Protein AF-A0A3B8Y150-F1 (afdb_monomer)

Radius of gyration: 32.64 Å; Cα contacts (8 Å, |Δi|>4): 722; chains: 1; bounding box: 69×117×76 Å

Foldseek 3Di:
DWDKDKDPAAFFKIKIKIADPDFFKKKKWKDLDPVPPDTPDIDIDTDPDNVDIDMDMGGRHHGQGKMKMWMADPVRDIDIDIAGYHHDPPDDPDFFEEEDEAAAPVPPPD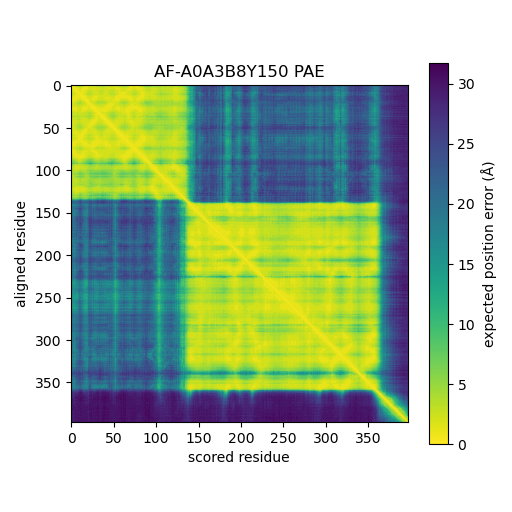PVCVCVVVPPHNYYYHPYNHHPPVPDDPDDQADEAEDAADLAPQFDVVCCRHCVVVQVVSQVVQVVCAVVVVWHYEYEYEDLQWWFKAFDWHAPDQLHATAGDLYIYTYWHALADPPWNLVVVLVVCVVVVVDDPVRSVVLVPQPDQLSSQVSSQVVSQVRVVVSVHFRTALPPGDPNHNCSWQKDWDAAGNTRGQWNWGKDWDQDPPQRKIKIWTWTDGHDDPVVCVVDVVVVVDDTDGNTIMITRTDDDPDPPPPVVVVVVVVVVVVVVVVVVVVVPPPPPDDDD

Sequence (397 aa):
MPNIASGDTNQDSTVLWTQSNHLGIVTFEYSTDSNFATIHGSINQTIIDPNIPVKVSLNGLKPGTQYYYRVTDSNNETSRGTFKTAAKTGRKNGLKFGVSGDWRGELSPYPAIANADESNLDFFVLHGDTIYADYPYNGVTWKFILVPEPIQNLGVLLASDRFEGYAAERTEILKFIDDNNINNVVFIAADVHGNLVNNLTYQLVPDGEQIATNAFEITTGPVAFDAPFGPSVVELASSLGLLNSQEVDFYHALPTQKAKDAFIRKLGDQQITAFGYDPLGLNNNLAPANGLIKAKLLKGEYVNTHTFGWTEFQIDKNTQKLTVTTYGIEPYKANQIVANSFILSQNPVIINQFEVTPHQKTELSISLGLLFIFAICSLGFLASIIVKNFSKKSSQT

Nearest PDB structures (foldseek):
  7cg8-assembly1_D  TM=7.236E-01  e=1.994E-06  Pseudobacteroides cellulosolvens ATCC 35603 = DSM 2933
  7cg8-assembly1_C  TM=6.888E-01  e=3.387E-06  Pseudobacteroides cellulosolvens ATCC 35603 = DSM 2933
  7cg1-assembly1_A  TM=7.172E-01  e=6.865E-06  Pseudobacteroi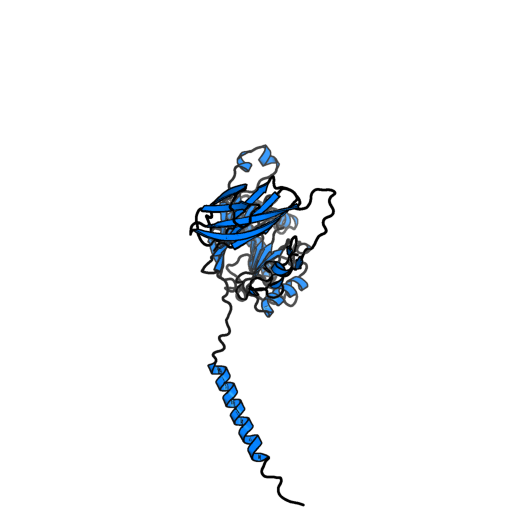des cellulosolvens ATCC 35603 = DSM 2933
  7cg5-assembly1_A  TM=6.121E-01  e=1.565E-05  Pseudobacteroides cellulosolvens ATCC 35603 = DSM 2933
  7jw7-assembly1_B  TM=7.625E-01  e=7.190E-04  synthetic construct

Mean predicted aligned error: 13.91 Å

Solvent-accessible surface area (backbone atoms only — not comparable to full-atom values): 22745 Å² total; per-residue (Å²): 111,41,48,73,52,72,44,84,58,34,43,32,34,33,37,41,39,38,37,40,89,52,67,39,54,32,40,40,37,35,17,76,39,89,81,52,88,52,71,78,49,75,49,78,47,73,37,89,44,58,87,55,65,51,74,49,79,48,70,84,46,62,48,55,36,66,34,29,35,37,39,32,41,57,84,71,33,69,33,77,54,69,53,52,26,36,57,52,88,95,60,88,83,81,85,50,69,48,76,50,54,67,46,48,66,91,62,62,78,64,73,94,56,70,60,52,82,80,61,72,50,67,49,74,44,77,67,53,56,61,67,56,85,82,55,85,57,97,76,72,64,73,44,80,47,82,44,67,46,40,74,49,86,80,46,78,78,80,16,79,78,28,38,64,54,40,50,68,63,46,24,51,55,54,46,50,37,51,80,67,66,57,64,38,34,36,37,39,21,30,81,65,25,21,24,40,29,30,57,35,64,38,46,95,46,90,91,40,72,65,45,53,41,56,34,31,34,38,28,36,28,30,77,77,60,86,69,29,26,40,62,47,52,51,52,52,34,38,75,72,65,75,36,55,71,71,57,52,52,49,54,71,66,44,91,42,63,70,54,41,26,52,50,47,49,52,57,43,34,65,55,27,46,78,64,62,43,63,45,81,22,75,56,82,43,47,81,82,40,50,74,53,53,50,60,43,83,75,42,70,57,49,55,44,20,66,35,22,30,49,71,47,82,44,67,42,91,82,80,54,29,38,37,40,40,30,32,27,41,80,67,76,52,79,73,49,49,78,76,34,68,64,66,84,68,65,73,68,40,82,56,24,28,35,36,33,52,60,74,77,81,80,72,82,75,74,55,70,69,59,60,50,55,58,52,55,62,54,55,64,58,54,59,65,59,59,66,69,68,74,79,77,85,88,77,88,132

Structure (mmCIF, N/CA/C/O backbone):
data_AF-A0A3B8Y150-F1
#
_entry.id   AF-A0A3B8Y150-F1
#
loop_
_atom_site.group_PDB
_atom_site.id
_atom_site.type_symbol
_atom_site.label_atom_id
_atom_site.label_alt_id
_atom_site.label_comp_id
_atom_site.label_asym_id
_atom_site.label_entity_id
_atom_site.label_seq_id
_atom_site.pdbx_PDB_ins_code
_atom_site.Cartn_x
_atom_site.Cartn_y
_atom_site.Cartn_z
_atom_site.occupancy
_atom_site.B_iso_or_equiv
_atom_site.auth_seq_id
_atom_site.auth_comp_id
_atom_site.auth_asym_id
_atom_site.auth_atom_id
_atom_site.pdbx_PDB_model_num
ATOM 1 N N . MET A 1 1 ? 31.127 -6.183 -17.863 1.00 83.62 1 MET A N 1
ATOM 2 C CA . MET A 1 1 ? 30.758 -5.334 -19.015 1.00 83.62 1 MET A CA 1
ATOM 3 C C . MET A 1 1 ? 29.346 -4.805 -18.805 1.00 83.62 1 MET A C 1
ATOM 5 O O . MET A 1 1 ? 28.551 -5.532 -18.207 1.00 83.62 1 MET A O 1
ATOM 9 N N . PRO A 1 2 ? 29.005 -3.599 -19.290 1.00 94.00 2 PRO A N 1
ATOM 10 C CA . PRO A 1 2 ? 27.654 -3.054 -19.173 1.00 94.00 2 PRO A CA 1
ATOM 11 C C . PRO A 1 2 ? 26.630 -3.885 -19.961 1.00 94.00 2 PRO A C 1
ATOM 13 O O . PRO A 1 2 ? 26.885 -4.288 -21.098 1.00 94.00 2 PRO A O 1
ATOM 16 N N . ASN A 1 3 ? 25.445 -4.095 -19.394 1.00 96.06 3 ASN A N 1
ATOM 17 C CA . ASN A 1 3 ? 24.296 -4.610 -20.136 1.00 96.06 3 ASN A CA 1
ATOM 18 C C . ASN A 1 3 ? 23.774 -3.514 -21.065 1.00 96.06 3 ASN A C 1
ATOM 20 O O . ASN A 1 3 ? 23.726 -2.349 -20.669 1.00 96.06 3 ASN A O 1
ATOM 24 N N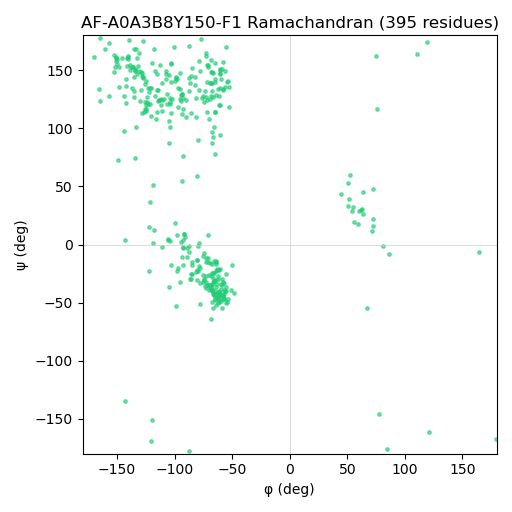 . ILE A 1 4 ? 23.377 -3.856 -22.290 1.00 97.88 4 ILE A N 1
ATOM 25 C CA . ILE A 1 4 ? 22.924 -2.872 -23.280 1.00 97.88 4 ILE A CA 1
ATOM 26 C C . ILE A 1 4 ? 21.671 -3.342 -24.009 1.00 97.88 4 ILE A C 1
ATOM 28 O O . ILE A 1 4 ? 21.459 -4.536 -24.193 1.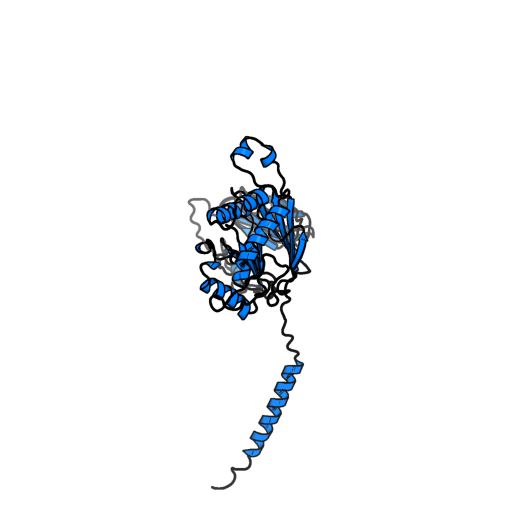00 97.88 4 ILE A O 1
ATOM 32 N N . ALA A 1 5 ? 20.879 -2.386 -24.480 1.00 97.38 5 ALA A N 1
ATOM 33 C CA . ALA A 1 5 ? 19.769 -2.637 -25.389 1.00 97.38 5 ALA A CA 1
ATOM 34 C C . ALA A 1 5 ? 19.530 -1.416 -26.285 1.00 97.38 5 ALA A C 1
ATOM 36 O O . ALA A 1 5 ? 19.954 -0.300 -25.971 1.00 97.38 5 ALA A O 1
ATOM 37 N N . SER A 1 6 ? 18.830 -1.638 -27.392 1.00 97.69 6 SER A N 1
ATOM 38 C CA . SER A 1 6 ? 18.256 -0.581 -28.222 1.00 97.69 6 SER A CA 1
ATOM 39 C C . SER A 1 6 ? 16.777 -0.879 -28.442 1.00 97.69 6 SER A C 1
ATOM 41 O O . SER A 1 6 ? 16.381 -2.044 -28.457 1.00 97.69 6 SER A O 1
ATOM 43 N N . GLY A 1 7 ? 15.962 0.163 -28.557 1.00 97.06 7 GLY A N 1
ATOM 44 C CA . GLY A 1 7 ? 14.516 0.036 -28.696 1.00 97.06 7 GLY A CA 1
ATOM 45 C C . GLY A 1 7 ? 13.878 1.329 -29.183 1.00 97.06 7 GLY A C 1
ATOM 46 O O . GLY A 1 7 ? 14.567 2.333 -29.388 1.00 97.06 7 GLY A O 1
ATOM 47 N N . ASP A 1 8 ? 12.562 1.288 -29.389 1.00 96.62 8 ASP A N 1
ATOM 48 C CA . ASP A 1 8 ? 11.750 2.406 -29.889 1.00 96.62 8 ASP A CA 1
ATOM 49 C C . ASP A 1 8 ? 12.324 3.045 -31.166 1.00 96.62 8 ASP A C 1
ATOM 51 O O . ASP A 1 8 ? 12.237 4.253 -31.399 1.00 96.62 8 ASP A O 1
ATOM 55 N N . THR A 1 9 ? 12.964 2.222 -32.000 1.00 97.69 9 THR A N 1
ATOM 56 C CA . THR A 1 9 ? 13.587 2.670 -33.239 1.00 97.69 9 THR A CA 1
ATOM 57 C C . THR A 1 9 ? 12.516 3.009 -34.271 1.00 97.69 9 THR A C 1
ATOM 59 O O . THR A 1 9 ? 11.671 2.179 -34.608 1.00 97.69 9 THR A O 1
ATOM 62 N N . ASN A 1 10 ? 12.585 4.214 -34.831 1.00 95.94 10 ASN A N 1
ATOM 63 C CA . ASN A 1 10 ? 11.736 4.643 -35.939 1.00 95.94 10 ASN A CA 1
ATOM 64 C C . ASN A 1 10 ? 12.601 5.002 -37.171 1.00 95.94 10 ASN A C 1
ATOM 66 O O . ASN A 1 10 ? 13.646 4.391 -37.405 1.00 95.94 10 ASN A O 1
ATOM 70 N N . GLN A 1 11 ? 12.142 5.916 -38.029 1.00 96.56 11 GLN A N 1
ATOM 71 C CA . GLN A 1 11 ? 12.851 6.293 -39.257 1.00 96.56 11 GLN A CA 1
ATOM 72 C C . GLN A 1 11 ? 14.108 7.134 -39.012 1.00 96.56 11 GLN A C 1
ATOM 74 O O . GLN A 1 11 ? 15.021 7.093 -39.834 1.00 96.56 11 GLN A O 1
ATOM 79 N N . ASP A 1 12 ? 14.162 7.891 -37.922 1.00 97.94 12 ASP A N 1
ATOM 80 C CA . ASP A 1 12 ? 15.206 8.883 -37.668 1.00 97.94 12 ASP A CA 1
ATOM 81 C C . ASP A 1 12 ? 15.634 8.980 -36.195 1.00 97.94 12 ASP A C 1
ATOM 83 O O . ASP A 1 12 ? 16.506 9.786 -35.862 1.00 97.94 12 ASP A O 1
ATOM 87 N N . SER A 1 13 ? 15.108 8.127 -35.319 1.00 98.38 13 SER A N 1
ATOM 88 C CA . SER A 1 13 ? 15.501 8.053 -33.916 1.00 98.38 13 SER A CA 1
ATOM 89 C C . SER A 1 13 ? 15.573 6.624 -33.382 1.00 98.38 13 SER A C 1
ATOM 91 O O . SER A 1 13 ? 14.994 5.688 -33.936 1.00 98.38 13 SER A O 1
ATOM 93 N N . THR A 1 14 ? 16.283 6.465 -32.266 1.00 98.62 14 THR A N 1
ATOM 94 C CA . THR A 1 14 ? 16.264 5.254 -31.436 1.00 98.62 14 THR A CA 1
ATOM 95 C C . THR A 1 14 ? 16.535 5.609 -29.980 1.00 98.62 14 THR A C 1
ATOM 97 O O . THR A 1 14 ? 17.217 6.596 -29.694 1.00 98.62 14 THR A O 1
ATOM 100 N N . VAL A 1 15 ? 16.079 4.768 -29.057 1.00 98.62 15 VAL A N 1
ATOM 101 C CA . VAL A 1 15 ? 16.526 4.786 -27.663 1.00 98.62 15 VAL A CA 1
ATOM 102 C C . VAL A 1 15 ? 17.640 3.760 -27.492 1.00 98.62 15 VAL A C 1
ATOM 104 O O . VAL A 1 15 ? 17.522 2.626 -27.956 1.00 98.62 15 VAL A O 1
ATOM 107 N N . LEU A 1 16 ? 18.721 4.157 -26.822 1.00 98.56 16 LEU A N 1
ATOM 108 C CA . LEU A 1 16 ? 19.738 3.247 -26.302 1.00 98.56 16 LEU A CA 1
ATOM 109 C C . LEU A 1 16 ? 19.612 3.180 -24.782 1.00 98.56 16 LEU A C 1
ATOM 111 O O . LEU A 1 16 ? 19.349 4.186 -24.122 1.00 98.56 16 LEU A O 1
ATOM 115 N N . TRP A 1 17 ? 19.812 1.992 -24.231 1.00 98.38 17 TRP A N 1
ATOM 116 C CA . TRP A 1 17 ? 19.691 1.694 -22.809 1.00 98.38 17 TRP A CA 1
ATOM 117 C C . TRP A 1 17 ? 20.955 0.994 -22.320 1.00 98.38 17 TRP A C 1
ATOM 119 O O . TRP A 1 17 ? 21.544 0.194 -23.054 1.00 98.38 17 TRP A O 1
ATOM 129 N N . THR A 1 18 ? 21.357 1.266 -21.080 1.00 98.12 18 THR A N 1
ATOM 130 C CA . THR A 1 18 ? 22.392 0.481 -20.408 1.00 98.12 18 THR A CA 1
ATOM 131 C C . THR A 1 18 ? 22.191 0.399 -18.901 1.00 98.12 18 THR A C 1
ATOM 133 O O . THR A 1 18 ? 21.637 1.305 -18.275 1.00 98.12 18 THR A O 1
ATOM 136 N N . GLN A 1 19 ? 22.703 -0.684 -18.327 1.00 96.44 19 GLN A N 1
ATOM 137 C CA . GLN A 1 19 ? 22.917 -0.859 -16.898 1.00 96.44 19 GLN A CA 1
ATOM 138 C C . GLN A 1 19 ? 24.362 -1.327 -16.680 1.00 96.44 19 GLN A C 1
ATOM 140 O O . GLN A 1 19 ? 24.833 -2.230 -17.370 1.00 96.44 19 GLN A O 1
ATOM 145 N N . SER A 1 20 ? 25.065 -0.712 -15.729 1.00 96.00 20 SER A N 1
ATOM 146 C CA . SER A 1 20 ? 26.387 -1.156 -15.276 1.00 96.00 20 SER A CA 1
ATOM 147 C C . SER A 1 20 ? 26.410 -1.223 -13.753 1.00 96.00 20 SER A C 1
ATOM 149 O O . SER A 1 20 ? 25.754 -0.435 -13.072 1.00 96.00 20 SER A O 1
ATOM 151 N N . ASN A 1 21 ? 27.211 -2.146 -13.224 1.00 94.94 21 ASN A N 1
ATOM 152 C CA . ASN A 1 21 ? 27.486 -2.263 -11.792 1.00 94.94 21 ASN A CA 1
ATOM 153 C C . ASN A 1 21 ? 28.531 -1.238 -11.313 1.00 94.94 21 ASN A C 1
ATOM 155 O O . ASN A 1 21 ? 28.867 -1.203 -10.128 1.00 94.94 21 ASN A O 1
ATOM 159 N N . HIS A 1 22 ? 29.067 -0.421 -12.222 1.00 95.81 22 HIS A N 1
ATOM 160 C CA . HIS A 1 22 ? 30.080 0.584 -11.938 1.00 95.81 22 HIS A CA 1
ATOM 161 C C . HIS A 1 22 ? 29.474 1.986 -11.972 1.00 95.81 22 HIS A C 1
ATOM 163 O O . HIS A 1 22 ? 28.929 2.431 -12.981 1.00 95.81 22 HIS A O 1
ATOM 169 N N . LEU A 1 23 ? 29.578 2.684 -10.839 1.00 96.88 23 LEU A N 1
ATOM 170 C CA . LEU A 1 23 ? 29.185 4.085 -10.728 1.00 96.88 23 LEU A CA 1
ATOM 171 C C . LEU A 1 23 ? 30.127 4.970 -11.548 1.00 96.88 23 LEU A C 1
ATOM 173 O O . LEU A 1 23 ? 31.325 4.696 -11.650 1.00 96.88 23 LEU A O 1
ATOM 177 N N . GLY A 1 24 ? 29.599 6.067 -12.082 1.00 97.19 24 GLY A N 1
ATOM 178 C CA . GLY A 1 24 ? 30.371 7.047 -12.842 1.00 97.19 24 GLY A CA 1
ATOM 179 C C . GLY A 1 24 ? 29.869 7.238 -14.266 1.00 97.19 24 GLY A C 1
ATOM 180 O O . GLY A 1 24 ? 28.716 6.946 -14.583 1.00 97.19 24 GLY A O 1
ATOM 181 N N . ILE A 1 25 ? 30.728 7.808 -15.110 1.00 98.00 25 ILE A N 1
ATOM 182 C CA . ILE A 1 25 ? 30.364 8.160 -16.482 1.00 98.00 25 ILE A CA 1
ATOM 183 C C . ILE A 1 25 ? 30.278 6.894 -17.331 1.00 98.00 25 ILE A C 1
ATOM 185 O O . ILE A 1 25 ? 31.196 6.078 -17.337 1.00 98.00 25 ILE A O 1
ATOM 189 N N . VAL A 1 26 ? 29.187 6.784 -18.079 1.00 98.19 26 VAL A N 1
ATOM 190 C CA . VAL A 1 26 ? 29.010 5.833 -19.166 1.00 98.19 26 VAL A CA 1
ATOM 191 C C . VAL A 1 26 ? 28.885 6.591 -20.486 1.00 98.19 26 VAL A C 1
ATOM 193 O O . VAL A 1 26 ? 28.148 7.576 -20.588 1.00 98.19 26 VAL A O 1
ATOM 196 N N . THR A 1 27 ? 29.618 6.133 -21.494 1.00 98.56 27 THR A N 1
ATOM 197 C CA . THR A 1 27 ? 29.730 6.775 -22.805 1.00 98.56 27 THR A CA 1
ATOM 198 C C . THR A 1 27 ? 29.058 5.913 -23.862 1.00 98.56 27 THR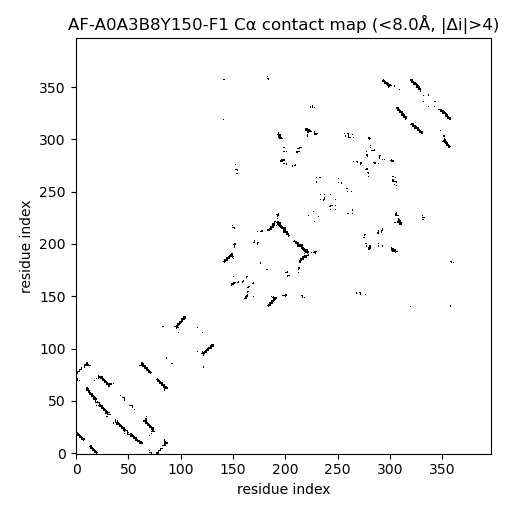 A C 1
ATOM 200 O O . THR A 1 27 ? 29.474 4.780 -24.098 1.00 98.56 27 THR A O 1
ATOM 203 N N . PHE A 1 28 ? 28.046 6.459 -24.528 1.00 98.69 28 PHE A N 1
ATOM 204 C CA . PHE A 1 28 ? 27.411 5.876 -25.705 1.00 98.69 28 PHE A CA 1
ATOM 205 C C . PHE A 1 28 ? 28.050 6.456 -26.961 1.00 98.69 28 PHE A C 1
ATOM 207 O O . PHE A 1 28 ? 28.088 7.671 -27.120 1.00 98.69 28 PHE A O 1
ATOM 214 N N . GLU A 1 29 ? 28.480 5.613 -27.891 1.00 98.62 29 GLU A N 1
ATOM 215 C CA . GLU A 1 29 ? 28.935 6.032 -29.219 1.00 98.62 29 GLU A CA 1
ATOM 216 C C . GLU A 1 29 ? 28.192 5.245 -30.289 1.00 98.62 29 GLU A C 1
ATOM 218 O O . GLU A 1 29 ? 27.923 4.057 -30.109 1.00 98.62 29 GLU A O 1
ATOM 223 N N . TYR A 1 30 ? 27.885 5.884 -31.417 1.00 98.62 30 TYR A N 1
ATOM 224 C CA . TYR A 1 30 ? 27.220 5.220 -32.536 1.00 98.62 30 TYR A CA 1
ATOM 225 C C . TYR A 1 30 ? 27.868 5.546 -33.880 1.00 98.62 30 TYR A C 1
ATOM 227 O O . TYR A 1 30 ? 28.451 6.615 -34.093 1.00 98.62 30 TYR A O 1
ATOM 235 N N . SER A 1 31 ? 27.778 4.586 -34.795 1.00 98.56 31 SER A N 1
ATOM 236 C CA . SER A 1 31 ? 28.382 4.648 -36.116 1.00 98.56 31 SER A CA 1
ATOM 237 C C . SER A 1 31 ? 27.593 3.858 -37.158 1.00 98.56 31 SER A C 1
ATOM 239 O O . SER A 1 31 ? 26.823 2.965 -36.825 1.00 98.56 31 SER A O 1
ATOM 241 N N . THR A 1 32 ? 27.799 4.163 -38.438 1.00 98.19 32 THR A N 1
ATOM 242 C CA . THR A 1 32 ? 27.402 3.298 -39.563 1.00 98.19 32 THR A CA 1
ATOM 243 C C . THR A 1 32 ? 28.498 2.296 -39.950 1.00 98.19 32 THR A C 1
ATOM 245 O O . THR A 1 32 ? 28.302 1.495 -40.857 1.00 98.19 32 THR A O 1
ATOM 248 N N . ASP A 1 33 ? 29.660 2.360 -39.299 1.00 97.00 33 ASP A N 1
ATOM 249 C CA . ASP A 1 33 ? 30.794 1.455 -39.471 1.00 97.00 33 ASP A CA 1
ATOM 250 C C . ASP A 1 33 ? 30.972 0.606 -38.205 1.00 97.00 33 ASP A C 1
ATOM 252 O O . ASP A 1 33 ? 31.135 1.134 -37.104 1.00 97.00 33 ASP A O 1
ATOM 256 N N . SER A 1 34 ? 30.979 -0.718 -38.365 1.00 96.12 34 SER A N 1
ATOM 257 C CA . SER A 1 34 ? 31.141 -1.676 -37.266 1.00 96.12 34 SER A CA 1
ATOM 258 C C . SER A 1 34 ? 32.490 -1.566 -36.555 1.00 96.12 34 SER A C 1
ATOM 260 O O . SER A 1 34 ? 32.614 -1.995 -35.407 1.00 96.12 34 SER A O 1
ATOM 262 N N . ASN A 1 35 ? 33.503 -0.996 -37.216 1.00 96.56 35 ASN A N 1
ATOM 263 C CA . ASN A 1 35 ? 34.823 -0.758 -36.635 1.00 96.56 35 ASN A CA 1
ATOM 264 C C . ASN A 1 35 ? 34.919 0.580 -35.892 1.00 96.56 35 ASN A C 1
ATOM 266 O O . ASN A 1 35 ? 35.935 0.837 -35.249 1.00 96.56 35 ASN A O 1
ATOM 270 N N . PHE A 1 36 ? 33.875 1.416 -35.955 1.00 97.25 36 PHE A N 1
ATOM 271 C CA . PHE A 1 36 ? 33.858 2.760 -35.376 1.00 97.25 36 PHE A CA 1
ATOM 272 C C . PHE A 1 36 ? 35.024 3.640 -35.865 1.00 97.25 36 PHE A C 1
ATOM 274 O O . PHE A 1 36 ? 35.488 4.506 -35.124 1.00 97.25 36 PHE A O 1
ATOM 281 N N . ALA A 1 37 ? 35.493 3.473 -37.112 1.00 96.00 37 ALA A N 1
ATOM 282 C CA . ALA A 1 37 ? 36.526 4.352 -37.673 1.00 96.00 37 ALA A CA 1
ATOM 283 C C . ALA A 1 37 ? 36.006 5.787 -37.871 1.00 96.00 37 ALA A C 1
ATOM 285 O O . ALA A 1 37 ? 36.775 6.744 -37.882 1.00 96.00 37 ALA A O 1
ATOM 286 N N . THR A 1 38 ? 34.688 5.948 -38.015 1.00 95.00 38 THR A N 1
ATOM 287 C CA . THR A 1 38 ? 33.992 7.241 -37.986 1.00 95.00 38 THR A CA 1
ATOM 288 C C . THR A 1 38 ? 32.880 7.192 -36.949 1.00 95.00 38 THR A C 1
ATOM 290 O O . THR A 1 38 ? 31.929 6.430 -37.102 1.00 95.00 38 THR A O 1
ATOM 293 N N . ILE A 1 39 ? 32.969 8.007 -35.903 1.00 97.44 39 ILE A N 1
ATOM 294 C CA . ILE A 1 39 ? 31.918 8.131 -34.886 1.00 97.44 39 ILE A CA 1
ATOM 295 C C . ILE A 1 39 ? 30.955 9.233 -35.327 1.00 97.44 39 ILE A C 1
ATOM 297 O O . ILE A 1 39 ? 31.378 10.356 -35.592 1.00 97.44 39 ILE A O 1
ATOM 301 N N . HIS A 1 40 ? 29.664 8.911 -35.423 1.00 96.31 40 HIS A N 1
ATOM 302 C CA . HIS A 1 40 ? 28.631 9.880 -35.815 1.00 96.31 40 HIS A CA 1
ATOM 303 C C . HIS A 1 40 ? 28.123 10.694 -34.623 1.00 96.31 40 HIS A C 1
ATOM 305 O O . HIS A 1 40 ? 27.682 11.826 -34.795 1.00 96.31 40 HIS A O 1
ATOM 311 N N . GLY A 1 41 ? 28.230 10.153 -33.411 1.00 96.69 41 GLY A N 1
ATOM 312 C CA . GLY A 1 41 ? 27.982 10.902 -32.188 1.00 96.69 41 GLY A CA 1
ATOM 313 C C . GLY A 1 41 ? 28.403 10.144 -30.936 1.00 96.69 41 GLY A C 1
ATOM 314 O O . GLY A 1 41 ? 28.580 8.924 -30.957 1.00 96.69 41 GLY A O 1
ATOM 315 N N . SER A 1 42 ? 28.561 10.905 -29.855 1.00 97.88 42 SER A N 1
ATOM 316 C CA . SER A 1 42 ? 28.942 10.432 -28.527 1.00 97.88 42 SER A CA 1
ATOM 317 C C . SER A 1 42 ? 28.085 11.136 -27.472 1.00 97.88 42 SER A C 1
ATOM 319 O O . SER A 1 42 ? 27.859 12.344 -27.576 1.00 97.88 42 SER A O 1
ATOM 321 N N . ILE A 1 43 ? 27.566 10.391 -26.497 1.00 98.31 43 ILE A N 1
ATOM 322 C CA . ILE A 1 43 ? 26.710 10.904 -25.421 1.00 98.31 43 ILE A CA 1
ATOM 323 C C . ILE A 1 43 ? 27.173 10.303 -24.099 1.00 98.31 43 ILE A C 1
ATOM 325 O O . ILE A 1 43 ? 27.230 9.084 -23.961 1.00 98.31 43 ILE A O 1
ATOM 329 N N . ASN A 1 44 ? 27.428 11.158 -23.111 1.00 98.06 44 ASN A N 1
ATOM 330 C CA . ASN A 1 44 ? 27.783 10.736 -21.759 1.00 98.06 44 ASN A CA 1
ATOM 331 C C . ASN A 1 44 ? 26.566 10.809 -20.835 1.00 98.06 44 ASN A C 1
ATOM 333 O O . ASN A 1 44 ? 25.789 11.763 -20.895 1.00 98.06 44 ASN A O 1
ATOM 337 N N . GLN A 1 45 ? 26.433 9.823 -19.955 1.00 97.81 45 GLN A N 1
ATOM 338 C CA . GLN A 1 45 ? 25.494 9.813 -18.834 1.00 97.81 45 GLN A CA 1
ATOM 339 C C . GLN A 1 45 ? 26.217 9.388 -17.560 1.00 97.81 45 GLN A C 1
ATOM 341 O O . GLN A 1 45 ? 27.280 8.779 -17.630 1.00 97.81 45 GLN A O 1
ATOM 346 N N . THR A 1 46 ? 25.645 9.691 -16.397 1.00 97.50 46 THR A N 1
ATOM 347 C CA . THR A 1 46 ? 26.218 9.288 -15.106 1.00 97.50 46 THR A CA 1
ATOM 348 C C . THR A 1 46 ? 25.336 8.237 -14.453 1.00 97.50 46 THR A C 1
ATOM 350 O O . THR A 1 46 ? 24.156 8.479 -14.209 1.00 97.50 46 THR A O 1
ATOM 353 N N . ILE A 1 47 ? 25.921 7.091 -14.122 1.00 96.06 47 ILE A N 1
ATOM 354 C CA . ILE A 1 47 ? 25.294 6.072 -13.283 1.00 96.06 47 ILE A CA 1
ATOM 355 C C . ILE A 1 47 ? 25.570 6.441 -11.825 1.00 96.06 47 ILE A C 1
ATOM 357 O O . ILE A 1 47 ? 26.720 6.435 -11.379 1.00 96.06 47 ILE A O 1
ATOM 361 N N . ILE A 1 48 ? 24.506 6.790 -11.100 1.00 96.00 48 ILE A N 1
ATOM 362 C CA . ILE A 1 48 ? 24.535 7.130 -9.665 1.00 96.00 48 ILE A CA 1
ATOM 363 C C . ILE A 1 48 ? 24.019 5.992 -8.774 1.00 96.00 48 ILE A C 1
ATOM 365 O O . ILE A 1 48 ? 24.309 5.972 -7.582 1.00 96.00 48 ILE A O 1
ATOM 369 N N . ASP A 1 49 ? 23.293 5.039 -9.360 1.00 93.88 49 ASP A N 1
ATOM 370 C CA . ASP A 1 49 ? 22.786 3.831 -8.713 1.00 93.88 49 ASP A CA 1
ATOM 371 C C . ASP A 1 49 ? 22.877 2.678 -9.726 1.00 93.88 49 ASP A C 1
ATOM 373 O O . ASP A 1 49 ? 22.293 2.791 -10.807 1.00 93.88 49 ASP A O 1
ATOM 377 N N . PRO A 1 50 ? 23.594 1.578 -9.426 1.00 91.06 50 PRO A N 1
ATOM 378 C CA . PRO A 1 50 ? 23.726 0.452 -10.351 1.00 91.06 50 PRO A CA 1
ATOM 379 C C . PRO A 1 50 ? 22.393 -0.259 -10.643 1.00 91.06 50 PRO A C 1
ATOM 381 O O . PRO A 1 50 ? 22.310 -0.998 -11.623 1.00 91.06 50 PRO A O 1
ATOM 384 N N . ASN A 1 51 ? 21.352 -0.047 -9.830 1.00 89.62 51 ASN A N 1
ATOM 385 C CA . ASN A 1 51 ? 20.021 -0.628 -10.031 1.00 89.62 51 ASN A CA 1
ATOM 386 C C . ASN A 1 51 ? 19.102 0.251 -10.891 1.00 89.62 51 ASN A C 1
ATOM 388 O O . ASN A 1 51 ? 18.032 -0.202 -11.297 1.00 89.62 51 ASN A O 1
ATOM 392 N N . ILE A 1 52 ? 19.497 1.496 -11.178 1.00 92.12 52 ILE A N 1
ATOM 393 C CA . ILE A 1 52 ? 18.732 2.412 -12.023 1.00 92.12 52 ILE A CA 1
ATOM 394 C C . ILE A 1 52 ? 19.429 2.494 -13.382 1.00 92.12 52 ILE A C 1
ATOM 396 O O . ILE A 1 52 ? 20.484 3.122 -13.501 1.00 92.12 52 ILE A O 1
ATOM 400 N N . PRO A 1 53 ? 18.872 1.874 -14.434 1.00 93.56 53 PRO A N 1
ATOM 401 C CA . PRO A 1 53 ? 19.486 1.949 -15.744 1.00 93.56 53 PRO A CA 1
ATOM 402 C C . PRO A 1 53 ? 19.354 3.346 -16.350 1.00 93.56 53 PRO A C 1
ATOM 404 O O . PRO A 1 53 ? 18.393 4.073 -16.087 1.00 93.56 53 PRO A O 1
ATOM 407 N N . VAL A 1 54 ? 20.277 3.691 -17.245 1.00 96.94 54 VAL A N 1
ATOM 408 C CA . VAL A 1 54 ? 20.258 4.962 -17.977 1.00 96.94 54 VAL A CA 1
ATOM 409 C C . VAL A 1 54 ? 19.821 4.760 -19.425 1.00 96.94 54 VAL A C 1
ATOM 411 O O . VAL A 1 54 ? 20.103 3.738 -20.055 1.00 96.94 54 VAL A O 1
ATOM 414 N N . LYS A 1 55 ? 19.109 5.757 -19.956 1.00 97.44 55 LYS A N 1
ATOM 415 C CA . LYS A 1 55 ? 18.596 5.791 -21.331 1.00 97.44 55 LYS A CA 1
ATOM 416 C C . LYS A 1 55 ? 19.068 7.059 -22.033 1.00 97.44 55 LYS A C 1
ATOM 418 O O . LYS A 1 55 ? 19.051 8.132 -21.435 1.00 97.44 55 LYS A O 1
ATOM 423 N N . VAL A 1 56 ? 19.426 6.950 -23.309 1.00 97.88 56 VAL A N 1
ATOM 424 C CA . VAL A 1 56 ? 19.704 8.098 -24.185 1.00 97.88 56 VAL A CA 1
ATOM 425 C C . VAL A 1 56 ? 18.883 7.989 -25.464 1.00 97.88 56 VAL A C 1
ATOM 427 O O . VAL A 1 56 ? 18.670 6.895 -25.980 1.00 97.88 56 VAL A O 1
ATOM 430 N N . SER A 1 57 ? 18.414 9.125 -25.979 1.00 97.88 57 SER A N 1
ATOM 431 C CA . SER A 1 57 ? 17.706 9.192 -27.263 1.00 97.88 57 SER A CA 1
ATOM 432 C C . SER A 1 57 ? 18.642 9.717 -28.346 1.00 97.88 57 SER A C 1
ATOM 434 O O . SER A 1 57 ? 19.220 10.793 -28.197 1.00 97.88 57 SER A O 1
ATOM 436 N N . LEU A 1 58 ? 18.782 8.964 -29.435 1.00 97.94 58 LEU A N 1
ATOM 437 C CA . LEU A 1 58 ? 19.467 9.400 -30.649 1.00 97.94 58 LEU A CA 1
ATOM 438 C C . LEU A 1 58 ? 18.430 9.911 -31.642 1.00 97.94 58 LEU A C 1
ATOM 440 O O . LEU A 1 58 ? 17.429 9.237 -31.852 1.00 97.94 58 LEU A O 1
ATOM 444 N N . ASN A 1 59 ? 18.687 11.053 -32.277 1.00 97.69 59 ASN A N 1
ATOM 445 C CA . ASN A 1 59 ? 17.792 11.682 -33.253 1.00 97.69 59 ASN A CA 1
ATOM 446 C C . ASN A 1 59 ? 18.561 12.062 -34.528 1.00 97.69 59 ASN A C 1
ATOM 448 O O . ASN A 1 59 ? 19.791 12.131 -34.514 1.00 97.69 59 ASN A O 1
ATOM 452 N N . GLY A 1 60 ? 17.844 12.358 -35.616 1.00 97.19 60 GLY A N 1
ATOM 453 C CA . GLY A 1 60 ? 18.441 12.786 -36.888 1.00 97.19 60 GLY A CA 1
ATOM 454 C C . GLY A 1 60 ? 19.156 11.665 -37.650 1.00 97.19 60 GLY A C 1
ATOM 455 O O . GLY A 1 60 ? 20.035 11.927 -38.473 1.00 97.19 60 GLY A O 1
ATOM 456 N N . LEU A 1 61 ? 18.807 10.411 -37.368 1.00 98.31 61 LEU A N 1
ATOM 457 C CA . LEU A 1 61 ? 19.356 9.238 -38.034 1.00 98.31 61 LEU A CA 1
ATOM 458 C C . LEU A 1 61 ? 18.822 9.122 -39.466 1.00 98.31 61 LEU A C 1
ATOM 460 O O . LEU A 1 61 ? 17.747 9.610 -39.811 1.00 98.31 61 LEU A O 1
ATOM 464 N N . LYS A 1 62 ? 19.585 8.454 -40.333 1.00 98.00 62 LYS A N 1
ATOM 465 C CA . LYS A 1 62 ? 19.165 8.219 -41.718 1.00 98.00 62 LYS A CA 1
ATOM 466 C C . LYS A 1 62 ? 18.162 7.058 -41.760 1.00 98.00 62 LYS A C 1
ATOM 468 O O . LYS A 1 62 ? 18.479 6.009 -41.203 1.00 98.00 62 LYS A O 1
ATOM 473 N N . PRO A 1 63 ? 17.020 7.169 -42.464 1.00 97.44 63 PRO A N 1
ATOM 474 C CA . PRO A 1 63 ? 16.080 6.056 -42.623 1.00 97.44 63 PRO A CA 1
ATOM 475 C C . PRO A 1 63 ? 16.687 4.839 -43.324 1.00 97.44 63 PRO A C 1
ATOM 477 O O . PRO A 1 63 ? 17.514 4.981 -44.227 1.00 97.44 63 PRO A O 1
ATOM 480 N N . GLY A 1 64 ? 16.232 3.639 -42.959 1.00 95.31 64 GLY A N 1
ATOM 481 C CA . GLY A 1 64 ? 16.644 2.374 -43.571 1.00 95.31 64 GLY A CA 1
ATOM 482 C C . GLY A 1 64 ? 18.135 2.065 -43.429 1.00 95.31 64 GLY A C 1
ATOM 483 O O . GLY A 1 64 ? 18.702 1.449 -44.330 1.00 95.31 64 GLY A O 1
ATOM 484 N N . THR A 1 65 ? 18.774 2.535 -42.357 1.00 96.38 65 THR A N 1
ATOM 485 C CA . THR A 1 65 ? 20.229 2.486 -42.171 1.00 96.38 65 THR A CA 1
ATOM 486 C C . THR A 1 65 ? 20.586 1.599 -40.985 1.00 96.38 65 THR A C 1
ATOM 488 O O . THR A 1 65 ? 20.001 1.725 -39.910 1.00 96.38 65 THR A O 1
ATOM 491 N N . GLN A 1 66 ? 21.559 0.709 -41.190 1.00 96.56 66 GLN A N 1
ATOM 492 C CA . GLN A 1 66 ? 22.171 -0.067 -40.117 1.00 96.56 66 GLN A CA 1
ATOM 493 C C . GLN A 1 66 ? 23.126 0.826 -39.326 1.00 96.56 66 GLN A C 1
ATOM 495 O O . GLN A 1 66 ? 24.034 1.434 -39.896 1.00 96.56 66 GLN A O 1
ATOM 500 N N . TYR A 1 67 ? 22.940 0.848 -38.014 1.00 98.25 67 TYR A N 1
ATOM 501 C CA . TYR A 1 67 ? 23.843 1.477 -37.070 1.00 98.25 67 TYR A CA 1
ATOM 502 C C . TYR A 1 67 ? 24.427 0.431 -36.124 1.00 98.25 67 TYR A C 1
ATOM 504 O O . TYR A 1 67 ? 23.802 -0.576 -35.781 1.00 98.25 67 TYR A O 1
ATOM 512 N N . TYR A 1 68 ? 25.648 0.709 -35.699 1.00 98.38 68 TYR A N 1
ATOM 513 C CA . TYR A 1 68 ? 26.373 0.034 -34.640 1.00 98.38 68 TYR A CA 1
ATOM 514 C C . TYR A 1 68 ? 26.491 1.023 -33.492 1.00 98.38 68 TYR A C 1
ATOM 516 O O . TYR A 1 68 ? 26.749 2.206 -33.717 1.00 98.38 68 TYR A O 1
ATOM 524 N N . TYR A 1 69 ? 26.317 0.557 -32.266 1.00 98.62 69 TYR A N 1
ATOM 525 C CA . TYR A 1 69 ? 26.568 1.367 -31.086 1.00 98.62 69 TYR A CA 1
ATOM 526 C C . TYR A 1 69 ? 27.423 0.599 -30.090 1.00 98.62 69 TYR A C 1
ATOM 528 O O . TYR A 1 69 ? 27.455 -0.634 -30.080 1.00 98.62 69 TYR A O 1
ATOM 536 N N . ARG A 1 70 ? 28.161 1.338 -29.273 1.00 98.44 70 ARG A N 1
ATOM 537 C CA . ARG A 1 70 ? 28.919 0.785 -28.162 1.00 98.44 70 ARG A CA 1
ATOM 538 C C . ARG A 1 70 ? 28.706 1.628 -26.922 1.00 98.44 70 ARG A C 1
ATOM 540 O O . ARG A 1 70 ? 28.468 2.831 -27.019 1.00 98.44 70 ARG A O 1
ATOM 547 N N . VAL A 1 71 ? 28.777 0.968 -25.779 1.00 98.62 71 VAL A N 1
ATOM 548 C CA . VAL A 1 71 ? 28.644 1.587 -24.467 1.00 98.62 71 VAL A CA 1
ATOM 549 C C . VAL A 1 71 ? 29.870 1.216 -23.660 1.00 98.62 71 VAL A C 1
ATOM 551 O O . VAL A 1 71 ? 30.141 0.026 -23.503 1.00 98.62 71 VAL A O 1
ATOM 554 N N . THR A 1 72 ? 30.597 2.221 -23.182 1.00 98.44 72 THR A N 1
ATOM 555 C CA . THR A 1 72 ? 31.780 2.050 -22.333 1.00 98.44 72 THR A CA 1
ATOM 556 C C . THR A 1 72 ? 31.494 2.628 -20.958 1.00 98.44 72 THR A C 1
ATOM 558 O O . THR A 1 72 ? 31.116 3.794 -20.864 1.00 98.44 72 THR A O 1
ATOM 561 N N . ASP A 1 73 ? 31.639 1.825 -19.907 1.00 97.75 73 ASP A N 1
ATOM 562 C CA . ASP A 1 73 ? 31.420 2.279 -18.532 1.00 97.75 73 ASP A CA 1
ATOM 563 C C . ASP A 1 73 ? 32.678 2.884 -17.885 1.00 97.75 73 ASP A C 1
ATOM 565 O O . ASP A 1 73 ? 33.735 3.012 -18.509 1.00 97.75 73 ASP A O 1
ATOM 569 N N . SER A 1 74 ? 32.561 3.277 -16.615 1.00 96.88 74 SER A N 1
ATOM 570 C CA . SER A 1 74 ? 33.629 3.942 -15.864 1.00 96.88 74 SER A CA 1
ATOM 571 C C . SER A 1 74 ? 34.841 3.051 -15.573 1.00 96.88 74 SER A C 1
ATOM 573 O O . SER A 1 74 ? 35.916 3.577 -15.287 1.00 96.88 74 SER A O 1
ATOM 575 N N . ASN A 1 75 ? 34.702 1.728 -15.704 1.00 96.50 75 ASN A N 1
ATOM 576 C CA . ASN A 1 75 ? 35.803 0.768 -15.624 1.00 96.50 75 ASN A CA 1
ATOM 577 C C . ASN A 1 75 ? 36.422 0.459 -16.992 1.00 96.50 75 ASN A C 1
ATOM 579 O O . ASN A 1 75 ? 37.279 -0.420 -17.100 1.00 96.50 75 ASN A O 1
ATOM 583 N N . ASN A 1 76 ? 36.034 1.210 -18.025 1.00 96.94 76 ASN A N 1
ATOM 584 C CA . ASN A 1 76 ? 36.514 1.055 -19.389 1.00 96.94 76 ASN A CA 1
ATOM 585 C C . ASN A 1 76 ? 36.138 -0.308 -20.005 1.00 96.94 76 ASN A C 1
ATOM 587 O O . ASN A 1 76 ? 36.816 -0.798 -20.911 1.00 96.94 76 ASN A O 1
ATOM 591 N N . GLU A 1 77 ? 35.050 -0.923 -19.529 1.00 97.88 77 GLU A N 1
ATOM 592 C CA . GLU A 1 77 ? 34.471 -2.110 -20.148 1.00 97.88 77 GLU A CA 1
ATOM 593 C C . GLU A 1 77 ? 33.479 -1.701 -21.239 1.00 97.88 77 GLU A C 1
ATOM 595 O O . GLU A 1 77 ? 32.606 -0.864 -21.013 1.00 97.88 77 GLU A O 1
ATOM 600 N N . THR A 1 78 ? 33.583 -2.318 -22.420 1.00 97.88 78 THR A N 1
ATOM 601 C CA . THR A 1 78 ? 32.764 -1.956 -23.584 1.00 97.88 78 THR A CA 1
ATOM 602 C C . THR A 1 78 ? 31.864 -3.100 -24.037 1.00 97.88 78 THR A C 1
ATOM 604 O O . THR A 1 78 ? 32.354 -4.176 -24.375 1.00 97.88 78 THR A O 1
ATOM 607 N N . SER A 1 79 ? 30.569 -2.817 -24.179 1.00 98.31 79 SER A N 1
ATOM 608 C CA . SER A 1 79 ? 29.598 -3.681 -24.867 1.00 98.31 79 SER A CA 1
ATOM 609 C C . SER A 1 79 ? 29.192 -3.075 -26.210 1.00 98.31 79 SER A C 1
ATOM 611 O O . SER A 1 79 ? 29.171 -1.852 -26.362 1.00 98.31 79 SER A O 1
ATOM 613 N N . ARG A 1 80 ? 28.871 -3.914 -27.203 1.00 98.06 80 ARG A N 1
ATOM 614 C CA . ARG A 1 80 ? 28.503 -3.488 -28.566 1.00 98.06 80 ARG A CA 1
ATOM 615 C C . ARG A 1 80 ? 27.157 -4.063 -28.973 1.00 98.06 80 ARG A C 1
ATOM 617 O O . ARG A 1 80 ? 26.901 -5.238 -28.740 1.00 98.06 80 ARG A O 1
ATOM 624 N N . GLY A 1 81 ? 26.340 -3.245 -29.620 1.00 96.19 81 GLY A N 1
ATOM 625 C CA . GLY A 1 81 ? 25.051 -3.644 -30.162 1.00 96.19 81 GLY A CA 1
ATOM 626 C C . GLY A 1 81 ? 24.812 -3.017 -31.527 1.00 96.19 81 GLY A C 1
ATOM 627 O O . GLY A 1 81 ? 25.614 -2.225 -32.031 1.00 96.19 81 GLY A O 1
ATOM 628 N N . THR A 1 82 ? 23.697 -3.384 -32.143 1.00 96.06 82 THR A N 1
ATOM 629 C CA . THR A 1 82 ? 23.304 -2.860 -33.450 1.00 96.06 82 THR A CA 1
ATOM 630 C C . THR A 1 82 ? 21.808 -2.582 -33.474 1.00 96.06 82 THR A C 1
ATOM 632 O O . THR A 1 82 ? 21.059 -3.188 -32.713 1.00 96.06 82 THR A O 1
ATOM 635 N N . PHE A 1 83 ? 21.385 -1.659 -34.333 1.00 96.88 83 PHE A N 1
ATOM 636 C CA . PHE A 1 83 ? 19.976 -1.390 -34.611 1.00 96.88 83 PHE A CA 1
ATOM 637 C C . PHE A 1 83 ? 19.821 -0.876 -36.043 1.00 96.88 83 PHE A C 1
ATOM 639 O O . PHE A 1 83 ? 20.778 -0.382 -36.646 1.00 96.88 83 PHE A O 1
ATOM 646 N N . LYS A 1 84 ? 18.612 -0.964 -36.592 1.00 95.69 84 LYS A N 1
ATOM 647 C CA . LYS A 1 84 ? 18.320 -0.531 -37.959 1.00 95.69 84 LYS A CA 1
ATOM 648 C C . LYS A 1 84 ? 17.100 0.374 -37.971 1.00 95.69 84 LYS A C 1
ATOM 650 O O . LYS A 1 84 ? 16.029 -0.015 -37.520 1.00 95.69 84 LYS A O 1
ATOM 655 N N . THR A 1 85 ? 17.258 1.581 -38.503 1.00 97.31 85 THR A N 1
ATOM 656 C CA . THR A 1 85 ? 16.135 2.515 -38.641 1.00 97.31 85 THR A CA 1
ATOM 657 C C . THR A 1 85 ? 15.132 2.024 -39.678 1.00 97.31 85 THR A C 1
ATOM 659 O O . THR A 1 85 ? 15.489 1.401 -40.686 1.00 97.31 85 THR A O 1
ATOM 662 N N . ALA A 1 86 ? 13.858 2.346 -39.463 1.00 95.44 86 ALA A N 1
ATOM 663 C CA . ALA A 1 86 ? 12.795 2.006 -40.397 1.00 95.44 86 ALA A CA 1
ATOM 664 C C . ALA A 1 86 ? 13.043 2.652 -41.770 1.00 95.44 86 ALA A C 1
ATOM 666 O O . ALA A 1 86 ? 13.598 3.748 -41.888 1.00 95.44 86 ALA A O 1
ATOM 667 N N . ALA A 1 87 ? 12.627 1.971 -42.839 1.00 94.75 87 ALA A N 1
ATOM 668 C CA . ALA A 1 87 ? 12.744 2.506 -44.191 1.00 94.75 87 ALA A CA 1
ATOM 669 C C . ALA A 1 87 ? 11.949 3.813 -44.341 1.00 94.75 87 ALA A C 1
ATOM 671 O O . ALA A 1 87 ? 10.919 4.008 -43.696 1.00 94.75 87 ALA A O 1
ATOM 672 N N . LYS A 1 88 ? 12.402 4.691 -45.244 1.00 95.12 88 LYS A N 1
ATOM 673 C CA . LYS A 1 88 ? 11.689 5.928 -45.591 1.00 95.12 88 LYS A CA 1
ATOM 674 C C . LYS A 1 88 ? 10.242 5.632 -46.008 1.00 95.12 88 LYS A C 1
ATOM 676 O O . LYS A 1 88 ? 9.990 4.675 -46.741 1.00 95.12 88 LYS A O 1
ATOM 681 N N . THR A 1 89 ? 9.313 6.491 -45.597 1.00 93.19 89 THR A N 1
ATOM 682 C CA . THR A 1 89 ? 7.883 6.368 -45.908 1.00 93.19 89 THR A CA 1
ATOM 683 C C . THR A 1 89 ? 7.660 6.206 -47.408 1.00 93.19 89 THR A C 1
ATOM 685 O O . THR A 1 89 ? 8.289 6.884 -48.221 1.00 93.19 89 THR A O 1
ATOM 688 N N . GLY A 1 90 ? 6.779 5.272 -47.771 1.00 92.81 90 GLY A N 1
ATOM 689 C CA . GLY A 1 90 ? 6.492 4.914 -49.162 1.00 92.81 90 GLY A CA 1
ATOM 690 C C . GLY A 1 90 ? 7.433 3.865 -49.765 1.00 92.81 90 GLY A C 1
ATOM 691 O O . GLY A 1 90 ? 7.145 3.354 -50.845 1.00 92.81 90 GLY A O 1
ATOM 692 N N . ARG A 1 91 ? 8.523 3.483 -49.082 1.00 92.75 91 ARG A N 1
ATOM 693 C CA . ARG A 1 91 ? 9.433 2.422 -49.537 1.00 92.75 91 ARG A CA 1
ATOM 694 C C . ARG A 1 91 ? 9.054 1.066 -48.934 1.00 92.75 91 ARG A C 1
ATOM 696 O O . ARG A 1 91 ? 8.929 0.934 -47.722 1.00 92.75 91 ARG A O 1
ATOM 703 N N . LYS A 1 92 ? 8.928 0.038 -49.780 1.00 90.38 92 LYS A N 1
ATOM 704 C CA . LYS A 1 92 ? 8.627 -1.348 -49.379 1.00 90.38 92 LYS A CA 1
ATOM 705 C C . LYS A 1 92 ? 9.903 -2.197 -49.456 1.00 90.38 92 LYS A C 1
ATOM 707 O O . LYS A 1 92 ? 10.294 -2.590 -50.547 1.00 90.38 92 LYS A O 1
ATOM 712 N N . ASN A 1 93 ? 10.552 -2.456 -48.317 1.00 85.62 93 ASN A N 1
ATOM 713 C CA . ASN A 1 93 ? 11.817 -3.213 -48.237 1.00 85.62 93 ASN A CA 1
ATOM 714 C C . ASN A 1 93 ? 11.658 -4.650 -47.694 1.00 85.62 93 ASN A C 1
ATOM 716 O O . ASN A 1 93 ? 12.658 -5.335 -47.505 1.00 85.62 93 ASN A O 1
ATOM 720 N N . GLY A 1 94 ? 10.422 -5.099 -47.444 1.00 88.25 94 GLY A N 1
ATOM 721 C CA . GLY A 1 94 ? 10.168 -6.296 -46.637 1.00 88.25 94 GLY A CA 1
ATOM 722 C C . GLY A 1 94 ? 10.386 -6.027 -45.144 1.00 88.25 94 GLY A C 1
ATOM 723 O O . GLY A 1 94 ? 10.984 -5.017 -44.774 1.00 88.25 94 GLY A O 1
ATOM 724 N N . LEU A 1 95 ? 9.837 -6.899 -44.300 1.00 90.69 95 LEU A N 1
ATOM 725 C CA . LEU A 1 95 ? 9.961 -6.825 -42.847 1.00 90.69 95 LEU A CA 1
ATOM 726 C C . LEU A 1 95 ? 10.051 -8.244 -42.282 1.00 90.69 95 LEU A C 1
ATOM 728 O O . LEU A 1 95 ? 9.188 -9.071 -42.580 1.00 90.69 95 LEU A O 1
ATOM 732 N N . LYS A 1 96 ? 11.067 -8.513 -41.462 1.00 94.62 96 LYS A N 1
ATOM 733 C CA . LYS A 1 96 ? 11.223 -9.765 -40.717 1.00 94.62 96 LYS A CA 1
ATOM 734 C C . LYS A 1 96 ? 11.379 -9.435 -39.236 1.00 94.62 96 LYS A C 1
ATOM 736 O O . LYS A 1 96 ? 12.349 -8.795 -38.859 1.00 94.62 96 LYS A O 1
ATOM 741 N N . PHE A 1 97 ? 10.453 -9.870 -38.391 1.00 96.31 97 PHE A N 1
ATOM 742 C CA . PHE A 1 97 ? 10.494 -9.580 -36.956 1.00 96.31 97 PHE A CA 1
ATOM 743 C C . PHE A 1 97 ? 10.174 -10.826 -36.132 1.00 96.31 97 PHE A C 1
ATOM 745 O O . PHE A 1 97 ? 9.494 -11.734 -36.611 1.00 96.31 97 PHE A O 1
ATOM 752 N N . GLY A 1 98 ? 10.706 -10.872 -34.913 1.00 96.19 98 GLY A N 1
ATOM 753 C CA . GLY A 1 98 ? 10.412 -11.907 -33.921 1.00 96.19 98 GLY A CA 1
ATOM 754 C C . GLY A 1 98 ? 9.453 -11.389 -32.854 1.00 96.19 98 GLY A C 1
ATOM 755 O O . GLY A 1 98 ? 9.389 -10.182 -32.614 1.00 96.19 98 GLY A O 1
ATOM 756 N N . VAL A 1 99 ? 8.712 -12.292 -32.216 1.00 96.06 99 VAL A N 1
ATOM 757 C CA . VAL A 1 99 ? 7.813 -11.978 -31.097 1.00 96.06 99 VAL A CA 1
ATOM 758 C C . VAL A 1 99 ? 7.881 -13.107 -30.073 1.00 96.06 99 VAL A C 1
ATOM 760 O O . VAL A 1 99 ? 7.844 -14.274 -30.455 1.00 96.06 99 VAL A O 1
ATOM 763 N N . SER A 1 100 ? 7.948 -12.764 -28.789 1.00 94.75 100 SER A N 1
ATOM 764 C CA . SER A 1 100 ? 7.724 -13.678 -27.659 1.00 94.75 100 SER A CA 1
ATOM 765 C C . SER A 1 100 ? 7.169 -12.886 -26.476 1.00 94.75 100 SER A C 1
ATOM 767 O O . SER A 1 100 ? 7.386 -11.681 -26.413 1.00 94.75 100 SER A O 1
ATOM 769 N N . GLY A 1 101 ? 6.485 -13.536 -25.540 1.00 93.44 101 GLY A N 1
ATOM 770 C CA . GLY A 1 101 ? 6.135 -12.988 -24.223 1.00 93.44 101 GLY A CA 1
ATOM 771 C C . GLY A 1 101 ? 6.728 -13.849 -23.110 1.00 93.44 101 GLY A C 1
ATOM 772 O O . GLY A 1 101 ? 7.535 -14.738 -23.405 1.00 93.44 101 GLY A O 1
ATOM 773 N N . ASP A 1 102 ? 6.302 -13.595 -21.871 1.00 92.56 102 ASP A N 1
ATOM 774 C CA . ASP A 1 102 ? 6.381 -14.558 -20.762 1.00 92.56 102 ASP A CA 1
ATOM 775 C C . ASP A 1 102 ? 7.803 -14.798 -20.217 1.00 92.56 102 ASP A C 1
ATOM 777 O O . ASP A 1 102 ? 8.275 -15.922 -20.033 1.00 92.56 102 ASP A O 1
ATOM 781 N N . TRP A 1 103 ? 8.533 -13.712 -19.960 1.00 88.19 103 TRP A N 1
ATOM 782 C CA . TRP A 1 103 ? 9.935 -13.733 -19.536 1.00 88.19 103 TRP A CA 1
ATOM 783 C C . TRP A 1 103 ? 10.075 -13.729 -18.024 1.00 88.19 103 TRP A C 1
ATOM 785 O O . TRP A 1 103 ? 10.430 -12.729 -17.402 1.00 88.19 103 TRP A O 1
ATOM 795 N N . ARG A 1 104 ? 9.833 -14.885 -17.419 1.00 86.19 104 ARG A N 1
ATOM 796 C CA . ARG A 1 104 ? 10.015 -15.044 -15.983 1.00 86.19 104 ARG A CA 1
ATOM 797 C C . ARG A 1 104 ? 11.496 -15.054 -15.582 1.00 86.19 104 ARG A C 1
ATOM 799 O O . ARG A 1 104 ? 12.213 -16.008 -15.882 1.00 86.19 104 ARG A O 1
ATOM 806 N N . GLY A 1 105 ? 11.912 -14.030 -14.833 1.00 82.44 105 GLY A N 1
ATOM 807 C CA . GLY A 1 105 ? 13.305 -13.767 -14.447 1.00 82.44 105 GLY A CA 1
ATOM 808 C C . GLY A 1 105 ? 14.070 -14.963 -13.873 1.00 82.44 105 GLY A C 1
ATOM 809 O O . GLY A 1 105 ? 15.224 -15.187 -14.237 1.00 82.44 105 GLY A O 1
ATOM 810 N N . GLU A 1 106 ? 13.440 -15.763 -13.010 1.00 80.31 106 GLU A N 1
ATOM 811 C CA . GLU A 1 106 ? 14.084 -16.901 -12.336 1.00 80.31 106 GLU A CA 1
ATOM 812 C C . GLU A 1 106 ? 14.431 -18.060 -13.277 1.00 80.31 106 GLU A C 1
ATOM 814 O O . GLU A 1 106 ? 15.209 -18.937 -12.908 1.00 80.31 106 GLU A O 1
ATOM 819 N N . LEU A 1 107 ? 13.856 -18.080 -14.481 1.00 84.69 107 LEU A N 1
ATOM 820 C CA . LEU A 1 107 ? 14.121 -19.101 -15.493 1.00 84.69 107 LEU A CA 1
ATOM 821 C C . LEU A 1 107 ? 15.238 -18.699 -16.464 1.00 84.69 107 LEU A C 1
ATOM 823 O O . LEU A 1 107 ? 15.498 -19.436 -17.409 1.00 84.69 107 LEU A O 1
ATOM 827 N N . SER A 1 108 ? 15.889 -17.552 -16.250 1.00 84.88 108 SER A N 1
ATOM 828 C CA . SER A 1 108 ? 17.043 -17.113 -17.039 1.00 84.88 108 SER A CA 1
ATOM 829 C C . SER A 1 108 ? 18.256 -18.050 -16.851 1.00 84.88 108 SER A C 1
ATOM 831 O O . SER A 1 108 ? 18.508 -18.493 -15.726 1.00 84.88 108 SER A O 1
ATOM 833 N N . PRO A 1 109 ? 19.063 -18.330 -17.900 1.00 90.19 109 PRO A N 1
ATOM 834 C CA . PRO A 1 109 ? 18.939 -17.837 -19.278 1.00 90.19 109 PRO A CA 1
ATOM 835 C C . PRO A 1 109 ? 17.774 -18.483 -20.039 1.00 90.19 109 PRO A C 1
ATOM 837 O O . PRO A 1 109 ? 17.301 -19.544 -19.653 1.00 90.19 109 PRO A O 1
ATOM 840 N N . TYR A 1 110 ? 17.343 -17.871 -21.152 1.00 92.06 110 TYR A N 1
ATOM 841 C CA . TYR A 1 110 ? 16.174 -18.304 -21.936 1.00 92.06 110 TYR A CA 1
ATOM 842 C C . TYR A 1 110 ? 16.557 -19.019 -23.257 1.00 92.06 110 TYR A C 1
ATOM 844 O O . TYR A 1 110 ? 16.603 -18.375 -24.308 1.00 92.06 110 TYR A O 1
ATOM 852 N N . PRO A 1 111 ? 16.789 -20.353 -23.273 1.00 94.00 111 PRO A N 1
ATOM 853 C CA . PRO A 1 111 ? 17.114 -21.102 -24.493 1.00 94.00 111 PRO A CA 1
ATOM 854 C C . PRO A 1 111 ? 16.100 -20.962 -25.633 1.00 94.00 111 PRO A C 1
ATOM 856 O O . PRO A 1 111 ? 16.465 -21.116 -26.794 1.00 94.00 111 PRO A O 1
ATOM 859 N N . ALA A 1 112 ? 14.836 -20.665 -25.314 1.00 94.44 112 ALA A N 1
ATOM 860 C CA . ALA A 1 112 ? 13.750 -20.553 -26.287 1.00 94.44 112 ALA A CA 1
ATOM 861 C C . ALA A 1 112 ? 13.972 -19.462 -27.352 1.00 94.44 112 ALA A C 1
ATOM 863 O O . ALA A 1 112 ? 13.374 -19.531 -28.421 1.00 94.44 112 ALA A O 1
ATOM 864 N N . ILE A 1 113 ? 14.835 -18.478 -27.075 1.00 93.81 113 ILE A N 1
ATOM 865 C CA . ILE A 1 113 ? 15.173 -17.383 -27.997 1.00 93.81 113 ILE A CA 1
ATOM 866 C C . ILE A 1 113 ? 16.658 -17.370 -28.381 1.00 93.81 113 ILE A C 1
ATOM 868 O O . ILE A 1 113 ? 17.136 -16.387 -28.940 1.00 93.81 113 ILE A O 1
ATOM 872 N N . ALA A 1 114 ? 17.404 -18.439 -28.083 1.00 94.00 114 ALA A N 1
ATOM 873 C CA . ALA A 1 114 ? 18.859 -18.471 -28.250 1.00 94.00 114 ALA A CA 1
ATOM 874 C C . ALA A 1 114 ? 19.337 -18.332 -29.708 1.00 94.00 114 ALA A C 1
ATOM 876 O O . ALA A 1 114 ? 20.515 -18.103 -29.928 1.00 94.00 114 ALA A O 1
ATOM 877 N N . ASN A 1 115 ? 18.443 -18.483 -30.689 1.00 94.88 115 ASN A N 1
ATOM 878 C CA . ASN A 1 115 ? 18.715 -18.317 -32.119 1.00 94.88 115 ASN A CA 1
ATOM 879 C C . ASN A 1 115 ? 18.142 -17.009 -32.705 1.00 94.88 115 ASN A C 1
ATOM 881 O O . ASN A 1 115 ? 18.138 -16.822 -33.928 1.00 94.88 115 ASN A O 1
ATOM 885 N N . ALA A 1 116 ? 17.553 -16.140 -31.878 1.00 94.44 116 ALA A N 1
ATOM 886 C CA . ALA A 1 116 ? 16.850 -14.949 -32.352 1.00 94.44 116 ALA A CA 1
ATOM 887 C C . ALA A 1 116 ? 17.807 -13.909 -32.959 1.00 94.44 116 ALA A C 1
ATOM 889 O O . ALA A 1 116 ? 17.467 -13.267 -33.954 1.00 94.44 116 ALA A O 1
ATOM 890 N N . ASP A 1 117 ? 19.008 -13.772 -32.404 1.00 88.88 117 ASP A N 1
ATOM 891 C CA . ASP A 1 117 ? 20.073 -12.894 -32.894 1.00 88.88 117 ASP A CA 1
ATOM 892 C C . ASP A 1 117 ? 20.669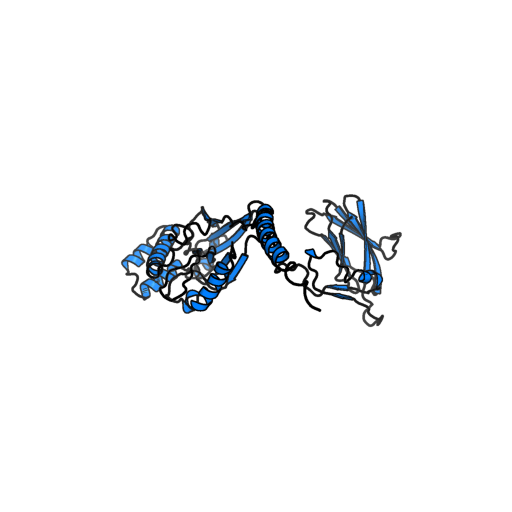 -13.379 -34.228 1.00 88.88 117 ASP A C 1
ATOM 894 O O . ASP A 1 117 ? 20.920 -12.575 -35.127 1.00 88.88 117 ASP A O 1
ATOM 898 N N . GLU A 1 118 ? 20.787 -14.692 -34.422 1.00 92.75 118 GLU A N 1
ATOM 899 C CA . GLU A 1 118 ? 21.218 -15.303 -35.689 1.00 92.75 118 GLU A CA 1
ATOM 900 C C . GLU A 1 118 ? 20.150 -15.222 -36.796 1.00 92.75 118 GLU A C 1
ATOM 902 O O . GLU A 1 118 ? 20.432 -15.400 -37.984 1.00 92.75 118 GLU A O 1
ATOM 907 N N . SER A 1 119 ? 18.900 -14.922 -36.435 1.00 93.25 119 SER A N 1
ATOM 908 C CA . SER A 1 119 ? 17.763 -14.955 -37.358 1.00 93.25 119 SER A CA 1
ATOM 909 C C . SER A 1 119 ? 17.651 -13.729 -38.277 1.00 93.25 119 SER A C 1
ATOM 911 O O . SER A 1 119 ? 16.726 -13.683 -39.096 1.00 93.25 119 SER A O 1
ATOM 913 N N . ASN A 1 120 ? 18.578 -12.764 -38.205 1.00 91.25 120 ASN A N 1
ATOM 914 C CA . ASN A 1 120 ? 18.600 -11.545 -39.030 1.00 91.25 120 ASN A CA 1
ATOM 915 C C . ASN A 1 120 ? 17.246 -10.804 -39.020 1.00 91.25 120 ASN A C 1
ATOM 917 O O . ASN A 1 120 ? 16.623 -10.583 -40.063 1.00 91.25 120 ASN A O 1
ATOM 921 N N . LEU A 1 121 ? 16.747 -10.522 -37.816 1.00 94.31 121 LEU A N 1
ATOM 922 C CA . LEU A 1 121 ? 15.490 -9.812 -37.585 1.00 94.31 121 LEU A CA 1
ATOM 923 C C . LEU A 1 121 ? 15.707 -8.293 -37.685 1.00 94.31 121 LEU A C 1
ATOM 925 O O . LEU A 1 121 ? 16.733 -7.783 -37.246 1.00 94.31 121 LEU A O 1
ATOM 929 N N . ASP A 1 122 ? 14.727 -7.562 -38.220 1.00 92.12 122 ASP A N 1
ATOM 930 C CA . ASP A 1 122 ? 14.708 -6.095 -38.211 1.00 92.12 122 ASP A CA 1
ATOM 931 C C . ASP A 1 122 ? 14.432 -5.547 -36.797 1.00 92.12 122 ASP A C 1
ATOM 933 O O . ASP A 1 122 ? 14.977 -4.512 -36.424 1.00 92.12 122 ASP A O 1
ATOM 937 N N . PHE A 1 123 ? 13.599 -6.243 -36.011 1.00 93.50 123 PHE A N 1
ATOM 938 C CA . PHE A 1 123 ? 13.386 -6.011 -34.578 1.00 93.50 123 PHE A CA 1
ATOM 939 C C . PHE A 1 123 ? 12.774 -7.249 -33.894 1.00 93.50 123 PHE A C 1
ATOM 941 O O . PHE A 1 123 ? 12.298 -8.178 -34.557 1.00 93.50 123 PHE A O 1
ATOM 948 N N . PHE A 1 124 ? 12.761 -7.244 -32.559 1.00 95.38 124 PHE A N 1
ATOM 949 C CA . PHE A 1 124 ? 12.108 -8.254 -31.726 1.00 95.38 124 PHE A CA 1
ATOM 950 C C . PHE A 1 124 ? 11.085 -7.584 -30.801 1.00 95.38 124 PHE A C 1
ATOM 952 O O . PHE A 1 124 ? 11.382 -6.555 -30.198 1.00 95.38 124 PHE A O 1
ATOM 959 N N . VAL A 1 125 ? 9.887 -8.156 -30.689 1.00 95.25 125 VAL A N 1
ATOM 960 C CA . VAL A 1 125 ? 8.818 -7.656 -29.816 1.00 95.25 125 VAL A CA 1
ATOM 961 C C . VAL A 1 125 ? 8.712 -8.539 -28.579 1.00 95.25 125 VAL A C 1
ATOM 963 O O . VAL A 1 125 ? 8.467 -9.739 -28.693 1.00 95.25 125 VAL A O 1
ATOM 966 N N . LEU A 1 126 ? 8.846 -7.926 -27.404 1.00 92.38 126 LEU A N 1
ATOM 967 C CA . LEU A 1 126 ? 8.495 -8.545 -26.130 1.00 92.38 126 LEU A CA 1
ATOM 968 C C . LEU A 1 126 ? 7.024 -8.241 -25.812 1.00 92.38 126 LEU A C 1
ATOM 970 O O . LEU A 1 126 ? 6.667 -7.096 -25.541 1.00 92.38 126 LEU A O 1
ATOM 974 N N . HIS A 1 127 ? 6.168 -9.255 -25.889 1.00 93.56 127 HIS A N 1
ATOM 975 C CA . HIS A 1 127 ? 4.712 -9.154 -25.795 1.00 93.56 127 HIS A CA 1
ATOM 976 C C . HIS A 1 127 ? 4.205 -9.386 -24.362 1.00 93.56 127 HIS A C 1
ATOM 978 O O . HIS A 1 127 ? 3.351 -10.233 -24.130 1.00 93.56 127 HIS A O 1
ATOM 984 N N . GLY A 1 128 ? 4.728 -8.623 -23.402 1.00 87.62 128 GLY A N 1
ATOM 985 C CA . GLY A 1 128 ? 4.250 -8.645 -22.016 1.00 87.62 128 GLY A CA 1
ATOM 986 C C . GLY A 1 128 ? 4.859 -9.737 -21.132 1.00 87.62 128 GLY A C 1
ATOM 987 O O . GLY A 1 128 ? 5.790 -10.436 -21.532 1.00 87.62 128 GLY A O 1
ATOM 988 N N . ASP A 1 129 ? 4.352 -9.803 -19.900 1.00 88.19 129 ASP A N 1
ATOM 989 C CA . ASP A 1 129 ? 4.712 -10.765 -18.853 1.00 88.19 129 ASP A CA 1
ATOM 990 C C . ASP A 1 129 ? 6.217 -10.850 -18.578 1.00 88.19 129 ASP A C 1
ATOM 992 O O . ASP A 1 129 ? 6.868 -11.875 -18.735 1.00 88.19 129 ASP A O 1
ATOM 996 N N . THR A 1 130 ? 6.806 -9.719 -18.189 1.00 79.31 130 THR A N 1
ATOM 997 C CA . THR A 1 130 ? 8.267 -9.572 -18.075 1.00 79.31 130 THR A CA 1
ATOM 998 C C . THR A 1 130 ? 8.821 -9.748 -16.667 1.00 79.31 130 THR A C 1
ATOM 1000 O O . THR A 1 130 ? 10.010 -10.004 -16.514 1.00 79.31 130 THR A O 1
ATOM 1003 N N . ILE A 1 131 ? 7.997 -9.558 -15.632 1.00 78.06 131 ILE A N 1
ATOM 1004 C CA . ILE A 1 131 ? 8.465 -9.543 -14.235 1.00 78.06 131 ILE A CA 1
ATOM 1005 C C . ILE A 1 131 ? 7.781 -10.573 -13.342 1.00 78.06 131 ILE A C 1
ATOM 1007 O O . ILE A 1 131 ? 8.370 -10.929 -12.328 1.00 78.06 131 ILE A O 1
ATOM 1011 N N . TYR A 1 132 ? 6.581 -11.051 -13.701 1.00 82.75 132 TYR A N 1
ATOM 1012 C CA . TYR A 1 132 ? 5.811 -12.016 -12.902 1.00 82.75 132 TYR A CA 1
ATOM 1013 C C . TYR A 1 132 ? 5.777 -11.675 -11.400 1.00 82.75 132 TYR A C 1
ATOM 1015 O O . TYR A 1 132 ? 5.968 -12.540 -10.546 1.00 82.75 132 TYR A O 1
ATOM 1023 N N . ALA A 1 133 ? 5.569 -10.396 -11.059 1.00 69.88 133 ALA A N 1
ATOM 1024 C CA . ALA A 1 133 ? 5.540 -9.944 -9.662 1.00 69.88 133 ALA A CA 1
ATOM 1025 C C . ALA A 1 133 ? 4.358 -10.525 -8.860 1.00 69.88 133 ALA A C 1
ATOM 1027 O O . ALA A 1 133 ? 4.337 -10.456 -7.634 1.00 69.88 133 ALA A O 1
ATOM 1028 N N . ASP A 1 134 ? 3.383 -11.089 -9.563 1.00 68.06 134 ASP A N 1
ATOM 1029 C CA . ASP A 1 134 ? 2.229 -11.825 -9.066 1.00 68.06 134 ASP A CA 1
ATOM 1030 C C . ASP A 1 134 ? 2.523 -13.312 -8.811 1.00 68.06 134 ASP A C 1
ATOM 1032 O O . ASP A 1 134 ? 1.792 -13.962 -8.060 1.00 68.06 134 ASP A O 1
ATOM 1036 N N . TYR A 1 135 ? 3.601 -13.869 -9.377 1.00 67.00 135 TYR A N 1
ATOM 1037 C CA . TYR A 1 135 ? 3.981 -15.244 -9.084 1.00 67.00 135 TYR A CA 1
ATOM 1038 C C . TYR A 1 135 ? 4.547 -15.316 -7.658 1.00 67.00 135 TYR A C 1
ATOM 1040 O O . TYR A 1 135 ? 5.512 -14.614 -7.340 1.00 67.00 135 TYR A O 1
ATOM 1048 N N . PRO A 1 136 ? 3.999 -16.173 -6.775 1.00 60.12 136 PRO A N 1
ATOM 1049 C CA . PRO A 1 136 ? 4.410 -16.225 -5.383 1.00 60.12 136 PRO A CA 1
ATOM 1050 C C . PRO A 1 136 ? 5.856 -16.705 -5.287 1.00 60.12 136 PRO A C 1
ATOM 1052 O O . PRO A 1 136 ? 6.163 -17.897 -5.372 1.00 60.12 136 PRO A O 1
ATOM 1055 N N . TYR A 1 137 ? 6.765 -15.760 -5.085 1.00 58.12 137 TYR A N 1
ATOM 1056 C CA . TYR A 1 137 ? 8.122 -16.078 -4.696 1.00 58.12 137 TYR A CA 1
ATOM 1057 C C . TYR A 1 137 ? 8.091 -16.655 -3.276 1.00 58.12 137 TYR A C 1
ATOM 1059 O O . TYR A 1 137 ? 7.459 -16.096 -2.369 1.00 58.12 137 TYR A O 1
ATOM 1067 N N . ASN A 1 138 ? 8.781 -17.780 -3.063 1.00 58.78 138 ASN A N 1
ATOM 1068 C CA . ASN A 1 138 ? 9.025 -18.347 -1.736 1.00 58.78 138 ASN A CA 1
ATOM 1069 C C 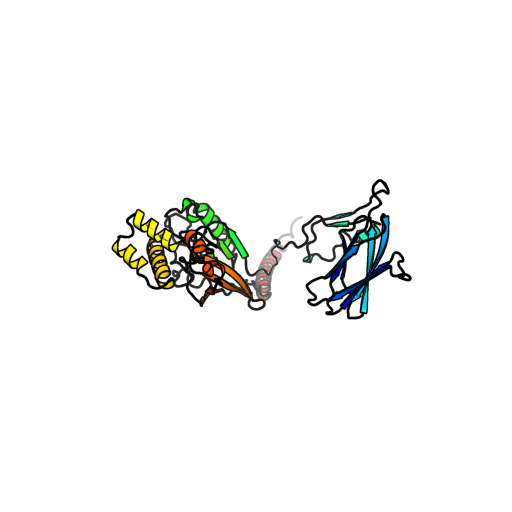. ASN A 1 138 ? 9.914 -17.375 -0.934 1.00 58.78 138 ASN A C 1
ATOM 1071 O O . ASN A 1 138 ? 11.119 -17.552 -0.828 1.00 58.78 138 ASN A O 1
ATOM 1075 N N . GLY A 1 139 ? 9.307 -16.311 -0.413 1.00 67.06 139 GLY A N 1
ATOM 1076 C CA . GLY A 1 139 ? 9.993 -15.198 0.241 1.00 67.06 139 GLY A CA 1
ATOM 1077 C C . GLY A 1 139 ? 9.137 -13.939 0.415 1.00 67.06 139 GLY A C 1
ATOM 1078 O O . GLY A 1 139 ? 9.579 -13.010 1.081 1.00 67.06 139 GLY A O 1
ATOM 1079 N N . VAL A 1 140 ? 7.911 -13.889 -0.129 1.00 79.44 140 VAL A N 1
ATOM 1080 C CA . VAL A 1 140 ? 6.997 -12.760 0.113 1.00 79.44 140 VAL A CA 1
ATOM 1081 C C . VAL A 1 140 ? 6.497 -12.781 1.561 1.00 79.44 140 VAL A C 1
ATOM 1083 O O . VAL A 1 140 ? 5.673 -13.621 1.944 1.00 79.44 140 VAL A O 1
ATOM 1086 N N . THR A 1 141 ? 6.991 -11.838 2.367 1.00 89.56 141 THR A N 1
ATOM 1087 C CA . THR A 1 141 ? 6.564 -11.657 3.760 1.00 89.56 141 THR A CA 1
ATOM 1088 C C . THR A 1 141 ? 5.123 -11.163 3.812 1.00 89.56 141 THR A C 1
ATOM 1090 O O . THR A 1 141 ? 4.262 -11.913 4.267 1.00 89.56 141 THR A O 1
ATOM 1093 N N . TRP A 1 142 ? 4.857 -9.959 3.297 1.00 93.94 142 TRP A N 1
ATOM 1094 C CA . TRP A 1 142 ? 3.582 -9.237 3.403 1.00 93.94 142 TRP A CA 1
ATOM 1095 C C . TRP A 1 142 ? 2.707 -9.392 2.159 1.00 93.94 142 TRP A C 1
ATOM 1097 O O . TRP A 1 142 ? 3.222 -9.380 1.044 1.00 93.94 142 TRP A O 1
ATOM 1107 N N . LYS A 1 143 ? 1.389 -9.508 2.348 1.00 93.81 143 LYS A N 1
ATOM 1108 C CA . LYS A 1 143 ? 0.387 -9.515 1.273 1.00 93.81 143 LYS A CA 1
ATOM 1109 C C . LYS A 1 143 ? -0.612 -8.405 1.557 1.00 93.81 143 LYS A C 1
ATOM 1111 O O . LYS A 1 143 ? -1.213 -8.395 2.628 1.00 93.81 143 LYS A O 1
ATOM 1116 N N . PHE A 1 144 ? -0.774 -7.490 0.611 1.00 95.94 144 PHE A N 1
ATOM 1117 C CA . PHE A 1 144 ? -1.710 -6.378 0.729 1.00 95.94 144 PHE A CA 1
ATOM 1118 C C . PHE A 1 144 ? -2.908 -6.629 -0.176 1.00 95.94 144 PHE A C 1
ATOM 1120 O O . PHE A 1 144 ? -2.733 -6.923 -1.358 1.00 95.94 144 PHE A O 1
ATOM 1127 N N . ILE A 1 145 ? -4.109 -6.511 0.379 1.00 95.50 145 ILE A N 1
ATOM 1128 C CA . ILE A 1 145 ? -5.368 -6.623 -0.353 1.00 95.50 145 ILE A CA 1
ATOM 1129 C C . ILE A 1 145 ? -6.042 -5.259 -0.285 1.00 95.50 145 ILE A C 1
ATOM 1131 O O . ILE A 1 145 ? -6.399 -4.793 0.794 1.00 95.50 145 ILE A O 1
ATOM 1135 N N . LEU A 1 146 ? -6.175 -4.602 -1.434 1.00 96.50 146 LEU A N 1
ATOM 1136 C CA . LEU A 1 146 ? -6.822 -3.300 -1.529 1.00 96.50 146 LEU A CA 1
ATOM 1137 C C . LEU A 1 146 ? -8.288 -3.515 -1.890 1.00 96.50 146 LEU A C 1
ATOM 1139 O O . LEU A 1 146 ? -8.593 -4.133 -2.910 1.00 96.50 146 LEU A O 1
ATOM 1143 N N . VAL A 1 147 ? -9.176 -2.994 -1.054 1.00 94.19 147 VAL A N 1
ATOM 1144 C CA . VAL A 1 147 ? -10.627 -3.039 -1.239 1.00 94.19 147 VAL A CA 1
ATOM 1145 C C . VAL A 1 147 ? -11.190 -1.626 -1.082 1.00 94.19 147 VAL A C 1
ATOM 1147 O O . VAL A 1 147 ? -10.611 -0.829 -0.352 1.00 94.19 147 VAL A O 1
ATOM 1150 N N . PRO A 1 148 ? -12.273 -1.263 -1.784 1.00 90.62 148 PRO A N 1
ATOM 1151 C CA . PRO A 1 148 ? -12.884 0.052 -1.597 1.00 90.62 148 PRO A CA 1
ATOM 1152 C C . PRO A 1 148 ? -13.494 0.185 -0.195 1.00 90.62 148 PRO A C 1
ATOM 1154 O O . PRO A 1 148 ? -13.259 1.182 0.484 1.00 90.62 148 PRO A O 1
ATOM 1157 N N . GLU A 1 149 ? -14.167 -0.875 0.258 1.00 94.56 149 GLU A N 1
ATOM 1158 C CA . GLU A 1 149 ? -14.982 -0.888 1.471 1.00 94.56 149 GLU A CA 1
ATOM 1159 C C . GLU A 1 149 ? -14.340 -1.683 2.613 1.00 94.56 149 GLU A C 1
ATOM 1161 O O . GLU A 1 149 ? -13.696 -2.706 2.349 1.00 94.56 149 GLU A O 1
ATOM 1166 N N . PRO A 1 150 ? -14.543 -1.280 3.882 1.00 96.12 150 PRO A N 1
ATOM 1167 C CA . PRO A 1 150 ? -14.027 -2.014 5.029 1.00 96.12 150 PRO A CA 1
ATOM 1168 C C . PRO A 1 150 ? -14.509 -3.471 5.102 1.00 96.12 150 PRO A C 1
ATOM 1170 O O . PRO A 1 150 ? -15.703 -3.775 4.988 1.00 96.12 150 PRO A O 1
ATOM 1173 N N . ILE A 1 151 ? -13.556 -4.369 5.363 1.00 96.75 151 ILE A N 1
ATOM 1174 C CA . ILE A 1 151 ? -13.754 -5.756 5.789 1.00 96.75 151 ILE A CA 1
ATOM 1175 C C . ILE A 1 151 ? -13.753 -5.925 7.312 1.00 96.75 151 ILE A C 1
ATOM 1177 O O . ILE A 1 151 ? -14.241 -6.929 7.820 1.00 96.75 151 ILE A O 1
ATOM 1181 N N . GLN A 1 152 ? -13.245 -4.975 8.086 1.00 95.44 152 GLN A N 1
ATOM 1182 C CA . GLN A 1 152 ? -13.317 -4.997 9.545 1.00 95.44 152 GLN A CA 1
ATOM 1183 C C . GLN A 1 152 ? -14.758 -4.890 10.063 1.00 95.44 152 GLN A C 1
ATOM 1185 O O . GLN A 1 152 ? -15.646 -4.376 9.388 1.00 95.44 152 GLN A O 1
ATOM 1190 N N . ASN A 1 153 ? -14.984 -5.386 11.280 1.00 93.94 153 ASN A N 1
ATOM 1191 C CA . ASN A 1 153 ? -16.285 -5.290 11.929 1.00 93.94 153 ASN A CA 1
ATOM 1192 C C . ASN A 1 153 ? -16.444 -3.905 12.578 1.00 93.94 153 ASN A C 1
ATOM 1194 O O . ASN A 1 153 ? -15.772 -3.612 13.567 1.00 93.94 153 ASN A O 1
ATOM 1198 N N . LEU A 1 154 ? -17.318 -3.061 12.028 1.00 92.69 154 LEU A N 1
ATOM 1199 C CA . LEU A 1 154 ? -17.644 -1.729 12.553 1.00 92.69 154 LEU A CA 1
ATOM 1200 C C . LEU A 1 154 ? -19.065 -1.652 13.121 1.00 92.69 154 LEU A C 1
ATOM 1202 O O . LEU A 1 154 ? -19.453 -0.611 13.648 1.00 92.69 154 LEU A O 1
ATOM 1206 N N . GLY A 1 155 ? -19.825 -2.745 13.038 1.00 87.88 155 GLY A N 1
ATOM 1207 C CA . GLY A 1 155 ? -21.195 -2.848 13.514 1.00 87.88 155 GLY A CA 1
ATOM 1208 C C . GLY A 1 155 ? -22.204 -2.957 12.375 1.00 87.88 155 GLY A C 1
ATOM 1209 O O . GLY A 1 155 ? -21.940 -2.655 11.213 1.00 87.88 155 GLY A O 1
ATOM 1210 N N . VAL A 1 156 ? -23.419 -3.382 12.721 1.00 85.06 156 VAL A N 1
ATOM 1211 C CA . VAL A 1 156 ? -24.449 -3.764 11.738 1.00 85.06 156 VAL A CA 1
ATOM 1212 C C . VAL A 1 156 ? -25.208 -2.582 11.118 1.00 85.06 156 VAL A C 1
ATOM 1214 O O . VAL A 1 156 ? -25.916 -2.747 10.124 1.00 85.06 156 VAL A O 1
ATOM 1217 N N . LEU A 1 157 ? -25.087 -1.377 11.685 1.00 84.06 157 LEU A N 1
ATOM 1218 C CA . LEU A 1 157 ? -25.763 -0.193 11.150 1.00 84.06 157 LEU A CA 1
ATOM 1219 C C . LEU A 1 157 ? -25.139 0.216 9.814 1.00 84.06 157 LEU A C 1
ATOM 1221 O O . LEU A 1 157 ? -23.931 0.435 9.727 1.00 84.06 157 LEU A O 1
ATOM 1225 N N . LEU A 1 158 ? -25.974 0.331 8.776 1.00 83.00 158 LEU A N 1
ATOM 1226 C CA . LEU A 1 158 ? -25.546 0.646 7.405 1.00 83.00 158 LEU A CA 1
ATOM 1227 C C . LEU A 1 158 ? -24.465 -0.316 6.874 1.00 83.00 158 LEU A C 1
ATOM 1229 O O . LEU A 1 158 ? -23.637 0.064 6.056 1.00 83.00 158 LEU A O 1
ATOM 1233 N N . ALA A 1 159 ? -24.458 -1.565 7.347 1.00 88.19 159 ALA A N 1
ATOM 1234 C CA . ALA A 1 159 ? -23.469 -2.564 6.946 1.00 88.19 159 ALA A CA 1
ATOM 1235 C C . ALA A 1 159 ? -23.635 -3.057 5.500 1.00 88.19 159 ALA A C 1
ATOM 1237 O O . ALA A 1 159 ? -22.735 -3.710 4.991 1.00 88.19 159 ALA A O 1
ATOM 1238 N N . SER A 1 160 ? -24.747 -2.744 4.823 1.00 89.38 160 SER A N 1
ATOM 1239 C CA . SER A 1 160 ? -25.005 -3.154 3.432 1.00 89.38 160 SER A CA 1
ATOM 1240 C C . SER A 1 160 ? -23.991 -2.614 2.422 1.00 89.38 160 SER A C 1
ATOM 1242 O O . SER A 1 160 ? -23.871 -3.177 1.337 1.00 89.38 160 SER A O 1
ATOM 1244 N N . ASP A 1 161 ? -23.302 -1.529 2.774 1.00 88.56 161 ASP A N 1
ATOM 1245 C CA . ASP A 1 161 ? -22.242 -0.917 1.964 1.00 88.56 161 ASP A CA 1
ATOM 1246 C C . ASP A 1 161 ? -20.844 -1.448 2.326 1.00 88.56 161 ASP A C 1
ATOM 1248 O O . ASP A 1 161 ? -19.860 -1.105 1.696 1.00 88.56 161 ASP A O 1
ATOM 1252 N N . ARG A 1 162 ? -20.735 -2.322 3.337 1.00 93.56 162 ARG A N 1
ATOM 1253 C CA . ARG A 1 162 ? -19.475 -2.920 3.807 1.00 93.56 162 ARG A CA 1
ATOM 1254 C C . ARG A 1 162 ? -19.499 -4.433 3.643 1.00 93.56 162 ARG A C 1
ATOM 1256 O O . ARG A 1 162 ? -20.556 -5.042 3.481 1.00 93.56 162 ARG A O 1
ATOM 1263 N N . PHE A 1 163 ? -18.348 -5.088 3.792 1.00 94.25 163 PHE A N 1
ATOM 1264 C CA . PHE A 1 163 ? -18.292 -6.557 3.759 1.00 94.25 163 PHE A CA 1
ATOM 1265 C C . PHE A 1 163 ? -19.082 -7.208 4.908 1.00 94.25 163 PHE A C 1
ATOM 1267 O O . PHE A 1 163 ? -19.470 -8.366 4.791 1.00 94.25 163 PHE A O 1
ATOM 1274 N N . GLU A 1 164 ? -19.355 -6.493 6.008 1.00 90.62 164 GLU A N 1
ATOM 1275 C CA . GLU A 1 164 ? -20.261 -6.967 7.069 1.00 90.62 164 GLU A CA 1
ATOM 1276 C C . GLU A 1 164 ? -21.667 -7.305 6.537 1.00 90.62 164 GLU A C 1
ATOM 1278 O O . GLU A 1 164 ? -22.290 -8.249 7.020 1.00 90.62 164 GLU A O 1
ATOM 1283 N N . GLY A 1 165 ? -22.157 -6.588 5.517 1.00 91.81 165 GLY A N 1
ATOM 1284 C CA . GLY A 1 165 ? -23.427 -6.880 4.842 1.00 91.81 165 GLY A CA 1
ATOM 1285 C C . GLY A 1 165 ? -23.403 -8.147 3.979 1.00 91.81 165 GLY A C 1
ATOM 1286 O O . GLY A 1 165 ? -24.462 -8.674 3.644 1.00 91.81 165 GLY A O 1
ATOM 1287 N N . TYR A 1 166 ? -22.209 -8.663 3.678 1.00 93.25 166 TYR A N 1
ATOM 1288 C CA . TYR A 1 166 ? -21.940 -9.868 2.887 1.00 93.25 166 TYR A CA 1
ATOM 1289 C C . TYR A 1 166 ? -21.201 -10.896 3.755 1.00 93.25 166 TYR A C 1
ATOM 1291 O O . TYR A 1 166 ? -20.116 -11.381 3.432 1.00 93.25 166 TYR A O 1
ATOM 1299 N N . ALA A 1 167 ? -21.764 -11.170 4.936 1.00 91.94 167 ALA A N 1
ATOM 1300 C CA . ALA A 1 167 ? -21.089 -11.922 5.991 1.00 91.94 167 ALA A CA 1
ATOM 1301 C C . ALA A 1 167 ? -20.641 -13.332 5.562 1.00 91.94 167 ALA A C 1
ATOM 1303 O O . ALA A 1 167 ? -19.613 -13.805 6.044 1.00 91.94 167 ALA A O 1
ATOM 1304 N N . ALA A 1 168 ? -21.374 -13.998 4.662 1.00 93.50 168 ALA A N 1
ATOM 1305 C CA . ALA A 1 168 ? -21.013 -15.328 4.172 1.00 93.50 168 ALA A CA 1
ATOM 1306 C C . ALA A 1 168 ? -19.733 -15.285 3.321 1.00 93.50 168 ALA A C 1
ATOM 1308 O O . ALA A 1 168 ? -18.789 -16.026 3.593 1.00 93.50 168 ALA A O 1
ATOM 1309 N N . GLU A 1 169 ? -19.670 -14.368 2.357 1.00 94.31 169 GLU A N 1
ATOM 1310 C CA . GLU A 1 169 ? -18.524 -14.150 1.472 1.00 94.31 169 GLU A CA 1
ATOM 1311 C C . GLU A 1 169 ? -17.316 -13.619 2.253 1.00 94.31 169 GLU A C 1
ATOM 1313 O O . GLU A 1 169 ? -16.184 -14.071 2.072 1.00 94.31 169 GLU A O 1
ATOM 1318 N N . ARG A 1 170 ? -17.555 -12.696 3.192 1.00 95.94 170 ARG A N 1
ATOM 1319 C CA . ARG A 1 170 ? -16.534 -12.208 4.125 1.00 95.94 170 ARG A CA 1
ATOM 1320 C C . ARG A 1 170 ? -15.924 -13.358 4.929 1.00 95.94 170 ARG A C 1
ATOM 1322 O O . ARG A 1 170 ? -14.700 -13.442 5.045 1.00 95.94 170 ARG A O 1
ATOM 1329 N N . THR A 1 171 ? -16.760 -14.247 5.469 1.00 96.62 171 THR A N 1
ATOM 1330 C CA . THR A 1 171 ? -16.301 -15.447 6.176 1.00 96.62 171 THR A CA 1
ATOM 1331 C C . THR A 1 171 ? -15.527 -16.373 5.245 1.00 96.62 171 THR A C 1
ATOM 1333 O O . THR A 1 171 ? -14.477 -16.854 5.652 1.00 96.62 171 THR A O 1
ATOM 1336 N N . GLU A 1 172 ? -15.975 -16.604 4.009 1.00 96.56 172 GLU A N 1
ATOM 1337 C CA . GLU A 1 172 ? -15.258 -17.448 3.043 1.00 96.56 172 GLU A CA 1
ATOM 1338 C C . GLU A 1 172 ? -13.824 -16.951 2.804 1.00 96.56 172 GLU A C 1
ATOM 1340 O O . GLU A 1 172 ? -12.879 -17.735 2.889 1.00 96.56 172 GLU A O 1
ATOM 1345 N N . ILE A 1 173 ? -13.644 -15.642 2.597 1.00 97.00 173 ILE A N 1
ATOM 1346 C CA . ILE A 1 173 ? -12.329 -15.025 2.369 1.00 97.00 173 ILE A CA 1
ATOM 1347 C C . ILE A 1 173 ? -11.426 -15.170 3.600 1.00 97.00 173 ILE A C 1
ATOM 1349 O O . ILE A 1 173 ? -10.289 -15.636 3.491 1.00 97.00 173 ILE A O 1
ATOM 1353 N N . LEU A 1 174 ? -11.914 -14.773 4.780 1.00 97.94 174 LEU A N 1
ATOM 1354 C CA . LEU A 1 174 ? -11.114 -14.798 6.009 1.00 97.94 174 LEU A CA 1
ATOM 1355 C C . LEU A 1 174 ? -10.797 -16.228 6.451 1.00 97.94 174 LEU A C 1
ATOM 1357 O O . LEU A 1 174 ? -9.664 -16.513 6.837 1.00 97.94 174 LEU A O 1
ATOM 1361 N N . LYS A 1 175 ? -11.762 -17.141 6.318 1.00 97.25 175 LYS A N 1
ATOM 1362 C CA . LYS A 1 175 ? -11.571 -18.565 6.583 1.00 97.25 175 LYS A CA 1
ATOM 1363 C C . LYS A 1 175 ? -10.579 -19.184 5.605 1.00 97.25 175 LYS A C 1
ATOM 1365 O O . LYS A 1 175 ? -9.752 -19.979 6.023 1.00 97.25 175 LYS A O 1
ATOM 1370 N N . PHE A 1 176 ? -10.612 -18.819 4.322 1.00 95.62 176 PHE A N 1
ATOM 1371 C CA . PHE A 1 176 ? -9.625 -19.305 3.358 1.00 95.62 176 PHE A CA 1
ATOM 1372 C C . PHE A 1 176 ? -8.204 -18.880 3.747 1.00 95.62 176 PHE A C 1
ATOM 1374 O O . PHE A 1 176 ? -7.289 -19.702 3.702 1.00 95.62 176 PHE A O 1
ATOM 1381 N N . ILE A 1 177 ? -8.017 -17.618 4.147 1.00 94.81 177 ILE A N 1
ATOM 1382 C CA . ILE A 1 177 ? -6.728 -17.103 4.637 1.00 94.81 177 ILE A CA 1
ATOM 1383 C C . ILE A 1 177 ? -6.251 -17.914 5.849 1.00 94.81 177 ILE A C 1
ATOM 1385 O O . ILE A 1 177 ? -5.097 -18.348 5.880 1.00 94.81 177 ILE A O 1
ATOM 1389 N N . ASP A 1 178 ? -7.149 -18.144 6.804 1.00 94.81 178 ASP A N 1
ATOM 1390 C CA . ASP A 1 178 ? -6.887 -18.866 8.049 1.00 94.81 178 ASP A CA 1
ATOM 1391 C C . ASP A 1 178 ? -6.576 -20.360 7.812 1.00 94.81 178 ASP A C 1
ATOM 1393 O O . ASP A 1 178 ? -5.482 -20.828 8.133 1.00 94.81 178 ASP A O 1
ATOM 1397 N N . ASP A 1 179 ? -7.462 -21.092 7.126 1.00 93.94 179 ASP A N 1
ATOM 1398 C CA . ASP A 1 179 ? -7.318 -22.521 6.800 1.00 93.94 179 ASP A CA 1
ATOM 1399 C C . ASP A 1 179 ? -6.014 -22.828 6.048 1.00 93.94 179 ASP A C 1
ATOM 1401 O O . ASP A 1 179 ? -5.396 -23.881 6.238 1.00 93.94 179 ASP A O 1
ATOM 1405 N N . ASN A 1 180 ? -5.589 -21.913 5.172 1.00 91.12 180 ASN A N 1
ATOM 1406 C CA . ASN A 1 180 ? -4.384 -22.072 4.361 1.00 91.12 180 ASN A CA 1
ATOM 1407 C C . ASN A 1 180 ? -3.127 -21.498 5.035 1.00 91.12 180 ASN A C 1
ATOM 1409 O O . ASN A 1 180 ? -2.061 -21.487 4.416 1.00 91.12 180 ASN A O 1
ATOM 1413 N N . ASN A 1 181 ? -3.216 -21.055 6.296 1.00 89.75 181 ASN A N 1
ATOM 1414 C CA . ASN A 1 181 ? -2.114 -20.464 7.061 1.00 89.75 181 ASN A CA 1
ATOM 1415 C C . ASN A 1 181 ? -1.416 -19.316 6.301 1.00 89.75 181 ASN A C 1
ATOM 1417 O O . ASN A 1 181 ? -0.181 -19.191 6.300 1.00 89.75 181 ASN A O 1
ATOM 1421 N N . ILE A 1 182 ? -2.198 -18.485 5.604 1.00 91.12 182 ILE A N 1
ATOM 1422 C CA . ILE A 1 182 ? -1.682 -17.361 4.820 1.00 91.12 182 ILE A CA 1
ATOM 1423 C C . ILE A 1 182 ? -1.381 -16.207 5.774 1.00 91.12 182 ILE A C 1
ATOM 1425 O O . ILE A 1 182 ? -2.212 -15.354 6.057 1.00 91.12 182 ILE A O 1
ATOM 1429 N N . ASN A 1 183 ? -0.150 -16.180 6.273 1.00 92.81 183 ASN A N 1
ATOM 1430 C CA . ASN A 1 183 ? 0.279 -15.180 7.244 1.00 92.81 183 ASN A CA 1
ATOM 1431 C C . ASN A 1 183 ? 0.616 -13.822 6.606 1.00 92.81 183 ASN A C 1
ATOM 1433 O O . ASN A 1 183 ? 1.055 -13.752 5.448 1.00 92.81 183 ASN A O 1
ATOM 1437 N N . ASN A 1 184 ? 0.557 -12.777 7.444 1.00 95.62 184 ASN A N 1
ATOM 1438 C CA . ASN A 1 184 ? 0.955 -11.393 7.144 1.00 95.62 184 ASN A CA 1
ATOM 1439 C C . ASN A 1 184 ? 0.096 -10.746 6.046 1.00 95.62 184 ASN A C 1
ATOM 1441 O O . ASN A 1 184 ? 0.622 -10.128 5.114 1.00 95.62 184 ASN A O 1
ATOM 1445 N N . VAL A 1 185 ? -1.220 -10.928 6.149 1.00 97.56 185 VAL A N 1
ATOM 1446 C CA . VAL A 1 185 ? -2.203 -10.318 5.250 1.00 97.56 185 VAL A CA 1
ATOM 1447 C C . VAL A 1 185 ? -2.697 -9.006 5.849 1.00 97.56 185 VAL A C 1
ATOM 1449 O O . VAL A 1 185 ? -3.100 -8.958 7.011 1.00 97.56 185 VAL A O 1
ATOM 1452 N N . VAL A 1 186 ? -2.659 -7.948 5.044 1.00 98.56 186 VAL A N 1
ATOM 1453 C CA . VAL A 1 186 ? -3.128 -6.611 5.407 1.00 98.56 186 VAL A CA 1
ATOM 1454 C C . VAL A 1 186 ? -4.181 -6.181 4.403 1.00 98.56 186 VAL A C 1
ATOM 1456 O O . VAL A 1 186 ? -3.900 -6.095 3.207 1.00 98.56 186 VAL A O 1
ATOM 1459 N N . PHE A 1 187 ? -5.381 -5.891 4.884 1.00 98.62 187 PHE A N 1
ATOM 1460 C CA . PHE A 1 187 ? -6.405 -5.238 4.082 1.00 98.62 187 PHE A CA 1
ATOM 1461 C C . PHE A 1 187 ? -6.229 -3.721 4.167 1.00 98.62 187 PHE A C 1
ATOM 1463 O O . PHE A 1 187 ? -5.934 -3.179 5.233 1.00 98.62 187 PHE A O 1
ATOM 1470 N N . ILE A 1 188 ? -6.387 -3.036 3.040 1.00 98.44 188 ILE A N 1
ATOM 1471 C CA . ILE A 1 188 ? -6.383 -1.576 2.962 1.00 98.44 188 ILE A CA 1
ATOM 1472 C C . ILE A 1 188 ? -7.717 -1.152 2.363 1.00 98.44 188 ILE A C 1
ATOM 1474 O O . ILE A 1 188 ? -8.034 -1.561 1.246 1.00 98.44 188 ILE A O 1
ATOM 1478 N N . ALA A 1 189 ? -8.460 -0.342 3.113 1.00 96.94 189 ALA A N 1
ATOM 1479 C CA . ALA A 1 189 ? -9.791 0.129 2.746 1.00 96.94 189 ALA A CA 1
ATOM 1480 C C . ALA A 1 189 ? -9.918 1.658 2.825 1.00 96.94 189 ALA A C 1
ATOM 1482 O O . ALA A 1 189 ? -8.992 2.352 3.266 1.00 96.94 189 ALA A O 1
ATOM 1483 N N . ALA A 1 190 ? -11.066 2.188 2.406 1.00 93.50 190 ALA A N 1
ATOM 1484 C CA . ALA A 1 190 ? -11.426 3.596 2.528 1.00 93.50 190 ALA A CA 1
ATOM 1485 C C . ALA A 1 190 ? -12.932 3.742 2.843 1.00 93.50 190 ALA A C 1
ATOM 1487 O O . ALA A 1 190 ? -13.438 3.060 3.731 1.00 93.50 190 ALA A O 1
ATOM 1488 N N . ASP A 1 191 ? -13.603 4.659 2.143 1.00 91.31 191 ASP A N 1
ATOM 1489 C CA . ASP A 1 191 ? -15.038 4.971 2.183 1.00 91.31 191 ASP A CA 1
ATOM 1490 C C . ASP A 1 191 ? -15.576 5.585 3.480 1.00 91.31 191 ASP A C 1
ATOM 1492 O O . ASP A 1 191 ? -16.081 6.700 3.458 1.00 91.31 191 ASP A O 1
ATOM 1496 N N . VAL A 1 192 ? -15.377 4.968 4.645 1.00 90.94 192 VAL A N 1
ATOM 1497 C CA . VAL A 1 192 ? -16.050 5.420 5.880 1.00 90.94 192 VAL A CA 1
ATOM 1498 C C . VAL A 1 192 ? -15.538 6.760 6.430 1.00 90.94 192 VAL A C 1
ATOM 1500 O O . VAL A 1 192 ? -15.928 7.174 7.510 1.00 90.94 192 VAL A O 1
ATOM 1503 N N . HIS A 1 193 ? -14.682 7.487 5.709 1.00 93.19 193 HIS A N 1
ATOM 1504 C CA . HIS A 1 193 ? -14.227 8.839 6.054 1.00 93.19 193 HIS A CA 1
ATOM 1505 C C . HIS A 1 193 ? -13.501 8.942 7.409 1.00 93.19 193 HIS A C 1
ATOM 1507 O O . HIS A 1 193 ? -13.503 9.996 8.055 1.00 93.19 193 HIS A O 1
ATOM 1513 N N . GLY A 1 194 ? -12.838 7.865 7.837 1.00 94.00 194 GLY A N 1
ATOM 1514 C CA . GLY A 1 194 ? -12.069 7.799 9.077 1.00 94.00 194 GLY A CA 1
ATOM 1515 C C . GLY A 1 194 ? -10.922 6.800 8.977 1.00 94.00 194 GLY A C 1
ATOM 1516 O O . GLY A 1 194 ? -10.986 5.842 8.214 1.00 94.00 194 GLY A O 1
ATOM 1517 N N . ASN A 1 195 ? -9.860 7.024 9.749 1.00 96.38 195 ASN A N 1
ATOM 1518 C CA . ASN A 1 195 ? -8.752 6.085 9.853 1.00 96.38 195 ASN A CA 1
ATOM 1519 C C . ASN A 1 195 ? -8.977 5.124 11.027 1.00 96.38 195 ASN A C 1
ATOM 1521 O O . ASN A 1 195 ? -9.028 5.549 12.183 1.00 96.38 195 ASN A O 1
ATOM 1525 N N . LEU A 1 196 ? -9.114 3.837 10.717 1.00 97.19 196 LEU A N 1
ATOM 1526 C CA . LEU A 1 196 ? -9.447 2.773 11.665 1.00 97.19 196 LEU A CA 1
ATOM 1527 C C . LEU A 1 196 ? -8.540 1.572 11.402 1.00 97.19 196 LEU A C 1
ATOM 1529 O O . LEU A 1 196 ? -8.385 1.163 10.251 1.00 97.19 196 LEU A O 1
ATOM 1533 N N . VAL A 1 197 ? -7.942 1.011 12.452 1.00 98.00 197 VAL A N 1
ATOM 1534 C CA . VAL A 1 197 ? -7.050 -0.149 12.337 1.00 98.00 197 VAL A CA 1
ATOM 1535 C C . VAL A 1 197 ? -7.473 -1.239 13.307 1.00 98.00 197 VAL A C 1
ATOM 1537 O O . VAL A 1 197 ? -7.308 -1.079 14.516 1.00 98.00 197 VAL A O 1
ATOM 1540 N N . ASN A 1 198 ? -7.948 -2.359 12.770 1.00 97.50 198 ASN A N 1
ATOM 1541 C CA . ASN A 1 198 ? -8.538 -3.446 13.547 1.00 97.50 198 ASN A CA 1
ATOM 1542 C C . ASN A 1 198 ? -8.011 -4.809 13.100 1.00 97.50 198 ASN A C 1
ATOM 1544 O O . ASN A 1 198 ? -7.678 -5.017 11.931 1.00 97.50 198 ASN A O 1
ATOM 1548 N N . ASN A 1 199 ? -7.980 -5.762 14.030 1.00 97.31 199 ASN A N 1
ATOM 1549 C CA . ASN A 1 199 ? -7.812 -7.168 13.683 1.00 97.31 199 ASN A CA 1
ATOM 1550 C C . ASN A 1 199 ? -9.058 -7.690 12.957 1.00 97.31 199 ASN A C 1
ATOM 1552 O O . ASN A 1 199 ? -10.148 -7.133 13.089 1.00 97.31 199 ASN A O 1
ATOM 1556 N N . LEU A 1 200 ? -8.903 -8.780 12.208 1.00 97.38 200 LEU A N 1
ATOM 1557 C CA . LEU A 1 200 ? -10.013 -9.401 11.495 1.00 97.38 200 LEU A CA 1
ATOM 1558 C C . LEU A 1 200 ? -10.396 -10.731 12.140 1.00 97.38 200 LEU A C 1
ATOM 1560 O O . LEU A 1 200 ? -9.571 -11.638 12.285 1.00 97.38 200 LEU A O 1
ATOM 1564 N N . THR A 1 201 ? -11.675 -10.846 12.487 1.00 95.50 201 THR A N 1
ATOM 1565 C CA . THR A 1 201 ? -12.320 -12.075 12.957 1.00 95.50 201 THR A CA 1
ATOM 1566 C C . THR A 1 201 ? -13.453 -12.472 12.013 1.00 95.50 201 THR A C 1
ATOM 1568 O O . THR A 1 201 ? -14.010 -11.624 11.307 1.00 95.50 201 THR A O 1
ATOM 1571 N N . TYR A 1 202 ? -13.808 -13.755 11.996 1.00 95.62 202 TYR A N 1
ATOM 1572 C CA . TYR A 1 202 ? -14.957 -14.287 11.260 1.00 95.62 202 TYR A CA 1
ATOM 1573 C C . TYR A 1 202 ? -15.783 -15.237 12.131 1.00 95.62 202 TYR A C 1
ATOM 1575 O O . TYR A 1 202 ? -15.346 -15.648 13.199 1.00 95.62 202 TYR A O 1
ATOM 1583 N N . GLN A 1 203 ? -16.978 -15.601 11.669 1.00 93.62 203 GLN A N 1
ATOM 1584 C CA . GLN A 1 203 ? -17.859 -16.556 12.348 1.00 93.62 203 GLN A CA 1
ATOM 1585 C C . GLN A 1 203 ? -18.445 -17.541 11.338 1.00 93.62 203 GLN A C 1
ATOM 1587 O O . GLN A 1 203 ? -18.741 -17.170 10.201 1.00 93.62 203 GLN A O 1
ATOM 1592 N N . LEU A 1 204 ? -18.612 -18.803 11.743 1.00 95.12 204 LEU A N 1
ATOM 1593 C CA . LEU A 1 204 ? -19.155 -19.857 10.871 1.00 95.12 204 LEU A CA 1
ATOM 1594 C C . LEU A 1 204 ? -20.684 -19.828 10.777 1.00 95.12 204 LEU A C 1
ATOM 1596 O O . LEU A 1 204 ? -21.261 -20.363 9.834 1.00 95.12 204 LEU A O 1
ATOM 1600 N N . VAL A 1 205 ? -21.331 -19.220 11.767 1.00 91.75 205 VAL A N 1
ATOM 1601 C CA . VAL A 1 205 ? -22.779 -19.031 11.850 1.00 91.75 205 VAL A CA 1
ATOM 1602 C C . VAL A 1 205 ? -23.067 -17.647 12.442 1.00 91.75 205 VAL A C 1
ATOM 1604 O O . VAL A 1 205 ? -22.219 -17.134 13.178 1.00 91.75 205 VAL A O 1
ATOM 1607 N N . PRO A 1 206 ? -24.227 -17.031 12.145 1.00 87.25 206 PRO A N 1
ATOM 1608 C CA . PRO A 1 206 ? -24.650 -15.799 12.809 1.00 87.25 206 PRO A CA 1
ATOM 1609 C C . PRO A 1 206 ? -24.653 -15.954 14.335 1.00 87.25 206 PRO A C 1
ATOM 1611 O O . PRO A 1 206 ? -25.046 -17.007 14.837 1.00 87.25 206 PRO A O 1
ATOM 1614 N N . ASP A 1 207 ? -24.199 -14.919 15.046 1.00 84.62 207 ASP A N 1
ATOM 1615 C CA . ASP A 1 207 ? -24.055 -14.876 16.514 1.00 84.62 207 ASP A CA 1
ATOM 1616 C C . ASP A 1 207 ? -23.188 -16.008 17.104 1.00 84.62 207 ASP A C 1
ATOM 1618 O O . ASP A 1 207 ? -23.269 -16.336 18.291 1.00 84.62 207 ASP A O 1
ATOM 1622 N N . GLY A 1 208 ? -22.365 -16.636 16.260 1.00 90.12 208 GLY A N 1
ATOM 1623 C CA . GLY A 1 208 ? -21.424 -17.670 16.654 1.00 90.12 208 GLY A CA 1
ATOM 1624 C C . GLY A 1 208 ? -20.176 -17.108 17.331 1.00 90.12 208 GLY A C 1
ATOM 1625 O O . GLY A 1 208 ? -19.958 -15.901 17.428 1.00 90.12 208 GLY A O 1
ATOM 1626 N N . GLU A 1 209 ? -19.313 -18.017 17.777 1.00 92.31 209 GLU A N 1
ATOM 1627 C CA . GLU A 1 209 ? -17.996 -17.644 18.288 1.00 92.31 209 GLU A CA 1
ATOM 1628 C C . GLU A 1 209 ? -17.170 -16.943 17.198 1.00 92.31 209 GLU A C 1
ATOM 1630 O O . GLU A 1 209 ? -17.109 -17.402 16.052 1.00 92.31 209 GLU A O 1
ATOM 1635 N N . GLN A 1 210 ? -16.519 -15.839 17.573 1.00 93.50 210 GLN A N 1
ATOM 1636 C CA . GLN A 1 210 ? -15.558 -15.165 16.710 1.00 93.50 210 GLN A CA 1
ATOM 1637 C C . GLN A 1 210 ? -14.256 -15.962 16.647 1.00 93.50 210 GLN A C 1
ATOM 1639 O O . GLN A 1 210 ? -13.589 -16.187 17.656 1.00 93.50 210 GLN A O 1
ATOM 1644 N N . ILE A 1 211 ? -13.867 -16.329 15.433 1.00 96.06 211 ILE A N 1
ATOM 1645 C CA . ILE A 1 211 ? -12.601 -16.973 15.117 1.00 96.06 211 ILE A CA 1
ATOM 1646 C C . ILE A 1 211 ? -11.640 -15.885 14.650 1.00 96.06 211 ILE A C 1
ATOM 1648 O O . ILE A 1 211 ? -11.897 -15.177 13.672 1.00 96.06 211 ILE A O 1
ATOM 1652 N N . ALA A 1 212 ? -10.547 -15.719 15.386 1.00 95.12 212 ALA A N 1
ATOM 1653 C CA . ALA A 1 212 ? -9.559 -14.697 15.099 1.00 95.12 212 ALA A CA 1
ATOM 1654 C C . ALA A 1 212 ? -8.579 -15.146 14.016 1.00 95.12 212 ALA A C 1
ATOM 1656 O O . ALA A 1 212 ? -8.066 -16.260 14.057 1.00 95.12 212 ALA A O 1
ATOM 1657 N N . THR A 1 213 ? -8.275 -14.242 13.088 1.00 95.62 213 THR A N 1
ATOM 1658 C CA . THR A 1 213 ? -7.197 -14.424 12.112 1.00 95.62 213 THR A CA 1
ATOM 1659 C C . THR A 1 213 ? -5.957 -13.639 12.543 1.00 95.62 213 THR A C 1
ATOM 1661 O O . THR A 1 213 ? -6.006 -12.800 13.446 1.00 95.62 213 THR A O 1
ATOM 1664 N N . ASN A 1 214 ? -4.830 -13.860 11.867 1.00 93.75 214 ASN A N 1
ATOM 1665 C CA . ASN A 1 214 ? -3.672 -12.968 11.973 1.00 93.75 214 ASN A CA 1
ATOM 1666 C C . ASN A 1 214 ? -3.658 -11.854 10.910 1.00 93.75 214 ASN A C 1
ATOM 1668 O O . ASN A 1 214 ? -2.647 -11.155 10.779 1.00 93.75 214 ASN A O 1
ATOM 1672 N N . ALA A 1 215 ? -4.752 -11.701 10.161 1.00 97.69 215 ALA A N 1
ATOM 1673 C CA . ALA A 1 215 ? -4.955 -10.599 9.241 1.00 97.69 215 ALA A CA 1
ATOM 1674 C C . ALA A 1 215 ? -5.529 -9.385 9.981 1.00 97.69 215 ALA A C 1
ATOM 1676 O O . ALA A 1 215 ? -6.234 -9.504 10.987 1.00 97.69 215 ALA A O 1
ATOM 1677 N N . PHE A 1 216 ? -5.229 -8.202 9.466 1.00 98.44 216 PHE A N 1
ATOM 1678 C CA . PHE A 1 216 ? -5.760 -6.947 9.982 1.00 98.44 216 PHE A CA 1
ATOM 1679 C C . PHE A 1 216 ? -6.079 -5.999 8.838 1.00 98.44 216 PHE A C 1
ATOM 1681 O O . PHE A 1 216 ? -5.574 -6.161 7.726 1.00 98.44 216 PHE A O 1
ATOM 1688 N N . GLU A 1 217 ? -6.912 -5.009 9.117 1.00 98.44 217 GLU A N 1
ATOM 1689 C CA . GLU A 1 217 ? -7.245 -3.960 8.166 1.00 98.44 217 GLU A CA 1
ATOM 1690 C C . GLU A 1 217 ? -6.754 -2.601 8.649 1.00 98.44 217 GLU A C 1
ATOM 1692 O O . GLU A 1 217 ? -6.755 -2.307 9.845 1.00 98.44 217 GLU A O 1
ATOM 1697 N N . ILE A 1 218 ? -6.373 -1.765 7.687 1.00 98.38 218 ILE A N 1
ATOM 1698 C CA . ILE A 1 218 ? -6.268 -0.320 7.832 1.00 98.38 218 ILE A CA 1
ATOM 1699 C C . ILE A 1 218 ? -7.284 0.330 6.889 1.00 98.38 218 ILE A C 1
ATOM 1701 O O . ILE A 1 218 ? -7.079 0.368 5.674 1.00 98.38 218 ILE A O 1
ATOM 1705 N N . THR A 1 219 ? -8.358 0.887 7.441 1.00 97.19 219 THR A N 1
ATOM 1706 C CA . THR A 1 219 ? -9.168 1.868 6.719 1.00 97.19 219 THR A CA 1
ATOM 1707 C C . THR A 1 219 ? -8.411 3.190 6.718 1.00 97.19 219 THR A C 1
ATOM 1709 O O . THR A 1 219 ? -7.990 3.693 7.765 1.00 97.19 219 THR A O 1
ATOM 1712 N N . THR A 1 220 ? -8.206 3.761 5.542 1.00 95.38 220 THR A N 1
ATOM 1713 C CA . THR A 1 220 ? -7.545 5.053 5.361 1.00 95.38 220 THR A CA 1
ATOM 1714 C C . THR A 1 220 ? -8.547 6.198 5.502 1.00 95.38 220 THR A C 1
ATOM 1716 O O . THR A 1 220 ? -9.716 6.075 5.142 1.00 95.38 220 THR A O 1
ATOM 1719 N N . GLY A 1 221 ? -8.093 7.322 6.065 1.00 92.06 221 GLY A N 1
ATOM 1720 C CA . GLY A 1 221 ? -8.918 8.525 6.172 1.00 92.06 221 GLY A CA 1
ATOM 1721 C C . GLY A 1 221 ? -9.115 9.219 4.814 1.00 92.06 221 GLY A C 1
ATOM 1722 O O . GLY A 1 221 ? -8.376 8.951 3.866 1.00 92.06 221 GLY A O 1
ATOM 1723 N N . PRO A 1 222 ? -10.082 10.144 4.706 1.00 94.19 222 PRO A N 1
ATOM 1724 C CA . PRO A 1 222 ? -10.370 10.841 3.462 1.00 94.19 222 PRO A CA 1
ATOM 1725 C C . PRO A 1 222 ? -9.350 11.955 3.210 1.00 94.19 222 PRO A C 1
ATOM 1727 O O . PRO A 1 222 ? -8.888 12.617 4.139 1.00 94.19 222 PRO A O 1
ATOM 1730 N N . VAL A 1 223 ? -9.064 12.239 1.937 1.00 93.00 223 VAL A N 1
ATOM 1731 C CA . VAL A 1 223 ? -8.275 13.427 1.558 1.00 93.00 223 VAL A CA 1
ATOM 1732 C C . VAL A 1 223 ? -9.067 14.712 1.831 1.00 93.00 223 VAL A C 1
ATOM 1734 O O . VAL A 1 223 ? -8.497 15.705 2.278 1.00 93.00 223 VAL A O 1
ATOM 1737 N N . ALA A 1 224 ? -10.380 14.685 1.581 1.00 90.88 224 ALA A N 1
ATOM 1738 C CA . ALA A 1 224 ? -11.341 15.703 1.995 1.00 90.88 224 ALA A CA 1
ATOM 1739 C C . ALA A 1 224 ? -12.774 15.158 1.866 1.00 90.88 224 ALA A C 1
ATOM 1741 O O . ALA A 1 224 ? -13.172 14.750 0.777 1.00 90.88 224 ALA A O 1
ATOM 1742 N N . PHE A 1 225 ? -13.549 15.172 2.952 1.00 88.25 225 PHE A N 1
ATOM 1743 C CA . PHE A 1 225 ? -14.979 14.839 2.950 1.00 88.25 225 PHE A CA 1
ATOM 1744 C C . PHE A 1 225 ? -15.692 15.471 4.160 1.00 88.25 225 PHE A C 1
ATOM 1746 O O . PHE A 1 225 ? -15.241 15.314 5.292 1.00 88.25 225 PHE A O 1
ATOM 1753 N N . ASP A 1 226 ? -16.788 16.202 3.943 1.00 82.44 226 ASP A N 1
ATOM 1754 C CA . ASP A 1 226 ? -17.578 16.814 5.023 1.00 82.44 226 ASP A CA 1
ATOM 1755 C C . ASP A 1 226 ? -18.939 16.103 5.123 1.00 82.44 226 ASP A C 1
ATOM 1757 O O . ASP A 1 226 ? -19.728 16.184 4.185 1.00 82.44 226 ASP A O 1
ATOM 1761 N N . ALA A 1 227 ? -19.256 15.403 6.213 1.00 86.19 227 ALA A N 1
ATOM 1762 C CA . ALA A 1 227 ? -18.516 15.329 7.477 1.00 86.19 227 ALA A CA 1
ATOM 1763 C C . ALA A 1 227 ? -17.561 14.111 7.580 1.00 86.19 227 ALA A C 1
ATOM 1765 O O . ALA A 1 227 ? -17.903 13.036 7.094 1.00 86.19 227 ALA A O 1
ATOM 1766 N N . PRO A 1 228 ? -16.406 14.216 8.277 1.00 91.94 228 PRO A N 1
ATOM 1767 C CA . PRO A 1 228 ? -15.583 13.052 8.636 1.00 91.94 228 PRO A CA 1
ATOM 1768 C C . PRO A 1 228 ? -16.370 11.979 9.412 1.00 91.94 228 PRO A C 1
ATOM 1770 O O . PRO A 1 228 ? -17.478 12.236 9.897 1.00 91.94 228 PRO A O 1
ATOM 1773 N N . PHE A 1 229 ? -15.782 10.793 9.601 1.00 94.38 229 PHE A N 1
ATOM 1774 C CA . PHE A 1 229 ? -16.457 9.659 10.246 1.00 94.38 229 PHE A CA 1
ATOM 1775 C C . PHE A 1 229 ? -17.017 9.993 11.629 1.00 94.38 229 PHE A C 1
ATOM 1777 O O . PHE A 1 229 ? -18.184 9.732 11.897 1.00 94.38 229 PHE A O 1
ATOM 1784 N N . GLY A 1 230 ? -16.215 10.602 12.507 1.00 95.31 230 GLY A N 1
ATOM 1785 C CA . GLY A 1 230 ? -16.613 10.851 13.893 1.00 95.31 230 GLY A CA 1
ATOM 1786 C C . GLY A 1 230 ? -17.878 11.710 14.012 1.00 95.31 230 GLY A C 1
ATOM 1787 O O . GLY A 1 230 ? -18.853 11.269 14.623 1.00 95.31 230 GLY A O 1
ATOM 1788 N N . PRO A 1 231 ? -17.919 12.905 13.394 1.00 95.00 231 PRO A N 1
ATOM 1789 C CA . PRO A 1 231 ? -19.131 13.715 13.374 1.00 95.00 231 PRO A CA 1
ATOM 1790 C C . PRO A 1 231 ? -20.321 13.012 12.701 1.00 95.00 231 PRO A C 1
ATOM 1792 O O . PRO A 1 231 ? -21.431 13.109 13.220 1.00 95.00 231 PRO A O 1
ATOM 1795 N N . SER A 1 232 ? -20.095 12.256 11.616 1.00 93.19 232 SER A N 1
ATOM 1796 C CA . SER A 1 232 ? -21.152 11.486 10.936 1.00 93.19 232 SER A CA 1
ATOM 1797 C C . SER A 1 232 ? -21.770 10.419 11.848 1.00 93.19 232 SER A C 1
ATOM 1799 O O . SER A 1 232 ? -22.988 10.251 11.882 1.00 93.19 232 SER A O 1
ATOM 1801 N N . VAL A 1 233 ? -20.946 9.732 12.645 1.00 93.25 233 VAL A N 1
ATOM 1802 C CA . VAL A 1 233 ? -21.401 8.748 13.638 1.00 93.25 233 VAL A CA 1
ATOM 1803 C C . VAL A 1 233 ? -22.247 9.410 14.726 1.00 93.25 233 VAL A C 1
ATOM 1805 O O . VAL A 1 233 ? -23.286 8.867 15.096 1.00 93.25 233 VAL A O 1
ATOM 1808 N N . VAL A 1 234 ? -21.846 10.583 15.231 1.00 96.06 234 VAL A N 1
ATOM 1809 C CA . VAL A 1 234 ? -22.613 11.309 16.263 1.00 96.06 234 VAL A CA 1
ATOM 1810 C C . VAL A 1 234 ? -23.955 11.792 15.723 1.00 96.06 234 VAL A C 1
ATOM 1812 O O . VAL A 1 234 ? -24.970 11.643 16.404 1.00 96.06 234 VAL A O 1
ATOM 1815 N N . GLU A 1 235 ? -23.980 12.331 14.504 1.00 94.00 235 GLU A N 1
ATOM 1816 C CA . GLU A 1 235 ? -25.215 12.763 13.846 1.00 94.00 235 GLU A CA 1
ATOM 1817 C C . GLU A 1 235 ? -26.174 11.585 13.642 1.00 94.00 235 GLU A C 1
ATOM 1819 O O . GLU A 1 235 ? -27.339 11.658 14.043 1.00 94.00 235 GLU A O 1
ATOM 1824 N N . LEU A 1 236 ? -25.673 10.463 13.116 1.00 91.62 236 LEU A N 1
ATOM 1825 C CA . LEU A 1 236 ? -26.470 9.256 12.929 1.00 91.62 236 LEU A CA 1
ATOM 1826 C C . LEU A 1 236 ? -26.994 8.716 14.266 1.00 91.62 236 LEU A C 1
ATOM 1828 O O . LEU A 1 236 ? -28.193 8.470 14.397 1.00 91.62 236 LEU A O 1
ATOM 1832 N N . ALA A 1 237 ? -26.133 8.573 15.276 1.00 92.81 237 ALA A N 1
ATOM 1833 C CA . ALA A 1 237 ? -26.521 8.060 16.588 1.00 92.81 237 ALA A CA 1
ATOM 1834 C C . ALA A 1 237 ? -27.569 8.954 17.275 1.00 92.81 237 ALA A C 1
ATOM 1836 O O . ALA A 1 237 ? -28.532 8.441 17.845 1.00 92.81 237 ALA A O 1
ATOM 1837 N N . SER A 1 238 ? -27.434 10.277 17.165 1.00 95.31 238 SER A N 1
ATOM 1838 C CA . SER A 1 238 ? -28.441 11.237 17.631 1.00 95.31 238 SER A CA 1
ATOM 1839 C C . SER A 1 238 ? -29.771 11.069 16.884 1.00 95.31 238 SER A C 1
ATOM 1841 O O . SER A 1 238 ? -30.825 10.958 17.509 1.00 95.31 238 SER A O 1
ATOM 1843 N N . SER A 1 239 ? -29.734 10.945 15.549 1.00 94.31 239 SER A N 1
ATOM 1844 C CA . SER A 1 239 ? -30.941 10.772 14.721 1.00 94.31 239 SER A CA 1
ATOM 1845 C C . SER A 1 239 ? -31.718 9.484 15.026 1.00 94.31 239 SER A C 1
ATOM 1847 O O . SER A 1 239 ? -32.941 9.450 14.901 1.00 94.31 239 SER A O 1
ATOM 1849 N N . LEU A 1 240 ? -31.014 8.438 15.470 1.00 91.62 240 LEU A N 1
ATOM 1850 C CA . LEU A 1 240 ? -31.586 7.155 15.879 1.00 91.62 240 LEU A CA 1
ATOM 1851 C C . LEU A 1 240 ? -31.994 7.122 17.364 1.00 91.62 240 LEU A C 1
ATOM 1853 O O . LEU A 1 240 ? -32.494 6.102 17.834 1.00 91.62 240 LEU A O 1
ATOM 1857 N N . GLY A 1 241 ? -31.777 8.209 18.114 1.00 93.00 241 GLY A N 1
ATOM 1858 C CA . GLY A 1 241 ? -32.061 8.284 19.549 1.00 93.00 241 GLY A CA 1
ATOM 1859 C C . GLY A 1 241 ? -31.098 7.480 20.430 1.00 93.00 241 GLY A C 1
ATOM 1860 O O . GLY A 1 241 ? -31.411 7.225 21.591 1.00 93.00 241 GLY A O 1
ATOM 1861 N N . LEU A 1 242 ? -29.941 7.076 19.894 1.00 90.81 242 LEU A N 1
ATOM 1862 C CA . LEU A 1 242 ? -28.881 6.381 20.634 1.00 90.81 242 LEU A CA 1
ATOM 1863 C C . LEU A 1 242 ? -28.025 7.343 21.466 1.00 90.81 242 LEU A C 1
ATOM 1865 O O . LEU A 1 242 ? -27.415 6.915 22.440 1.00 90.81 242 LEU A O 1
ATOM 1869 N N . LEU A 1 243 ? -27.992 8.625 21.089 1.00 95.62 243 LEU A N 1
ATOM 1870 C CA . LEU A 1 243 ? -27.417 9.706 21.884 1.00 95.62 243 LEU A CA 1
ATOM 1871 C C . LEU A 1 243 ? -28.489 10.748 22.191 1.00 95.62 243 LEU A C 1
ATOM 1873 O O . LEU A 1 243 ? -29.227 11.174 21.303 1.00 95.62 243 LEU A O 1
ATOM 1877 N N . ASN A 1 244 ? -28.550 11.189 23.444 1.00 96.69 244 ASN A N 1
ATOM 1878 C CA . ASN A 1 244 ? -29.387 12.317 23.839 1.00 96.69 244 ASN A CA 1
ATOM 1879 C C . ASN A 1 244 ? -28.645 13.660 23.671 1.00 96.69 244 ASN A C 1
ATOM 1881 O O . ASN A 1 244 ? -27.434 13.704 23.451 1.00 96.69 244 ASN A O 1
ATOM 1885 N N . SER A 1 245 ? -29.362 14.780 23.814 1.00 97.00 245 SER A N 1
ATOM 1886 C CA . SER A 1 245 ? -28.787 16.117 23.601 1.00 97.00 245 SER A CA 1
ATOM 1887 C C . SER A 1 245 ? -27.599 16.431 24.518 1.00 97.00 245 SER A C 1
ATOM 1889 O O . SER A 1 245 ? -26.651 17.065 24.076 1.00 97.00 245 SER A O 1
ATOM 1891 N N . GLN A 1 246 ? -27.603 15.953 25.769 1.00 97.56 246 GLN A N 1
ATOM 1892 C CA . GLN A 1 246 ? -26.499 16.184 26.710 1.00 97.56 246 GLN A CA 1
ATOM 1893 C C . GLN A 1 246 ? -25.228 15.440 26.284 1.00 97.56 246 GLN A C 1
ATOM 1895 O O . GLN A 1 246 ? -24.124 15.941 26.486 1.00 97.56 246 GLN A O 1
ATOM 1900 N N . GLU A 1 247 ? -25.366 14.255 25.688 1.00 97.19 247 GLU A N 1
ATOM 1901 C CA . GLU A 1 247 ? -24.235 13.467 25.186 1.00 97.19 247 GLU A CA 1
ATOM 1902 C C . GLU A 1 247 ? -23.642 14.075 23.912 1.00 97.19 247 GLU A C 1
ATOM 1904 O O . GLU A 1 247 ? -22.420 14.111 23.755 1.00 97.19 247 GLU A O 1
ATOM 1909 N N . VAL A 1 248 ? -24.494 14.613 23.036 1.00 97.81 248 VAL A N 1
ATOM 1910 C CA . VAL A 1 248 ? -24.066 15.365 21.848 1.00 97.81 248 VAL A CA 1
ATOM 1911 C C . VAL A 1 248 ? -23.339 16.652 22.255 1.00 97.81 248 VAL A C 1
ATOM 1913 O O . VAL A 1 248 ? -22.232 16.912 21.775 1.00 97.81 248 VAL A O 1
ATOM 1916 N N . ASP A 1 249 ? -23.897 17.417 23.197 1.00 97.81 249 ASP A N 1
ATOM 1917 C CA . ASP A 1 249 ? -23.259 18.623 23.742 1.00 97.81 249 ASP A CA 1
ATOM 1918 C C . ASP A 1 249 ? -21.915 18.292 24.403 1.00 97.81 249 ASP A C 1
ATOM 1920 O O . ASP A 1 249 ? -20.922 18.997 24.200 1.00 97.81 249 ASP A O 1
ATOM 1924 N N . PHE A 1 250 ? -21.854 17.183 25.148 1.00 98.00 250 PHE A N 1
ATOM 1925 C CA . PHE A 1 250 ? -20.615 16.689 25.739 1.00 98.00 250 PHE A CA 1
ATOM 1926 C C . PHE A 1 250 ? -19.563 16.390 24.669 1.00 98.00 250 PHE A C 1
ATOM 1928 O O . PHE A 1 250 ? -18.436 16.868 24.788 1.00 98.00 250 PHE A O 1
ATOM 1935 N N . TYR A 1 251 ? -19.920 15.662 23.606 1.00 97.94 251 TYR A N 1
ATOM 1936 C CA . TYR A 1 251 ? -19.016 15.372 22.492 1.00 97.94 251 TYR A CA 1
ATOM 1937 C C . TYR A 1 251 ? -18.486 16.654 21.826 1.00 97.94 251 TYR A C 1
ATOM 1939 O O . TYR A 1 251 ? -17.283 16.776 21.572 1.00 97.94 251 TYR A O 1
ATOM 1947 N N . HIS A 1 252 ? -19.348 17.645 21.584 1.00 96.69 252 HIS A N 1
ATOM 1948 C CA . HIS A 1 252 ? -18.931 18.916 20.991 1.00 96.69 252 HIS A CA 1
ATOM 1949 C C . HIS A 1 252 ? -18.015 19.734 21.909 1.00 96.69 252 HIS A C 1
ATOM 1951 O O . HIS A 1 252 ? -17.110 20.406 21.408 1.00 96.69 252 HIS A O 1
ATOM 1957 N N . ALA A 1 253 ? -18.205 19.636 23.227 1.00 97.81 253 ALA A N 1
ATOM 1958 C CA . ALA A 1 253 ? -17.384 20.303 24.233 1.00 97.81 253 ALA A CA 1
ATOM 1959 C C . ALA A 1 253 ? -16.005 19.649 24.453 1.00 97.81 253 ALA A C 1
ATOM 1961 O O . ALA A 1 253 ? -15.158 20.234 25.134 1.00 97.81 253 ALA A O 1
ATOM 1962 N N . LEU A 1 254 ? -15.745 18.457 23.894 1.00 98.00 254 LEU A N 1
ATOM 1963 C CA . LEU A 1 254 ? -14.451 17.787 24.038 1.00 98.00 254 LEU A CA 1
ATOM 1964 C C . LEU A 1 254 ? -13.318 18.641 23.429 1.00 98.00 254 LEU A C 1
ATOM 1966 O O . LEU A 1 254 ? -13.394 19.027 22.258 1.00 98.00 254 LEU A O 1
ATOM 1970 N N . PRO A 1 255 ? -12.237 18.911 24.189 1.00 95.44 255 PRO A N 1
ATOM 1971 C CA . PRO A 1 255 ? -11.277 19.965 23.854 1.00 95.44 255 PRO A CA 1
ATOM 1972 C C . PRO A 1 255 ? -10.248 19.572 22.788 1.00 95.44 255 PRO A C 1
ATOM 1974 O O . PRO A 1 255 ? -9.522 20.433 22.297 1.00 95.44 255 PRO A O 1
ATOM 1977 N N . THR A 1 256 ? -10.124 18.284 22.458 1.00 94.56 256 THR A N 1
ATOM 1978 C CA . THR A 1 256 ? -9.103 17.780 21.528 1.00 94.56 256 THR A CA 1
ATOM 1979 C C . THR A 1 256 ? -9.681 16.738 20.580 1.00 94.56 256 THR A C 1
ATOM 1981 O O . THR A 1 256 ? -10.609 16.011 20.942 1.00 94.56 256 THR A O 1
ATOM 1984 N N . GLN A 1 257 ? -9.091 16.615 19.386 1.00 92.56 257 GLN A N 1
ATOM 1985 C CA . GLN A 1 257 ? -9.417 15.542 18.439 1.00 92.56 257 GLN A CA 1
ATOM 1986 C C . GLN A 1 257 ? -9.297 14.163 19.092 1.00 92.56 257 GLN A C 1
ATOM 1988 O O . GLN A 1 257 ? -10.242 13.389 19.055 1.00 92.56 257 GLN A O 1
ATOM 1993 N N . LYS A 1 258 ? -8.195 13.909 19.813 1.00 94.38 258 LYS A N 1
ATOM 1994 C CA . LYS A 1 258 ? -7.980 12.651 20.541 1.00 94.38 258 LYS A CA 1
ATOM 1995 C C . LYS A 1 258 ? -9.112 12.333 21.524 1.00 94.38 258 LYS A C 1
ATOM 1997 O O . LYS A 1 258 ? -9.504 11.177 21.650 1.00 94.38 258 LYS A O 1
ATOM 2002 N N . ALA A 1 259 ? -9.639 13.332 22.233 1.00 96.94 259 ALA A N 1
ATOM 2003 C CA . ALA A 1 259 ? -10.766 13.117 23.137 1.00 96.94 259 ALA A CA 1
ATOM 2004 C C . ALA A 1 259 ? -12.050 12.766 22.366 1.00 96.94 259 ALA A C 1
ATOM 2006 O O . ALA A 1 259 ? -12.785 11.874 22.785 1.00 96.94 259 ALA A O 1
ATOM 2007 N N . LYS A 1 260 ? -12.288 13.418 21.222 1.00 97.56 260 LYS A N 1
ATOM 2008 C CA . LYS A 1 260 ? -13.413 13.104 20.332 1.00 97.56 260 LYS A CA 1
ATOM 2009 C C . LYS A 1 260 ? -13.283 11.712 19.712 1.00 97.56 260 LYS A C 1
ATOM 2011 O O . LYS A 1 260 ? -14.246 10.960 19.735 1.00 97.56 260 LYS A O 1
ATOM 2016 N N . ASP A 1 261 ? -12.101 11.322 19.249 1.00 97.12 261 ASP A N 1
ATOM 2017 C CA . ASP A 1 261 ? -11.827 9.972 18.744 1.00 97.12 261 ASP A CA 1
ATOM 2018 C C . ASP A 1 261 ? -12.054 8.902 19.814 1.00 97.12 261 ASP A C 1
ATOM 2020 O O . ASP A 1 261 ? -12.674 7.877 19.543 1.00 97.12 261 ASP A O 1
ATOM 2024 N N . ALA A 1 262 ? -11.633 9.159 21.056 1.00 96.50 262 ALA A N 1
ATOM 2025 C CA . ALA A 1 262 ? -11.899 8.257 22.173 1.00 96.50 262 ALA A CA 1
ATOM 2026 C C . ALA A 1 262 ? -13.403 8.115 22.474 1.00 96.50 262 ALA A C 1
ATOM 2028 O O . ALA A 1 262 ? -13.850 7.030 22.849 1.00 96.50 262 ALA A O 1
ATOM 2029 N N . PHE A 1 263 ? -14.190 9.183 22.293 1.00 97.69 263 PHE A N 1
ATOM 2030 C CA . PHE A 1 263 ? -15.648 9.123 22.403 1.00 97.69 263 PHE A CA 1
ATOM 2031 C C . PHE A 1 263 ? -16.256 8.235 21.309 1.00 97.69 263 PHE A C 1
ATOM 2033 O O . PHE A 1 263 ? -17.044 7.345 21.626 1.00 97.69 263 PHE A O 1
ATOM 2040 N N . ILE A 1 264 ? -15.844 8.419 20.049 1.00 96.81 264 ILE A N 1
ATOM 2041 C CA . ILE A 1 264 ? -16.309 7.597 18.918 1.00 96.81 264 ILE A CA 1
ATOM 2042 C C . ILE A 1 264 ? -15.922 6.135 19.106 1.00 96.81 264 ILE A C 1
ATOM 2044 O O . ILE A 1 264 ? -16.767 5.259 18.949 1.00 96.81 264 ILE A O 1
ATOM 2048 N N . ARG A 1 265 ? -14.680 5.868 19.523 1.00 95.75 265 ARG A N 1
ATOM 2049 C CA . ARG A 1 265 ? -14.233 4.515 19.857 1.00 95.75 265 ARG A CA 1
ATOM 2050 C C . ARG A 1 265 ? -15.134 3.881 20.909 1.00 95.75 265 ARG A C 1
ATOM 2052 O O . ARG A 1 265 ? -15.598 2.771 20.704 1.00 95.75 265 ARG A O 1
ATOM 2059 N N . LYS A 1 266 ? -15.402 4.581 22.016 1.00 94.69 266 LYS A N 1
ATOM 2060 C CA . LYS A 1 266 ? -16.253 4.058 23.092 1.00 94.69 266 LYS A CA 1
ATOM 2061 C C . LYS A 1 266 ? -17.651 3.705 22.579 1.00 94.69 266 LYS A C 1
ATOM 2063 O O . LYS A 1 266 ? -18.173 2.659 22.950 1.00 94.69 266 LYS A O 1
ATOM 2068 N N . LEU A 1 267 ? -18.239 4.564 21.749 1.00 93.12 267 LEU A N 1
ATOM 2069 C CA . LEU A 1 267 ? -19.555 4.328 21.160 1.00 93.12 267 LEU A CA 1
ATOM 2070 C C . LEU A 1 267 ? -19.548 3.108 20.223 1.00 93.12 267 LEU A C 1
ATOM 2072 O O . LEU A 1 267 ? -20.438 2.265 20.316 1.00 93.12 267 LEU A O 1
ATOM 2076 N N . GLY A 1 268 ? -18.523 2.984 19.374 1.00 92.94 268 GLY A N 1
ATOM 2077 C CA . GLY A 1 268 ? -18.328 1.826 18.498 1.00 92.94 268 GLY A CA 1
ATOM 2078 C C . GLY A 1 268 ? -18.128 0.529 19.285 1.00 92.94 268 GLY A C 1
ATOM 2079 O O . GLY A 1 268 ? -18.858 -0.435 19.070 1.00 92.94 268 GLY A O 1
ATOM 2080 N N . ASP A 1 269 ? -17.222 0.529 20.266 1.00 94.38 269 ASP A N 1
ATOM 2081 C CA . ASP A 1 269 ? -16.938 -0.618 21.139 1.00 94.38 269 ASP A CA 1
ATOM 2082 C C . ASP A 1 269 ? -18.205 -1.097 21.866 1.00 94.38 269 ASP A C 1
ATOM 2084 O O . ASP A 1 269 ? -18.474 -2.296 21.927 1.00 94.38 269 ASP A O 1
ATOM 2088 N N . GLN A 1 270 ? -19.031 -0.176 22.374 1.00 90.44 270 GLN A N 1
ATOM 2089 C CA . GLN A 1 270 ? -20.311 -0.513 23.009 1.00 90.44 270 GLN A CA 1
ATOM 2090 C C . GLN A 1 270 ? -21.276 -1.240 22.064 1.00 90.44 270 GLN A C 1
ATOM 2092 O O . GLN A 1 270 ? -22.035 -2.094 22.517 1.00 90.44 270 GLN A O 1
ATOM 2097 N N . GLN A 1 271 ? -21.250 -0.920 20.769 1.00 89.31 271 GLN A N 1
ATOM 2098 C CA . GLN A 1 271 ? -22.084 -1.584 19.774 1.00 89.31 271 GLN A CA 1
ATOM 2099 C C . GLN A 1 271 ? -21.522 -2.954 19.386 1.00 89.31 271 GLN A C 1
ATOM 2101 O O . GLN A 1 271 ? -22.254 -3.941 19.400 1.00 89.31 271 GLN A O 1
ATOM 2106 N N . ILE A 1 272 ? -20.243 -3.025 19.020 1.00 91.50 272 ILE A N 1
ATOM 2107 C CA . ILE A 1 272 ? -19.661 -4.233 18.418 1.00 91.50 272 ILE A CA 1
ATOM 2108 C C . ILE A 1 272 ? -19.431 -5.347 19.446 1.00 91.50 272 ILE A C 1
ATOM 2110 O O . ILE A 1 272 ? -19.588 -6.525 19.128 1.00 91.50 272 ILE A O 1
ATOM 2114 N N . THR A 1 273 ? -19.161 -4.998 20.709 1.00 90.38 273 THR A N 1
ATOM 2115 C CA . THR A 1 273 ? -18.984 -5.994 21.782 1.00 90.38 273 THR A CA 1
ATOM 2116 C C . THR A 1 273 ? -20.261 -6.776 22.085 1.00 90.38 273 THR A C 1
ATOM 2118 O O . THR A 1 273 ? -20.176 -7.923 22.523 1.00 90.38 273 THR A O 1
ATOM 2121 N N . ALA A 1 274 ? -21.442 -6.220 21.789 1.00 88.38 274 ALA A N 1
ATOM 2122 C CA . ALA A 1 274 ? -22.713 -6.937 21.906 1.00 88.38 274 ALA A CA 1
ATOM 2123 C C . ALA A 1 274 ? -22.819 -8.131 20.936 1.00 88.38 274 ALA A C 1
ATOM 2125 O O . ALA A 1 274 ? -23.561 -9.070 21.213 1.00 88.38 274 ALA A O 1
ATOM 2126 N N . PHE A 1 275 ? -22.047 -8.116 19.844 1.00 89.12 275 PHE A N 1
ATOM 2127 C CA . PHE A 1 275 ? -21.948 -9.195 18.853 1.00 89.12 275 PHE A CA 1
ATOM 2128 C C . PHE A 1 275 ? -20.728 -10.104 19.082 1.00 89.12 275 PHE A C 1
ATOM 2130 O O . PHE A 1 275 ? -20.395 -10.936 18.241 1.00 89.12 275 PHE A O 1
ATOM 2137 N N . GLY A 1 276 ? -20.025 -9.935 20.208 1.00 90.75 276 GLY A N 1
ATOM 2138 C CA . GLY A 1 276 ? -18.808 -10.687 20.517 1.00 90.75 276 GLY A CA 1
ATOM 2139 C C . GLY A 1 276 ? -17.593 -10.289 19.675 1.00 90.75 276 GLY A C 1
ATOM 2140 O O . GLY A 1 276 ? -16.594 -11.004 19.699 1.00 90.75 276 GLY A O 1
ATOM 2141 N N . TYR A 1 277 ? -17.660 -9.176 18.937 1.00 93.25 277 TYR A N 1
ATOM 2142 C CA . TYR A 1 277 ? -16.543 -8.674 18.139 1.00 93.25 277 TYR A CA 1
ATOM 2143 C C . TYR A 1 277 ? -15.434 -8.109 19.031 1.00 93.25 277 TYR A C 1
ATOM 2145 O O . TYR A 1 277 ? -15.682 -7.633 20.144 1.00 93.25 277 TYR A O 1
ATOM 2153 N N . ASP A 1 278 ? -14.203 -8.147 18.521 1.00 94.12 278 ASP A N 1
ATOM 2154 C CA . ASP A 1 278 ? -13.069 -7.481 19.154 1.00 94.12 278 ASP A CA 1
ATOM 2155 C C . ASP A 1 278 ? -13.302 -5.963 19.269 1.00 94.12 278 ASP A C 1
ATOM 2157 O O . ASP A 1 278 ? -13.845 -5.360 18.340 1.00 94.12 278 ASP A O 1
ATOM 2161 N N . PRO A 1 279 ? -12.873 -5.325 20.375 1.00 95.06 279 PRO A N 1
ATOM 2162 C CA . PRO A 1 279 ? -12.833 -3.869 20.466 1.00 95.06 279 PRO A CA 1
ATOM 2163 C C . PRO A 1 279 ? -11.989 -3.254 19.345 1.00 95.06 279 PRO A C 1
ATOM 2165 O O . PRO A 1 279 ? -10.977 -3.826 18.939 1.00 95.06 279 PRO A O 1
ATOM 2168 N N . LEU A 1 280 ? -12.346 -2.043 18.913 1.00 95.81 280 LEU A N 1
ATOM 2169 C CA . LEU A 1 280 ? -11.603 -1.304 17.898 1.00 95.81 280 LEU A CA 1
ATOM 2170 C C . LEU A 1 280 ? -10.147 -1.090 18.351 1.00 95.81 280 LEU A C 1
ATOM 2172 O O . LEU A 1 280 ? -9.872 -0.627 19.469 1.00 95.81 280 LEU A O 1
ATOM 2176 N N . GLY A 1 281 ? -9.215 -1.373 17.448 1.00 95.88 281 GLY A N 1
ATOM 2177 C CA . GLY A 1 281 ? -7.775 -1.303 17.627 1.00 95.88 281 GLY A CA 1
ATOM 2178 C C . GLY A 1 281 ? -7.062 -2.643 17.431 1.00 95.88 281 GLY A C 1
ATOM 2179 O O . GLY A 1 281 ? -7.654 -3.709 17.296 1.00 95.88 281 GLY A O 1
ATOM 2180 N N . LEU A 1 282 ? -5.730 -2.581 17.479 1.00 95.94 282 LEU A N 1
ATOM 2181 C CA . LEU A 1 282 ? -4.853 -3.756 17.599 1.00 95.94 282 LEU A CA 1
ATOM 2182 C C . LEU A 1 282 ? -4.370 -3.965 19.042 1.00 95.94 282 LEU A C 1
ATOM 2184 O O . LEU A 1 282 ? -3.330 -4.578 19.283 1.00 95.94 282 LEU A O 1
ATOM 2188 N N . ASN A 1 283 ? -5.060 -3.356 20.005 1.00 89.44 283 ASN A N 1
ATOM 2189 C CA . ASN A 1 283 ? -4.745 -3.440 21.420 1.00 89.44 283 ASN A CA 1
ATOM 2190 C C . ASN A 1 283 ? -5.999 -3.744 22.235 1.00 89.44 283 ASN A C 1
ATOM 2192 O O . ASN A 1 283 ? -7.071 -3.223 21.945 1.00 89.44 283 ASN A O 1
ATOM 2196 N N . ASN A 1 284 ? -5.822 -4.494 23.326 1.00 88.38 284 ASN A N 1
ATOM 2197 C CA . ASN A 1 284 ? -6.910 -4.963 24.194 1.00 88.38 284 ASN A CA 1
ATOM 2198 C C . ASN A 1 284 ? -7.903 -5.901 23.487 1.00 88.38 284 ASN A C 1
ATOM 2200 O O . ASN A 1 284 ? -9.076 -5.946 23.849 1.00 88.38 284 ASN A O 1
ATOM 2204 N N . ASN A 1 285 ? -7.416 -6.651 22.503 1.00 93.06 285 ASN A N 1
ATOM 2205 C CA . ASN A 1 285 ? -8.164 -7.705 21.840 1.00 93.06 285 ASN A CA 1
ATOM 2206 C C . ASN A 1 285 ? -8.625 -8.775 22.843 1.00 93.06 285 ASN A C 1
ATOM 2208 O O . ASN A 1 285 ? -7.965 -9.045 23.855 1.00 93.06 285 ASN A O 1
ATOM 2212 N N . LEU A 1 286 ? -9.747 -9.412 22.531 1.00 91.94 286 LEU A N 1
ATOM 2213 C CA . LEU A 1 286 ? -10.271 -10.584 23.210 1.00 91.94 286 LEU A CA 1
ATOM 2214 C C . LEU A 1 286 ? -9.249 -11.725 23.175 1.00 91.94 286 LEU A C 1
ATOM 2216 O O . LEU A 1 286 ? -8.370 -11.792 22.313 1.00 91.94 286 LEU A O 1
ATOM 2220 N N . ALA A 1 287 ? -9.374 -12.652 24.126 1.00 93.06 287 ALA A N 1
ATOM 2221 C CA . ALA A 1 287 ? -8.401 -13.725 24.323 1.00 93.06 287 ALA A CA 1
ATOM 2222 C C . ALA A 1 287 ? -8.045 -14.524 23.046 1.00 93.06 287 ALA A C 1
ATOM 2224 O O . ALA A 1 287 ? -6.857 -14.801 22.883 1.00 93.06 287 ALA A O 1
ATOM 2225 N N . PRO A 1 288 ? -8.985 -14.849 22.128 1.00 90.62 288 PRO A N 1
ATOM 2226 C CA . PRO A 1 288 ? -8.653 -15.559 20.889 1.00 90.62 288 PRO A CA 1
ATOM 2227 C C . PRO A 1 288 ? -7.769 -14.761 19.919 1.00 90.62 288 PRO A C 1
ATOM 2229 O O . PRO A 1 288 ? -6.964 -15.352 19.207 1.00 90.62 288 PRO A O 1
ATOM 2232 N N . ALA A 1 289 ? -7.895 -13.431 19.892 1.00 93.25 289 ALA A N 1
ATOM 2233 C CA . ALA A 1 289 ? -7.171 -12.553 18.969 1.00 93.25 289 ALA A CA 1
ATOM 2234 C C . ALA A 1 289 ? -5.905 -11.927 19.575 1.00 93.25 289 ALA A C 1
ATOM 2236 O O . ALA A 1 289 ? -5.011 -11.472 18.852 1.00 93.25 289 ALA A O 1
ATOM 2237 N N . ASN A 1 290 ? -5.813 -11.882 20.905 1.00 92.56 290 ASN A N 1
ATOM 2238 C CA . ASN A 1 290 ? -4.749 -11.177 21.602 1.00 92.56 290 ASN A CA 1
ATOM 2239 C C . ASN A 1 290 ? -3.355 -11.727 21.256 1.00 92.56 290 ASN A C 1
ATOM 2241 O O . ASN A 1 290 ? -3.030 -12.886 21.509 1.00 92.56 290 ASN A O 1
ATOM 2245 N N . GLY A 1 291 ? -2.505 -10.862 20.698 1.00 89.75 291 GLY A N 1
ATOM 2246 C CA . GLY A 1 291 ? -1.139 -11.201 20.296 1.00 89.75 291 GLY A CA 1
ATOM 2247 C C . GLY A 1 291 ? -1.008 -11.905 18.939 1.00 89.75 291 GLY A C 1
ATOM 2248 O O . GLY A 1 291 ? 0.125 -12.145 18.509 1.00 89.75 291 GLY A O 1
ATOM 2249 N N . LEU A 1 292 ? -2.114 -12.189 18.233 1.00 94.25 292 LEU A N 1
ATOM 2250 C CA . LEU A 1 292 ? -2.052 -12.715 16.863 1.00 94.25 292 LEU A CA 1
ATOM 2251 C C . LEU A 1 292 ? -1.482 -11.687 15.890 1.00 94.25 292 LEU A C 1
ATOM 2253 O O . LEU A 1 292 ? -0.747 -12.058 14.984 1.00 94.25 292 LEU A O 1
ATOM 2257 N N . ILE A 1 293 ? -1.738 -10.397 16.094 1.00 97.00 293 ILE A N 1
ATOM 2258 C CA . ILE A 1 293 ? -1.062 -9.326 15.358 1.00 97.00 293 ILE A CA 1
ATOM 2259 C C . ILE A 1 293 ? -0.018 -8.713 16.287 1.00 97.00 293 ILE A C 1
ATOM 2261 O O . ILE A 1 293 ? -0.340 -8.098 17.301 1.00 97.00 293 ILE A O 1
ATOM 2265 N N . LYS A 1 294 ? 1.265 -8.895 15.952 1.00 96.00 294 LYS A N 1
ATOM 2266 C CA . LYS A 1 294 ? 2.407 -8.433 16.761 1.00 96.00 294 LYS A CA 1
ATOM 2267 C C . LYS A 1 294 ? 2.679 -6.947 16.518 1.00 96.00 294 LYS A C 1
ATOM 2269 O O . LYS A 1 294 ? 3.757 -6.576 16.043 1.00 96.00 294 LYS A O 1
ATOM 2274 N N . ALA A 1 295 ? 1.672 -6.121 16.791 1.00 97.44 295 ALA A N 1
ATOM 2275 C CA . ALA A 1 295 ? 1.719 -4.679 16.614 1.00 97.44 295 ALA A CA 1
ATOM 2276 C C . ALA A 1 295 ? 2.282 -3.968 17.850 1.00 97.44 295 ALA A C 1
ATOM 2278 O O . ALA A 1 295 ? 2.010 -4.328 18.996 1.00 97.44 295 ALA A O 1
ATOM 2279 N N . LYS A 1 296 ? 3.044 -2.907 17.604 1.00 97.25 296 LYS A N 1
ATOM 2280 C CA . LYS A 1 296 ? 3.523 -1.961 18.604 1.00 97.25 296 LYS A CA 1
ATOM 2281 C C . LYS A 1 296 ? 3.128 -0.557 18.168 1.00 97.25 296 LYS A C 1
ATOM 2283 O O . LYS A 1 296 ? 3.654 -0.040 17.184 1.00 97.25 296 LYS A O 1
ATOM 2288 N N . LEU A 1 297 ? 2.245 0.073 18.935 1.00 97.62 297 LEU A N 1
ATOM 2289 C CA . LEU A 1 297 ? 1.882 1.473 18.741 1.00 97.62 297 LEU A CA 1
ATOM 2290 C C . LEU A 1 297 ? 3.083 2.368 19.085 1.00 97.62 297 LEU A C 1
ATOM 2292 O O . LEU A 1 297 ? 3.682 2.229 20.153 1.00 97.62 297 LEU A O 1
ATOM 2296 N N . LEU A 1 298 ? 3.451 3.262 18.168 1.00 98.06 298 LEU A N 1
ATOM 2297 C CA . LEU A 1 298 ? 4.576 4.192 18.315 1.00 98.06 298 LEU A CA 1
ATOM 2298 C C . LEU A 1 298 ? 4.094 5.619 18.598 1.00 98.06 298 LEU A C 1
ATOM 2300 O O . LEU A 1 298 ? 4.716 6.334 19.384 1.00 98.06 298 LEU A O 1
ATOM 2304 N N . LYS A 1 299 ? 2.979 6.030 17.983 1.00 97.31 299 LYS A N 1
ATOM 2305 C CA . LYS A 1 299 ? 2.364 7.350 18.158 1.00 97.31 299 LYS A CA 1
ATOM 2306 C C . LYS A 1 299 ? 0.855 7.291 17.903 1.00 97.31 299 LYS A C 1
ATOM 2308 O O . LYS A 1 299 ? 0.412 6.561 17.024 1.00 97.31 299 LYS A O 1
ATOM 2313 N N . GLY A 1 300 ? 0.092 8.129 18.604 1.00 95.62 300 GLY A N 1
ATOM 2314 C CA . GLY A 1 300 ? -1.345 8.302 18.360 1.00 95.62 300 GLY A CA 1
ATOM 2315 C C . GLY A 1 300 ? -2.186 7.169 18.939 1.00 95.62 300 GLY A C 1
ATOM 2316 O O . GLY A 1 300 ? -1.850 6.643 19.994 1.00 95.62 300 GLY A O 1
ATOM 2317 N N . GLU A 1 301 ? -3.276 6.830 18.253 1.00 95.75 301 GLU A N 1
ATOM 2318 C CA . GLU A 1 301 ? -4.206 5.731 18.562 1.00 95.75 301 GLU A CA 1
ATOM 2319 C C . GLU A 1 301 ? -4.638 5.055 17.250 1.00 95.75 301 GLU A C 1
ATOM 2321 O O . GLU A 1 301 ? -4.492 5.656 16.188 1.00 95.75 301 GLU A O 1
ATOM 2326 N N . TYR A 1 302 ? -5.181 3.836 17.287 1.00 97.12 302 TYR A N 1
ATOM 2327 C CA . TYR A 1 302 ? -5.643 3.113 16.083 1.00 97.12 302 TYR A CA 1
ATOM 2328 C C . TYR A 1 302 ? -6.967 3.627 15.489 1.00 97.12 302 TYR A C 1
ATOM 2330 O O . TYR A 1 302 ? -7.369 3.187 14.416 1.00 97.12 302 TYR A O 1
ATOM 2338 N N . VAL A 1 303 ? -7.640 4.548 16.183 1.00 96.81 303 VAL A N 1
ATOM 2339 C CA . VAL A 1 303 ? -8.911 5.158 15.777 1.00 96.81 303 VAL A CA 1
ATOM 2340 C C . VAL A 1 303 ? -8.693 6.666 15.669 1.00 96.81 303 VAL A C 1
ATOM 2342 O O . VAL A 1 303 ? -8.488 7.323 16.687 1.00 96.81 303 VAL A O 1
ATOM 2345 N N . ASN A 1 304 ? -8.720 7.203 14.447 1.00 96.75 304 ASN A N 1
ATOM 2346 C CA . ASN A 1 304 ? -8.589 8.633 14.145 1.00 96.75 304 ASN A CA 1
ATOM 2347 C C . ASN A 1 304 ? -9.674 9.032 13.134 1.00 96.75 304 ASN A C 1
ATOM 2349 O O . ASN A 1 304 ? -9.578 8.784 11.935 1.00 96.75 304 ASN A O 1
ATOM 2353 N N . THR A 1 305 ? -10.734 9.657 13.623 1.00 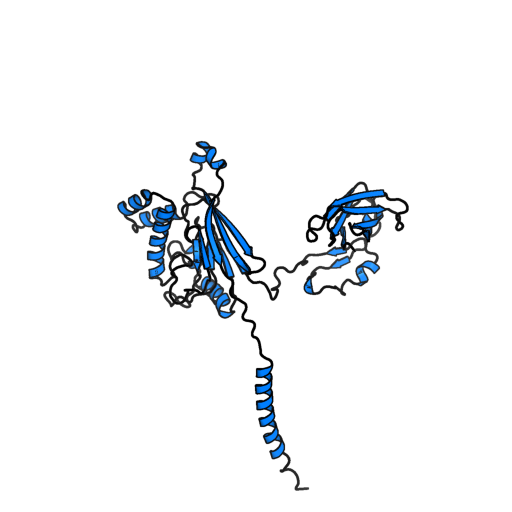96.50 305 THR A N 1
ATOM 2354 C CA . THR A 1 305 ? -12.024 9.838 12.931 1.00 96.50 305 THR A CA 1
ATOM 2355 C C . THR A 1 305 ? -12.377 11.310 12.704 1.00 96.50 305 THR A C 1
ATOM 2357 O O . THR A 1 305 ? -13.422 11.625 12.138 1.00 96.50 305 THR A O 1
ATOM 2360 N N . HIS A 1 306 ? -11.484 12.214 13.119 1.00 96.19 306 HIS A N 1
ATOM 2361 C CA . HIS A 1 306 ? -11.620 13.668 13.002 1.00 96.19 306 HIS A CA 1
ATOM 2362 C C . HIS A 1 306 ? -10.477 14.288 12.192 1.00 96.19 306 HIS A C 1
ATOM 2364 O O . HIS A 1 306 ? -10.011 15.366 12.534 1.00 96.19 306 HIS A O 1
ATOM 2370 N N . THR A 1 307 ? -9.984 13.616 11.149 1.00 94.38 307 THR A N 1
ATOM 2371 C CA . THR A 1 307 ? -8.831 14.097 10.364 1.00 94.38 307 THR A CA 1
ATOM 2372 C C . THR A 1 307 ? -9.032 13.877 8.870 1.00 94.38 307 THR A C 1
ATOM 2374 O O . THR A 1 307 ? -9.703 12.927 8.469 1.00 94.38 307 THR A O 1
ATOM 2377 N N . PHE A 1 308 ? -8.436 14.748 8.054 1.00 95.31 308 PHE A N 1
ATOM 2378 C CA . PHE A 1 308 ? -8.168 14.474 6.639 1.00 95.31 308 PHE A CA 1
ATOM 2379 C C . PHE A 1 308 ? -6.719 14.045 6.481 1.00 95.31 308 PHE A C 1
ATOM 2381 O O . PHE A 1 308 ? -5.859 14.584 7.179 1.00 95.31 308 PHE A O 1
ATOM 2388 N N . GLY A 1 309 ? -6.422 13.100 5.592 1.00 94.38 309 GLY A N 1
ATOM 2389 C CA . GLY A 1 309 ? -5.087 12.520 5.564 1.00 94.38 309 GLY A CA 1
ATOM 2390 C C . GLY A 1 309 ? -4.836 11.428 4.536 1.00 94.38 309 GLY A C 1
ATOM 2391 O O . GLY A 1 309 ? -5.611 11.216 3.610 1.00 94.38 309 GLY A O 1
ATOM 2392 N N . TRP A 1 310 ? -3.700 10.759 4.720 1.00 95.31 310 TRP A N 1
ATOM 2393 C CA . TRP A 1 310 ? -3.243 9.614 3.934 1.00 95.31 310 TRP A CA 1
ATOM 2394 C C . TRP A 1 310 ? -2.334 8.719 4.791 1.00 95.31 310 TRP A C 1
ATOM 2396 O O . TRP A 1 310 ? -1.829 9.149 5.833 1.00 95.31 310 TRP A O 1
ATOM 2406 N N . THR A 1 311 ? -2.112 7.479 4.356 1.00 97.25 311 THR A N 1
ATOM 2407 C CA . THR A 1 311 ? -1.308 6.493 5.092 1.00 97.25 311 THR A CA 1
ATOM 2408 C C . THR A 1 311 ? -0.136 5.996 4.250 1.00 97.25 311 THR A C 1
ATOM 2410 O O . THR A 1 311 ? -0.299 5.612 3.094 1.00 97.25 311 THR A O 1
ATOM 2413 N N . GLU A 1 312 ? 1.049 6.000 4.851 1.00 97.62 312 GLU A N 1
ATOM 2414 C CA . GLU A 1 312 ? 2.296 5.468 4.312 1.00 97.62 312 GLU A CA 1
ATOM 2415 C C . GLU A 1 312 ? 2.578 4.071 4.874 1.00 97.62 312 GLU A C 1
ATOM 2417 O O . GLU A 1 312 ? 2.340 3.803 6.055 1.00 97.62 312 GLU A O 1
ATOM 2422 N N . PHE A 1 313 ? 3.151 3.206 4.036 1.00 97.94 313 PHE A N 1
ATOM 2423 C CA . PHE A 1 313 ? 3.541 1.844 4.381 1.00 97.94 313 PHE A CA 1
ATOM 2424 C C . PHE A 1 313 ? 5.022 1.649 4.064 1.00 97.94 313 PHE A C 1
ATOM 2426 O O . PHE A 1 313 ? 5.440 1.768 2.912 1.00 97.94 313 PHE A O 1
ATOM 2433 N N . GLN A 1 314 ? 5.816 1.315 5.076 1.00 97.88 314 GLN A N 1
ATOM 2434 C CA . GLN A 1 314 ? 7.244 1.064 4.934 1.00 97.88 314 GLN A CA 1
ATOM 2435 C C . GLN A 1 314 ? 7.583 -0.330 5.456 1.00 97.88 314 GLN A C 1
ATOM 2437 O O . GLN A 1 314 ? 7.282 -0.660 6.598 1.00 97.88 314 GLN A O 1
ATOM 2442 N N . ILE A 1 315 ? 8.261 -1.138 4.642 1.00 96.00 315 ILE A N 1
ATOM 2443 C CA . ILE A 1 315 ? 8.792 -2.437 5.068 1.00 96.00 315 ILE A CA 1
ATOM 2444 C C . ILE A 1 315 ? 10.296 -2.297 5.277 1.00 96.00 315 ILE A C 1
ATOM 2446 O O . ILE A 1 315 ? 11.029 -1.939 4.352 1.00 96.00 315 ILE A O 1
ATOM 2450 N N . ASP A 1 316 ? 10.770 -2.581 6.489 1.00 94.81 316 ASP A N 1
ATOM 2451 C CA . ASP A 1 316 ? 12.202 -2.575 6.769 1.00 94.81 316 ASP A CA 1
ATOM 2452 C C . ASP A 1 316 ? 12.905 -3.709 6.011 1.00 94.81 316 ASP A C 1
ATOM 2454 O O . ASP A 1 316 ? 12.553 -4.882 6.137 1.00 94.81 316 ASP A O 1
ATOM 2458 N N . LYS A 1 317 ? 13.946 -3.367 5.249 1.00 87.81 317 LYS A N 1
ATOM 2459 C CA . LYS A 1 317 ? 14.632 -4.313 4.356 1.00 87.81 317 LYS A CA 1
ATOM 2460 C C . LYS A 1 317 ? 15.226 -5.532 5.073 1.00 87.81 317 LYS A C 1
ATOM 2462 O O . LYS A 1 317 ? 15.306 -6.597 4.472 1.00 87.81 317 LYS A O 1
ATOM 2467 N N . ASN A 1 318 ? 15.630 -5.394 6.339 1.00 86.38 318 ASN A N 1
ATOM 2468 C CA . ASN A 1 318 ? 16.340 -6.444 7.073 1.00 86.38 318 ASN A CA 1
ATOM 2469 C C . ASN A 1 318 ? 15.399 -7.243 7.978 1.00 86.38 318 ASN A C 1
ATOM 2471 O O . ASN A 1 318 ? 15.367 -8.467 7.941 1.00 86.38 318 ASN A O 1
ATOM 2475 N N . THR A 1 319 ? 14.644 -6.539 8.815 1.00 92.81 319 THR A N 1
ATOM 2476 C CA . THR A 1 319 ? 13.754 -7.122 9.823 1.00 92.81 319 THR A CA 1
ATOM 2477 C C . THR A 1 319 ? 12.390 -7.490 9.257 1.00 92.81 319 THR A C 1
ATOM 2479 O O . THR A 1 319 ? 11.651 -8.229 9.905 1.00 92.81 319 THR A O 1
ATOM 2482 N N . GLN A 1 320 ? 12.054 -6.977 8.068 1.00 93.62 320 GLN A N 1
ATOM 2483 C CA . GLN A 1 320 ? 10.764 -7.160 7.404 1.00 93.62 320 GLN A CA 1
ATOM 2484 C C . GLN A 1 320 ? 9.575 -6.640 8.219 1.00 93.62 320 GLN A C 1
ATOM 2486 O O . GLN A 1 320 ? 8.431 -6.993 7.941 1.00 93.62 320 GLN A O 1
ATOM 2491 N N . LYS A 1 321 ? 9.812 -5.792 9.222 1.00 97.50 321 LYS A N 1
ATOM 2492 C CA . LYS A 1 321 ? 8.736 -5.139 9.963 1.00 97.50 321 LYS A CA 1
ATOM 2493 C C . LYS A 1 321 ? 8.014 -4.131 9.082 1.00 97.50 321 LYS A C 1
ATOM 2495 O O . LYS A 1 321 ? 8.658 -3.405 8.328 1.00 97.50 321 LYS A O 1
ATOM 2500 N N . LEU A 1 322 ? 6.690 -4.102 9.197 1.00 98.44 322 LEU A N 1
ATOM 2501 C CA . LEU A 1 322 ? 5.840 -3.130 8.523 1.00 98.44 322 LEU A CA 1
ATOM 2502 C C . LEU A 1 322 ? 5.588 -1.951 9.461 1.00 98.44 322 LEU A C 1
ATOM 2504 O O . LEU A 1 322 ? 4.902 -2.106 10.467 1.00 98.44 322 LEU A O 1
ATOM 2508 N N . THR A 1 323 ? 6.117 -0.784 9.120 1.00 98.75 323 THR A N 1
ATOM 2509 C CA . THR A 1 323 ? 5.767 0.489 9.750 1.00 98.75 323 THR A CA 1
ATOM 2510 C C . THR A 1 323 ? 4.651 1.141 8.950 1.00 98.75 323 THR A C 1
ATOM 2512 O O . THR A 1 323 ? 4.775 1.333 7.741 1.00 98.75 323 THR A O 1
ATOM 2515 N N . VAL A 1 324 ? 3.569 1.491 9.635 1.00 98.69 324 VAL A N 1
ATOM 2516 C CA . VAL A 1 324 ? 2.420 2.194 9.068 1.00 98.69 324 VAL A CA 1
ATOM 2517 C C . VAL A 1 324 ? 2.362 3.573 9.703 1.00 98.69 324 VAL A C 1
ATOM 2519 O O . VAL A 1 324 ? 2.331 3.685 10.931 1.00 98.69 324 VAL A O 1
ATOM 2522 N N . THR A 1 325 ? 2.361 4.616 8.875 1.00 98.62 325 THR A N 1
ATOM 2523 C CA . THR A 1 325 ? 2.345 6.012 9.324 1.00 98.62 325 THR A CA 1
ATOM 2524 C C . THR A 1 325 ? 1.173 6.738 8.685 1.00 98.62 325 THR A C 1
ATOM 2526 O O . THR A 1 325 ? 1.154 6.937 7.475 1.00 98.62 325 THR A O 1
ATOM 2529 N N . THR A 1 326 ? 0.206 7.180 9.484 1.00 97.81 326 THR A N 1
ATOM 2530 C CA . THR A 1 326 ? -0.893 8.018 8.996 1.00 97.81 326 THR A CA 1
ATOM 2531 C C . THR A 1 326 ? -0.565 9.485 9.240 1.00 97.81 326 THR A C 1
ATOM 2533 O O . THR A 1 326 ? -0.297 9.907 10.372 1.00 97.81 326 THR A O 1
ATOM 2536 N N . TYR A 1 327 ? -0.616 10.265 8.166 1.00 97.62 327 TYR A N 1
ATOM 2537 C CA . TYR A 1 327 ? -0.454 11.710 8.168 1.00 97.62 327 TYR A CA 1
ATOM 2538 C C . TYR A 1 327 ? -1.811 12.377 8.033 1.00 97.62 327 TYR A C 1
ATOM 2540 O O . TYR A 1 327 ? -2.626 11.949 7.220 1.00 97.62 327 TYR A O 1
ATOM 2548 N N . GLY A 1 328 ? -2.039 13.458 8.772 1.00 95.50 328 GLY A N 1
ATOM 2549 C CA . GLY A 1 328 ? -3.284 14.194 8.655 1.00 95.50 328 GLY A CA 1
ATOM 2550 C C . GLY A 1 328 ? -3.226 15.644 9.099 1.00 95.50 328 GLY A C 1
ATOM 2551 O O . GLY A 1 328 ? -2.215 16.132 9.610 1.00 95.50 328 GLY A O 1
ATOM 2552 N N . ILE A 1 329 ? -4.343 16.317 8.857 1.00 94.00 329 ILE A N 1
ATOM 2553 C CA . ILE A 1 329 ? -4.639 17.703 9.211 1.00 94.00 329 ILE A CA 1
ATOM 2554 C C . ILE A 1 329 ? -6.048 17.803 9.804 1.00 94.00 329 ILE A C 1
ATOM 2556 O O . ILE A 1 329 ? -6.851 16.867 9.722 1.00 94.00 329 ILE A O 1
ATOM 2560 N N . GLU A 1 330 ? -6.350 18.962 10.386 1.00 91.88 330 GLU A N 1
ATOM 2561 C CA . GLU A 1 330 ? -7.705 19.307 10.818 1.00 91.88 330 GLU A CA 1
ATOM 2562 C C . GLU A 1 330 ? -8.665 19.351 9.608 1.00 91.88 330 GLU A C 1
ATOM 2564 O O . GLU A 1 330 ? -8.327 19.965 8.589 1.00 91.88 330 GLU A O 1
ATOM 2569 N N . PRO A 1 331 ? -9.861 18.738 9.697 1.00 92.38 331 PRO A N 1
ATOM 2570 C CA . PRO A 1 331 ? -10.875 18.818 8.654 1.00 92.38 331 PRO A CA 1
ATOM 2571 C C . PRO A 1 331 ? -11.334 20.254 8.406 1.00 92.38 331 PRO A C 1
ATOM 2573 O O . PRO A 1 331 ? -11.394 21.083 9.316 1.00 92.38 331 PRO A O 1
ATOM 2576 N N . TYR A 1 332 ? -11.729 20.531 7.168 1.00 91.75 332 TYR A N 1
ATOM 2577 C CA . TYR A 1 332 ? -12.232 21.835 6.751 1.00 91.75 332 TYR A CA 1
ATOM 2578 C C . TYR A 1 332 ? -13.411 21.695 5.787 1.00 91.75 332 TYR A C 1
ATOM 2580 O O . TYR A 1 332 ? -13.590 20.677 5.121 1.00 91.75 332 TYR A O 1
ATOM 2588 N N . LYS A 1 333 ? -14.201 22.763 5.687 1.00 89.56 333 LYS A N 1
ATOM 2589 C CA . LYS A 1 333 ? -15.339 22.907 4.776 1.00 89.56 333 LYS A CA 1
ATOM 2590 C C . LYS A 1 333 ? -14.974 23.786 3.585 1.00 89.56 333 LYS A C 1
ATOM 2592 O O . LYS A 1 333 ? -14.123 24.671 3.683 1.00 89.56 333 LYS A O 1
ATOM 2597 N N . ALA A 1 334 ? -15.682 23.617 2.469 1.00 87.94 334 ALA A N 1
ATOM 2598 C CA . ALA A 1 334 ? -15.428 24.378 1.243 1.00 87.94 334 ALA A CA 1
ATOM 2599 C C . ALA A 1 334 ? -15.487 25.908 1.449 1.00 87.94 334 ALA A C 1
ATOM 2601 O O . ALA A 1 334 ? -14.639 26.642 0.942 1.00 87.94 334 ALA A O 1
ATOM 2602 N N . ASN A 1 335 ? -16.438 26.399 2.251 1.00 88.31 335 ASN A N 1
ATOM 2603 C CA . ASN A 1 335 ? -16.558 27.828 2.565 1.00 88.31 335 ASN A CA 1
ATOM 2604 C C . ASN A 1 335 ? -15.390 28.370 3.414 1.00 88.31 335 ASN A C 1
ATOM 2606 O O . ASN A 1 335 ? -15.097 29.562 3.349 1.00 88.31 335 ASN A O 1
ATOM 2610 N N . GLN A 1 336 ? -14.701 27.518 4.178 1.00 87.94 336 GLN A N 1
ATOM 2611 C CA . GLN A 1 336 ? -13.545 27.914 4.983 1.00 87.94 336 GLN A CA 1
ATOM 2612 C C . GLN A 1 336 ? -12.294 28.120 4.125 1.00 87.94 336 GLN A C 1
ATOM 2614 O O . GLN A 1 336 ? -11.509 29.010 4.432 1.00 87.94 336 GLN A O 1
ATOM 2619 N N . ILE A 1 337 ? -12.133 27.371 3.028 1.00 85.44 337 ILE A N 1
ATOM 2620 C CA . ILE A 1 337 ? -11.003 27.538 2.093 1.00 85.44 337 ILE A CA 1
ATOM 2621 C C . ILE A 1 337 ? -11.037 28.931 1.455 1.00 85.44 337 ILE A C 1
ATOM 2623 O O . ILE A 1 337 ? -10.021 29.617 1.396 1.00 85.44 337 ILE A O 1
ATOM 2627 N N . VAL A 1 338 ? -12.222 29.370 1.017 1.00 81.19 338 VAL A N 1
ATOM 2628 C CA . VAL A 1 338 ? -12.419 30.696 0.406 1.00 81.19 338 VAL A CA 1
ATOM 2629 C C . VAL A 1 338 ? -12.132 31.815 1.410 1.00 81.19 338 VAL A C 1
ATOM 2631 O O . VAL A 1 338 ? -11.581 32.851 1.046 1.00 81.19 338 VAL A O 1
ATOM 2634 N N . ALA A 1 339 ? -12.492 31.602 2.676 1.00 80.12 339 ALA A N 1
ATOM 2635 C CA . ALA A 1 339 ? -12.301 32.576 3.744 1.00 80.12 339 ALA A CA 1
ATOM 2636 C C . ALA A 1 339 ? -10.874 32.589 4.323 1.00 80.12 339 ALA A C 1
ATOM 2638 O O . ALA A 1 339 ? -10.469 33.593 4.909 1.00 80.12 339 ALA A O 1
ATOM 2639 N N . ASN A 1 340 ? -10.118 31.494 4.195 1.00 80.19 340 ASN A N 1
ATOM 2640 C CA . ASN A 1 340 ? -8.807 31.338 4.812 1.00 80.19 340 ASN A CA 1
ATOM 2641 C C . ASN A 1 340 ? -7.840 30.543 3.919 1.00 80.19 340 ASN A C 1
ATOM 2643 O O . ASN A 1 340 ? -7.785 29.312 3.963 1.00 80.19 340 ASN A O 1
ATOM 2647 N N . SER A 1 341 ? -6.994 31.263 3.180 1.00 78.94 341 SER A N 1
ATOM 2648 C CA . SER A 1 341 ? -5.969 30.661 2.320 1.00 78.94 341 SER A CA 1
ATOM 2649 C C . SER A 1 341 ? -4.898 29.871 3.084 1.00 78.94 341 SER A C 1
ATOM 2651 O O . SER A 1 341 ? -4.209 29.060 2.468 1.00 78.94 341 SER A O 1
ATOM 2653 N N . PHE A 1 342 ? -4.779 30.030 4.412 1.00 84.94 342 PHE A N 1
ATOM 2654 C CA . PHE A 1 342 ? -3.839 29.253 5.227 1.00 84.94 342 PHE A CA 1
ATOM 2655 C C . PHE A 1 342 ? -4.134 27.747 5.194 1.00 84.94 342 PHE A C 1
ATOM 2657 O O . PHE A 1 342 ? -3.209 26.947 5.328 1.00 84.94 342 PHE A O 1
ATOM 2664 N N . ILE A 1 343 ? -5.391 27.345 4.962 1.00 86.31 343 ILE A N 1
ATOM 2665 C CA . ILE A 1 343 ? -5.777 25.928 4.835 1.00 86.31 343 ILE A CA 1
ATOM 2666 C C . ILE A 1 343 ? -4.969 25.244 3.722 1.00 86.31 343 ILE A C 1
ATOM 2668 O O . ILE A 1 343 ? -4.483 24.134 3.911 1.00 86.31 343 ILE A O 1
ATOM 2672 N N . LEU A 1 344 ? -4.731 25.941 2.606 1.00 86.25 344 LEU A N 1
ATOM 2673 C CA . LEU A 1 344 ? -3.958 25.421 1.469 1.00 86.25 344 LEU A CA 1
ATOM 2674 C C . LEU A 1 344 ? -2.449 25.324 1.746 1.00 86.25 344 LEU A C 1
ATOM 2676 O O . LEU A 1 344 ? -1.720 24.731 0.958 1.00 86.25 344 LEU A O 1
ATOM 2680 N N . SER A 1 345 ? -1.977 25.917 2.845 1.00 88.50 345 SER A N 1
ATOM 2681 C CA . SER A 1 345 ? -0.572 25.886 3.270 1.00 88.50 345 SER A CA 1
ATOM 2682 C C . SER A 1 345 ? -0.305 24.930 4.435 1.00 88.50 345 SER A C 1
ATOM 2684 O O . SER A 1 345 ? 0.819 24.877 4.937 1.00 88.50 345 SER A O 1
ATOM 2686 N N . GLN A 1 346 ? -1.323 24.196 4.898 1.00 89.31 346 GLN A N 1
ATOM 2687 C CA . GLN A 1 346 ? -1.141 23.228 5.973 1.00 89.31 346 GLN A CA 1
ATOM 2688 C C . GLN A 1 346 ? -0.275 22.056 5.513 1.00 89.31 346 GLN A C 1
ATOM 2690 O O . GLN A 1 346 ? -0.438 21.529 4.415 1.00 89.31 346 GLN A O 1
ATOM 2695 N N . ASN A 1 347 ? 0.622 21.623 6.396 1.00 92.62 347 ASN A N 1
ATOM 2696 C CA . ASN A 1 347 ? 1.446 20.442 6.184 1.00 92.62 347 ASN A CA 1
ATOM 2697 C C . ASN A 1 347 ? 0.894 19.290 7.032 1.00 92.62 347 ASN A C 1
ATOM 2699 O O . ASN A 1 347 ? 0.768 19.466 8.249 1.00 92.62 347 ASN A O 1
ATOM 2703 N N . PRO A 1 348 ? 0.592 18.123 6.435 1.00 95.69 348 PRO A N 1
ATOM 2704 C CA . PRO A 1 348 ? 0.180 16.947 7.188 1.00 95.69 348 PRO A CA 1
ATOM 2705 C C . PRO A 1 348 ? 1.210 16.552 8.247 1.00 95.69 348 PRO A C 1
ATOM 2707 O O . PRO A 1 348 ? 2.414 16.511 7.987 1.00 95.69 348 PRO A O 1
ATOM 2710 N N . VAL A 1 349 ? 0.730 16.230 9.445 1.00 95.69 349 VAL A N 1
ATOM 2711 C CA . VAL A 1 349 ? 1.552 15.745 10.561 1.00 95.69 349 VAL A CA 1
ATOM 2712 C C . VAL A 1 349 ? 1.217 14.292 10.862 1.00 95.69 349 VAL A C 1
ATOM 2714 O O . VAL A 1 349 ? 0.107 13.845 10.600 1.00 95.69 349 VAL A O 1
ATOM 2717 N N . ILE A 1 350 ? 2.156 13.543 11.445 1.00 97.56 350 ILE A N 1
ATOM 2718 C CA . ILE A 1 350 ? 1.885 12.160 11.864 1.00 97.56 350 ILE A CA 1
ATOM 2719 C C . ILE A 1 350 ? 0.837 12.175 12.982 1.00 97.56 350 ILE A C 1
ATOM 2721 O O . ILE A 1 350 ? 1.144 12.641 14.088 1.00 97.56 350 ILE A O 1
ATOM 2725 N N . ILE A 1 351 ? -0.347 11.632 12.709 1.00 95.56 351 ILE A N 1
ATOM 2726 C CA . ILE A 1 351 ? -1.447 11.490 13.674 1.00 95.56 351 ILE A CA 1
ATOM 2727 C C . ILE A 1 351 ? -1.455 10.103 14.324 1.00 95.56 351 ILE A C 1
ATOM 2729 O O . ILE A 1 351 ? -1.741 9.986 15.513 1.00 95.56 351 ILE A O 1
ATOM 2733 N N . ASN A 1 352 ? -1.026 9.074 13.588 1.00 96.31 352 ASN A N 1
ATOM 2734 C CA . ASN A 1 352 ? -0.867 7.706 14.070 1.00 96.31 352 ASN A CA 1
ATOM 2735 C C . ASN A 1 352 ? 0.384 7.071 13.451 1.00 96.31 352 ASN A C 1
ATOM 2737 O O . ASN A 1 352 ? 0.704 7.318 12.289 1.00 96.31 352 ASN A O 1
ATOM 2741 N N . GLN A 1 353 ? 1.095 6.262 14.236 1.00 98.50 353 GLN A N 1
ATOM 2742 C CA . GLN A 1 353 ? 2.156 5.403 13.728 1.00 98.50 353 GLN A CA 1
ATOM 2743 C C . GLN A 1 353 ? 2.252 4.124 14.558 1.00 98.50 353 GLN A C 1
ATOM 2745 O O . GLN A 1 353 ? 2.268 4.179 15.791 1.00 98.50 353 GLN A O 1
ATOM 2750 N N . PHE A 1 354 ? 2.380 2.981 13.894 1.00 98.62 354 PHE A N 1
ATOM 2751 C CA . PHE A 1 354 ? 2.620 1.691 14.535 1.00 98.62 354 PHE A CA 1
ATOM 2752 C C . PHE A 1 354 ? 3.506 0.798 13.669 1.00 98.62 354 PHE A C 1
ATOM 2754 O O . PHE A 1 354 ? 3.660 1.010 12.469 1.00 98.62 354 PHE A O 1
ATOM 2761 N N . GLU A 1 355 ? 4.105 -0.201 14.302 1.00 98.44 355 GLU A N 1
ATOM 2762 C CA . GLU A 1 355 ? 4.965 -1.189 13.659 1.00 98.44 355 GLU A CA 1
ATOM 2763 C C . GLU A 1 355 ? 4.392 -2.588 13.888 1.00 98.44 355 GLU A C 1
ATOM 2765 O O . GLU A 1 355 ? 4.038 -2.928 15.017 1.00 98.44 355 GLU A O 1
ATOM 2770 N N . VAL A 1 356 ? 4.328 -3.419 12.850 1.00 98.38 356 VAL A N 1
ATOM 2771 C CA . VAL A 1 356 ? 3.903 -4.818 12.941 1.00 98.38 356 VAL A CA 1
ATOM 2772 C C . VAL A 1 356 ? 5.079 -5.727 12.618 1.00 98.38 356 VAL A C 1
ATOM 2774 O O . VAL A 1 356 ? 5.701 -5.636 11.558 1.00 98.38 356 VAL A O 1
ATOM 2777 N N . THR A 1 357 ? 5.391 -6.627 13.550 1.00 97.81 357 THR A N 1
ATOM 2778 C CA . THR A 1 357 ? 6.394 -7.672 13.322 1.00 97.81 357 THR A CA 1
ATOM 2779 C C . THR A 1 357 ? 5.757 -8.820 12.539 1.00 97.81 357 THR A C 1
ATOM 2781 O O . THR A 1 357 ? 4.744 -9.352 13.003 1.00 97.81 357 THR A O 1
ATOM 2784 N N . PRO A 1 358 ? 6.322 -9.241 11.391 1.00 95.75 358 PRO A N 1
ATOM 2785 C CA . PRO A 1 358 ? 5.736 -10.317 10.610 1.00 95.75 358 PRO A CA 1
ATOM 2786 C C . PRO A 1 358 ? 5.803 -11.641 11.374 1.00 95.75 358 PRO A C 1
ATOM 2788 O O . PRO A 1 358 ? 6.750 -11.930 12.115 1.00 95.75 358 PRO A O 1
ATOM 2791 N N . HIS A 1 359 ? 4.812 -12.493 11.153 1.00 91.75 359 HIS A N 1
ATOM 2792 C CA . HIS A 1 359 ? 4.930 -13.909 11.456 1.00 91.75 359 HIS A CA 1
ATOM 2793 C C . HIS A 1 359 ? 6.002 -14.521 10.569 1.00 91.75 359 HIS A C 1
ATOM 2795 O O . HIS A 1 359 ? 5.987 -14.359 9.345 1.00 91.75 359 HIS A O 1
ATOM 2801 N N . GLN A 1 360 ? 6.937 -15.231 11.197 1.00 80.75 360 GLN A N 1
ATOM 2802 C CA . GLN A 1 360 ? 7.932 -15.993 10.464 1.00 80.75 360 GLN A CA 1
ATOM 2803 C C . GLN A 1 360 ? 7.254 -17.176 9.782 1.00 80.75 360 GLN A C 1
ATOM 2805 O O . GLN A 1 360 ? 6.400 -17.840 10.372 1.00 80.75 360 GLN A O 1
ATOM 2810 N N . LYS A 1 361 ? 7.652 -17.448 8.538 1.00 65.81 361 LYS A N 1
ATOM 2811 C CA . LYS A 1 361 ? 7.267 -18.682 7.862 1.00 65.81 361 LYS A CA 1
ATOM 2812 C C . LYS A 1 361 ? 7.844 -19.827 8.691 1.00 65.81 361 LYS A C 1
ATOM 2814 O O . LYS A 1 361 ? 9.053 -19.878 8.905 1.00 65.81 361 LYS A O 1
ATOM 2819 N N . THR A 1 362 ? 6.994 -20.708 9.204 1.00 55.03 362 THR A N 1
ATOM 2820 C CA . THR A 1 362 ? 7.459 -21.947 9.821 1.00 55.03 362 THR A CA 1
ATOM 2821 C C . THR A 1 362 ? 8.050 -22.775 8.689 1.00 55.03 362 THR A C 1
ATOM 2823 O O . THR A 1 362 ? 7.326 -23.402 7.919 1.00 55.03 362 THR A O 1
ATOM 2826 N N . GLU A 1 363 ? 9.368 -22.730 8.511 1.00 47.94 363 GLU A N 1
ATOM 2827 C CA . GLU A 1 363 ? 10.015 -23.766 7.725 1.00 47.94 363 GLU A CA 1
ATOM 2828 C C . GLU A 1 363 ? 9.814 -25.061 8.505 1.00 47.94 363 GLU A C 1
ATOM 2830 O O . GLU A 1 363 ? 10.304 -25.199 9.628 1.00 47.94 363 GLU A O 1
ATOM 2835 N N . LEU A 1 364 ? 9.052 -26.007 7.948 1.00 44.69 364 LEU A N 1
ATOM 2836 C CA . LEU A 1 364 ? 9.154 -27.382 8.408 1.00 44.69 364 LEU A CA 1
ATOM 2837 C C . LEU A 1 364 ? 10.601 -27.805 8.147 1.00 44.69 364 LEU A C 1
ATOM 2839 O O . LEU A 1 364 ? 10.942 -28.262 7.058 1.00 44.69 364 LEU A O 1
ATOM 2843 N N . SER A 1 365 ? 11.461 -27.663 9.155 1.00 39.38 365 SER A N 1
ATOM 2844 C CA . SER A 1 365 ? 12.724 -28.372 9.184 1.00 39.38 365 SER A CA 1
ATOM 2845 C C . SER A 1 365 ? 12.365 -29.845 9.343 1.00 39.38 365 SER A C 1
ATOM 2847 O O . SER A 1 365 ? 12.248 -30.366 10.455 1.00 39.38 365 SER A O 1
ATOM 2849 N N . ILE A 1 366 ? 12.124 -30.534 8.231 1.00 43.88 366 ILE A N 1
ATOM 2850 C CA . ILE A 1 366 ? 12.148 -31.989 8.234 1.00 43.88 366 ILE A CA 1
ATOM 2851 C C . ILE A 1 366 ? 13.608 -32.341 8.502 1.00 43.88 366 ILE A C 1
ATOM 2853 O O . ILE A 1 366 ? 14.437 -32.387 7.597 1.00 43.88 366 ILE A O 1
ATOM 2857 N N . SER A 1 367 ? 13.948 -32.525 9.778 1.00 39.91 367 SER A N 1
ATOM 2858 C CA . SER A 1 367 ? 15.198 -33.169 10.152 1.00 39.91 367 SER A CA 1
ATOM 2859 C C . SER A 1 367 ? 15.239 -34.500 9.407 1.00 39.91 367 SER A C 1
ATOM 2861 O O . SER A 1 367 ? 14.381 -35.361 9.630 1.00 39.91 367 SER A O 1
ATOM 2863 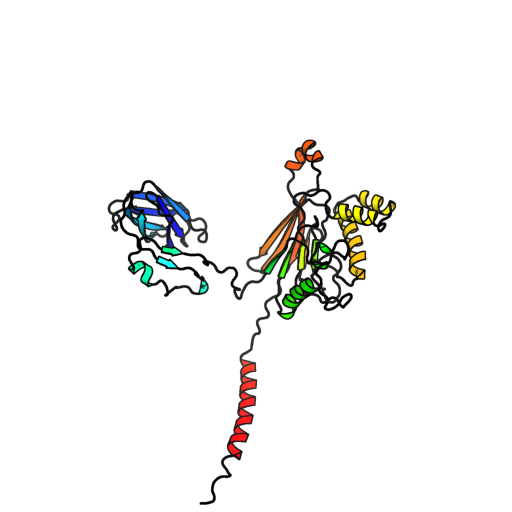N N . LEU A 1 368 ? 16.234 -34.682 8.531 1.00 46.34 368 LEU A N 1
ATOM 2864 C CA . LEU A 1 368 ? 16.497 -35.954 7.845 1.00 46.34 368 LEU A CA 1
ATOM 2865 C C . LEU A 1 368 ? 16.564 -37.145 8.828 1.00 46.34 368 LEU A C 1
ATOM 2867 O O . LEU A 1 368 ? 16.398 -38.292 8.415 1.00 46.34 368 LEU A O 1
ATOM 2871 N N . GLY A 1 369 ? 16.753 -36.890 10.129 1.00 45.28 369 GLY A N 1
ATOM 2872 C CA . GLY A 1 369 ? 16.714 -37.898 11.185 1.00 45.28 369 GLY A CA 1
ATOM 2873 C C . GLY A 1 369 ? 15.354 -38.583 11.374 1.00 45.28 369 GLY A C 1
ATOM 2874 O O . GLY A 1 369 ? 15.337 -39.765 11.708 1.00 45.28 369 GLY A O 1
ATOM 2875 N N . LEU A 1 370 ? 14.218 -37.916 11.116 1.00 42.03 370 LEU A N 1
ATOM 2876 C CA . LEU A 1 370 ? 12.897 -38.558 11.251 1.00 42.03 370 LEU A CA 1
ATOM 2877 C C . LEU A 1 370 ? 12.526 -39.434 10.045 1.00 42.03 370 LEU A C 1
ATOM 2879 O O . LEU A 1 370 ? 11.859 -40.454 10.227 1.00 42.03 370 LEU A O 1
ATOM 2883 N N . LEU A 1 371 ? 13.001 -39.105 8.835 1.00 43.75 371 LEU A N 1
ATOM 2884 C CA . LEU A 1 371 ? 12.797 -39.967 7.662 1.00 43.75 371 LEU A CA 1
ATOM 2885 C C . LEU A 1 371 ? 13.531 -41.313 7.809 1.00 43.75 371 LEU A C 1
ATOM 2887 O O . LEU A 1 371 ? 13.028 -42.340 7.355 1.00 43.75 371 LEU A O 1
ATOM 2891 N N . PHE A 1 372 ? 14.677 -41.338 8.501 1.00 44.97 372 PHE A N 1
ATOM 2892 C CA . PHE A 1 372 ? 15.415 -42.578 8.763 1.00 44.97 372 PHE A CA 1
ATOM 2893 C C . PHE A 1 372 ? 14.706 -43.510 9.756 1.00 44.97 372 PHE A C 1
ATOM 2895 O O . PHE A 1 372 ? 14.746 -44.727 9.579 1.00 44.97 372 PHE A O 1
ATOM 2902 N N . ILE A 1 373 ? 14.008 -42.974 10.761 1.00 48.53 373 ILE A N 1
ATOM 2903 C CA . ILE A 1 373 ? 13.290 -43.802 11.745 1.00 48.53 373 ILE A CA 1
ATOM 2904 C C . ILE A 1 373 ? 12.079 -44.491 11.092 1.00 48.53 373 ILE A C 1
ATOM 2906 O O . ILE A 1 373 ? 11.860 -45.684 11.311 1.00 48.53 373 ILE A O 1
ATOM 2910 N N . PHE A 1 374 ? 11.351 -43.804 10.203 1.00 43.91 374 PHE A N 1
ATOM 2911 C CA . PHE A 1 374 ? 10.247 -44.421 9.456 1.00 43.91 374 PHE A CA 1
ATOM 2912 C C . PHE A 1 374 ? 10.718 -45.448 8.412 1.00 43.91 374 PHE A C 1
ATOM 2914 O O . PHE A 1 374 ? 10.067 -46.485 8.240 1.00 43.91 374 PHE A O 1
ATOM 2921 N N . ALA A 1 375 ? 11.868 -45.224 7.766 1.00 43.34 375 ALA A N 1
ATOM 2922 C CA . ALA A 1 375 ? 12.460 -46.194 6.842 1.00 43.34 375 ALA A CA 1
ATOM 2923 C C . ALA A 1 375 ? 12.957 -47.465 7.562 1.00 43.34 375 ALA A C 1
ATOM 2925 O O . ALA A 1 375 ? 12.752 -48.576 7.075 1.00 43.34 375 ALA A O 1
ATOM 2926 N N . ILE A 1 376 ? 13.542 -47.347 8.760 1.00 48.38 376 ILE A N 1
ATOM 2927 C CA . ILE A 1 376 ? 14.058 -48.513 9.502 1.00 48.38 376 ILE A CA 1
ATOM 2928 C C . ILE A 1 376 ? 12.916 -49.354 10.099 1.00 48.38 376 ILE A C 1
ATOM 2930 O O . ILE A 1 376 ? 12.981 -50.586 10.071 1.00 48.38 376 ILE A O 1
ATOM 2934 N N . CYS A 1 377 ? 11.823 -48.734 10.557 1.00 43.69 377 CYS A N 1
ATOM 2935 C CA . CYS A 1 377 ? 10.666 -49.479 11.066 1.00 43.69 377 CYS A CA 1
ATOM 2936 C C . CYS A 1 377 ? 9.882 -50.232 9.971 1.00 43.69 377 CYS A C 1
ATOM 2938 O O . CYS A 1 377 ? 9.278 -51.264 10.260 1.00 43.69 377 CYS A O 1
ATOM 2940 N N . SER A 1 378 ? 9.921 -49.780 8.713 1.00 44.09 378 SER A N 1
ATOM 2941 C CA . SER A 1 378 ? 9.225 -50.439 7.594 1.00 44.09 378 SER A CA 1
ATOM 2942 C C . SER A 1 378 ? 10.040 -51.570 6.939 1.00 44.09 378 SER A C 1
ATOM 2944 O O . SER A 1 378 ? 9.459 -52.539 6.446 1.00 44.09 378 SER A O 1
ATOM 2946 N N . LEU A 1 379 ? 11.375 -51.540 7.029 1.00 43.09 379 LEU A N 1
ATOM 2947 C CA . LEU A 1 379 ? 12.253 -52.634 6.579 1.00 43.09 379 LEU A CA 1
ATOM 2948 C C . LEU A 1 379 ? 12.243 -53.859 7.517 1.00 43.09 379 LEU A C 1
ATOM 2950 O O . LEU A 1 379 ? 12.365 -54.993 7.047 1.00 43.09 379 LEU A O 1
ATOM 2954 N N . GLY A 1 380 ? 12.014 -53.667 8.821 1.00 41.59 380 GLY A N 1
ATOM 2955 C CA . GLY A 1 380 ? 11.887 -54.770 9.788 1.00 41.59 380 GLY A CA 1
ATOM 2956 C C . GLY A 1 380 ? 10.625 -55.627 9.605 1.00 41.59 380 GLY A C 1
ATOM 2957 O O . GLY A 1 380 ? 10.631 -56.818 9.921 1.00 41.59 380 GLY A O 1
ATOM 2958 N N . PHE A 1 381 ? 9.553 -55.053 9.049 1.00 40.75 381 PHE A N 1
ATOM 2959 C CA . PHE A 1 381 ? 8.280 -55.758 8.863 1.00 40.75 381 PHE A CA 1
ATOM 2960 C C . PHE A 1 381 ? 8.231 -56.574 7.557 1.00 40.75 381 PHE A C 1
ATOM 2962 O O . PHE A 1 381 ? 7.613 -57.640 7.523 1.00 40.75 381 PHE A O 1
ATOM 2969 N N . LEU A 1 382 ? 8.945 -56.151 6.502 1.00 36.66 382 LEU A N 1
ATOM 2970 C CA . LEU A 1 382 ? 9.005 -56.902 5.238 1.00 36.66 382 LEU A CA 1
ATOM 2971 C C . LEU A 1 382 ? 9.856 -58.183 5.330 1.00 36.66 382 LEU A C 1
ATOM 2973 O O . LEU A 1 382 ? 9.524 -59.186 4.694 1.00 36.66 382 LEU A O 1
ATOM 2977 N N . ALA A 1 383 ? 10.912 -58.198 6.151 1.00 39.25 383 ALA A N 1
ATOM 2978 C CA . ALA A 1 383 ? 11.802 -59.359 6.265 1.00 39.25 383 ALA A CA 1
ATOM 2979 C C . ALA A 1 383 ? 11.116 -60.600 6.883 1.00 39.25 383 ALA A C 1
ATOM 2981 O O . ALA A 1 383 ? 11.436 -61.729 6.512 1.00 39.25 383 ALA A O 1
ATOM 2982 N N . SER A 1 384 ? 10.113 -60.423 7.754 1.00 39.78 384 SER A N 1
ATOM 2983 C CA . SER A 1 384 ? 9.363 -61.552 8.341 1.00 39.78 384 SER A CA 1
ATOM 2984 C C . SER A 1 384 ? 8.299 -62.156 7.413 1.00 39.78 384 SER A C 1
ATOM 2986 O O . SER A 1 384 ? 7.883 -63.297 7.622 1.00 39.78 384 SER A O 1
ATOM 2988 N N . ILE A 1 385 ? 7.870 -61.437 6.370 1.00 43.31 385 ILE A N 1
ATOM 2989 C CA . ILE A 1 385 ? 6.855 -61.922 5.417 1.00 43.31 385 ILE A CA 1
ATOM 2990 C C . ILE A 1 385 ? 7.501 -62.742 4.287 1.00 43.31 385 ILE A C 1
ATOM 2992 O O . ILE A 1 385 ? 6.903 -63.704 3.802 1.00 43.31 385 ILE A O 1
ATOM 2996 N N . ILE A 1 386 ? 8.752 -62.446 3.921 1.00 41.69 386 ILE A N 1
ATOM 2997 C CA . ILE A 1 386 ? 9.448 -63.148 2.830 1.00 41.69 386 ILE A CA 1
ATOM 2998 C C . ILE A 1 386 ? 9.968 -64.529 3.274 1.00 41.69 386 ILE A C 1
ATOM 3000 O O . ILE A 1 386 ? 9.901 -65.482 2.500 1.00 41.69 386 ILE A O 1
ATOM 3004 N N . VAL A 1 387 ? 10.378 -64.707 4.536 1.00 42.06 387 VAL A N 1
ATOM 3005 C CA . VAL A 1 387 ? 10.913 -66.003 5.014 1.00 42.06 387 VAL A CA 1
ATOM 3006 C C . VAL A 1 387 ? 9.816 -67.060 5.235 1.00 42.06 387 VAL A C 1
ATOM 3008 O O . VAL A 1 387 ? 10.067 -68.252 5.068 1.00 42.06 387 VAL A O 1
ATOM 3011 N N . LYS A 1 388 ? 8.565 -66.668 5.522 1.00 40.09 388 LYS A N 1
ATOM 3012 C CA . LYS A 1 388 ? 7.463 -67.635 5.726 1.00 40.09 388 LYS A CA 1
ATOM 3013 C C . LYS A 1 388 ? 6.881 -68.226 4.435 1.00 40.09 388 LYS A C 1
ATOM 3015 O O . LYS A 1 388 ? 6.296 -69.306 4.493 1.00 40.09 388 LYS A O 1
ATOM 3020 N N . ASN A 1 389 ? 7.068 -67.583 3.280 1.00 39.22 389 ASN A N 1
ATOM 3021 C CA . ASN A 1 389 ? 6.448 -68.020 2.021 1.00 39.22 389 ASN A CA 1
ATOM 3022 C C . ASN A 1 389 ? 7.320 -68.945 1.153 1.00 39.22 389 ASN A C 1
ATOM 3024 O O . ASN A 1 389 ? 6.792 -69.578 0.240 1.00 39.22 389 ASN A O 1
ATOM 3028 N N . PHE A 1 390 ? 8.612 -69.114 1.460 1.00 38.97 390 PHE A N 1
ATOM 3029 C CA . PHE A 1 390 ? 9.511 -69.983 0.682 1.00 38.97 390 PHE A CA 1
ATOM 3030 C C . PHE A 1 390 ? 9.629 -71.434 1.188 1.00 38.97 390 PHE A C 1
ATOM 3032 O O . PHE A 1 390 ? 10.253 -72.257 0.528 1.00 38.97 390 PHE A O 1
ATOM 3039 N N . SER A 1 391 ? 8.975 -71.801 2.297 1.00 39.66 391 SER A N 1
ATOM 3040 C CA . SER A 1 391 ? 9.054 -73.164 2.861 1.00 39.66 391 SER A CA 1
ATOM 3041 C C . SER A 1 391 ? 7.932 -74.122 2.412 1.00 39.66 391 SER A C 1
ATOM 3043 O O . SER A 1 391 ? 7.882 -75.249 2.904 1.00 39.66 391 SER A O 1
ATOM 3045 N N . LYS A 1 392 ? 7.001 -73.720 1.529 1.00 41.06 392 LYS A N 1
ATOM 3046 C CA . LYS A 1 392 ? 5.764 -74.501 1.278 1.00 41.06 392 LYS A CA 1
ATOM 3047 C C . LYS A 1 392 ? 5.497 -74.970 -0.158 1.00 41.06 392 LYS A C 1
ATOM 3049 O O . LYS A 1 392 ? 4.386 -75.410 -0.438 1.00 41.06 392 LYS A O 1
ATOM 3054 N N . LYS A 1 393 ? 6.483 -74.950 -1.060 1.00 40.84 393 LYS A N 1
ATOM 3055 C CA . LYS A 1 393 ? 6.345 -75.540 -2.408 1.00 40.84 393 LYS A CA 1
ATOM 3056 C C . LYS A 1 393 ? 7.559 -76.386 -2.802 1.00 40.84 393 LYS A C 1
ATOM 3058 O O . LYS A 1 393 ? 8.356 -75.996 -3.643 1.00 40.84 393 LYS A O 1
ATOM 3063 N N . SER A 1 394 ? 7.659 -77.571 -2.207 1.00 42.47 394 SER A N 1
ATOM 3064 C CA . SER A 1 394 ? 8.445 -78.689 -2.743 1.00 42.47 394 SER A CA 1
ATOM 3065 C C . SER A 1 394 ? 7.816 -80.028 -2.337 1.00 42.47 394 SER A C 1
ATOM 3067 O O . SER A 1 394 ? 8.315 -80.731 -1.468 1.00 42.47 394 SER A O 1
ATOM 3069 N N . SER A 1 395 ? 6.684 -80.382 -2.954 1.00 37.47 395 SER A N 1
ATOM 3070 C CA . SER A 1 395 ? 6.262 -81.784 -3.116 1.00 37.47 395 SER A CA 1
ATOM 3071 C C . SER A 1 395 ? 5.132 -81.888 -4.150 1.00 37.47 395 SER A C 1
ATOM 3073 O O . SER A 1 395 ? 4.175 -81.126 -4.045 1.00 37.47 395 SER A O 1
ATOM 3075 N N . GLN A 1 396 ? 5.255 -82.865 -5.064 1.00 35.59 396 GLN A N 1
ATOM 3076 C CA . GLN A 1 396 ? 4.286 -83.320 -6.088 1.00 35.59 396 GLN A CA 1
ATOM 3077 C C . GLN A 1 396 ? 4.163 -82.374 -7.303 1.00 35.59 396 GLN A C 1
ATOM 3079 O O . GLN A 1 396 ? 3.784 -81.222 -7.138 1.00 35.59 396 GLN A O 1
ATOM 3084 N N . THR A 1 397 ? 4.493 -82.734 -8.545 1.00 36.16 397 THR A N 1
ATOM 3085 C CA . THR A 1 397 ? 4.784 -84.007 -9.243 1.00 36.16 397 THR A CA 1
ATOM 3086 C C . THR A 1 397 ? 5.823 -83.769 -10.327 1.00 36.16 397 THR A C 1
ATOM 3088 O O . THR A 1 397 ? 5.732 -82.685 -10.950 1.00 36.16 397 THR A O 1
#

Secondary structure (DSSP, 8-state):
--EEEEE---SS-EEEEEE-SS-EEEEEEEESSTT-SS-SEEEEEEES-TTS-EEEEE-SPPTT-EEEEEEE-TT--EEEEEEEPPPPTT------EEEE----GGG-S-GGGTTTTTT--SEEEE-S--S-TTS--TT---EEEE-SS--S---STTGGGSGGGGHHHHHHHHHHHHHTT--SEEEEE-SSSSEEEEEEEE-SSTT-PPEEEEEEEEEPPPSS-SS-HHHHHHHHHHHTTSS-HHHHHHHHH-SSHHHHHHHHHHHHHHHHGGGTPPPSSSSS--TTTTTTSEEEEEES-SEE-S-EEEEEEEE-TTT--EEEEEEEE----HHHHHH-GGGGGPPPEEEEEEEEEPPPP------HHHHHHHHHHHHHHHHHHHHHHSSS-----

pLDDT: mean 88.77, std 15.82, range [35.59, 98.75]